Protein AF-A0A3B9N6X6-F1 (afdb_monomer)

Sequence (643 aa):
MEYKPWKAIYTQSELDELIVDGIIEDDVNLRGAYKINLQGVDCINGNLSISDSLIDEISNLKEIKGHLKISQIKVPSLLTSLGSIEKVGGDVILTYSNISNLGNLKEVNGNLSLRNLNIKTLGNLSFVRGNLLLPRNLKDKVDLSKIVVGKDIKYFKDSDDKPRLVSSSELGYMNSDIIVPIWSGTKTYESENWKNENEEIKKFYKYFRQKFLNNEYLDVEGNYSYVWSLFDEFVLQFRTQKNLGKLREQLELIGRYYPVCEDDSSYKYIESFVELLKTKYFEDKNLDYFITESKNLFLEHNFRIEGVLIEILTKEYEEDKDIEKFKKKLVYINEFYPNLRKEKPYFGIVVHLLEGVKDYNYSWMYARELYYWDFTRMIFYQYKLKRNIFDGSLLSIMGYGLSTLGREFSVKLEPYVNIEIKEIELKYGKNLVDILIKDKAKKKFPKQYSEFCGWNFENHFKFYPKKHYKQFYSNEMDFEETLKKTNSNEYILPQKEWSLVLEVMKHLIIMINQNAESKFRKDNGLTQVGEEWVNETILYYLIKENYTEYIVEQHAKPKWIGKQHLDIFIPELNIGIEYQGSQHYEPVAFFGGEEGLENAKERDKRKQEICIRNGCKLILVDESYDFEDVKRKVDEIIEMKFV

Foldseek 3Di:
DDDDPDQEDEDQVSVVVQADQLERAEEYAYAFADAHASPSRQEYAEEYHYEQYPHQAHPNHAEYLYEYHYAYQAHAANHQEPHNHAEYNEEYHHAHHNHQEPANHAEYNYEYAPAQYNHPAPHNHQEHLYEYEEEQVCVVVYDCVRHHYNYYYHYDHHDPDRNPHQDLVNLVADEDPDDQDADSDDPDLDAPPQVVDDPVSVVVLVVQLVCVVVVHHHDSSRNCVSLSNSLSVLLVVCVVVVDLVVSVVSLVSSCSNVVVCVVVSLVSNLVSVLVSLLVVCVVPVDPVVSLVVVVVNCVVPVDDCLLVQLVSLLVVCVVPVDVVVSVVSVVVVCVSPVCSLADPPSLVSVLWSCLLVLVLVVSVVSCVSSVVDDPLVLLVSCVSVVHRPDFQLVLQCVQQQHDPLSNVCSVVLRVLLRVLQVVVCVVVVHHPVCLFWAAADDDDDDSDTRVSVVDPPPNGTDGDDLVSLCVLDPDDVVSVVLLCVLVPDPDDPPCRSVSSSSVSSSSNSSVSSQSSVQVVCVVVVHDHPPDDDPQLVSLQVLCCVVPVVFDKDAQDDDVQQPPHTARIAGVVLLEGEHEDEPLCPAQDVVQPGPVSNVVSVVSVVVSVVSSVVVVRHYHYAYPPGDSVVVVVVSVVSVVVVVD

pLDDT: mean 80.52, std 13.86, range [21.92, 98.44]

Secondary structure (DSSP, 8-state):
----PPPEE-SHHHHHTT-BTTEE-S-EEEEESS----TT--EESS-EEEEEE------S--EESS-EEEE-SSS-----B-TT--EESS-EE-TTS---B-TT--EESS-EE-TT----B-TT--EESS-EEEEGGGTTTS--TT-EESS-EEEEPPPS-------TTTTTPBPPSS------------TTGGGGS-HHHHHHHHHHHHHHHTT--B--TT-THHHHHHHHHHHHHHHHH--HHHHHHHHHHHHHH-GGGHHHHHHHHHHHHHHHHHHHHHHH--HHHHHHHHHHHHHHH----HHHHHHHHHHHHHHH--HHHHHHHHHHHHHH-GGGGG-HHHHHHHHHHHHHTT-HHHHHHHHHHTT---HHHHHHHHHHHTS----HHHHHHH-TT--HHHHHTHHHHHHHHHHHHHHHHHHHTS-TTTTTEES-------TTS-TTTT--GGGT-EEPPHHHHGGGSSSHHHHHHHHHHHHHS---TTTHHHHHHHHHHHHHHHHHHHHHHHHHHHHTTPPPTTSS-HHHHHHHHHHHHH-TTS--EEEE--GGGTT--EEEEETTTTEEEEEE-GGGTS--GGGTHHHHHHHHHHHHHHHHHHHHHTTPEEEEEETT--HHHHHHHHHHHHHHHH-

Solvent-accessible surface area (backbone atoms only — not comparable to full-atom values): 35680 Å² total; per-residue (Å²): 131,84,87,76,77,83,67,73,34,57,48,53,67,65,48,55,75,49,54,52,97,29,32,26,76,54,65,44,31,41,30,32,49,45,72,44,72,47,70,70,31,40,35,31,56,18,32,44,34,44,38,29,30,42,33,53,61,45,43,63,31,30,38,31,52,23,34,40,37,37,38,32,71,75,35,75,52,52,29,40,44,49,35,44,28,29,39,31,47,25,36,37,40,43,38,50,36,50,40,27,31,38,37,44,27,29,40,29,57,19,34,42,37,44,41,59,38,74,61,78,46,63,61,51,47,36,37,30,49,24,38,43,35,36,33,45,89,47,66,93,72,61,91,57,90,72,42,49,60,64,56,52,82,45,71,37,80,59,68,90,81,63,79,80,76,74,50,64,79,76,60,62,47,38,83,60,97,57,85,78,62,89,55,86,63,70,100,57,95,55,82,68,57,60,78,77,50,57,71,64,52,39,54,45,47,54,50,53,52,53,34,46,77,70,77,43,50,61,54,57,72,57,38,52,48,57,56,53,51,51,50,47,49,48,56,52,49,31,76,74,68,70,46,59,72,61,46,50,54,53,42,51,49,41,28,70,60,42,55,84,40,28,70,64,40,55,52,48,49,50,54,53,50,50,52,49,44,51,52,50,32,74,74,68,67,43,62,67,60,44,54,58,58,49,50,52,45,28,75,76,65,75,49,82,57,64,61,58,54,52,50,51,49,50,52,51,32,70,73,70,67,44,62,68,61,45,49,53,53,52,53,55,51,42,74,79,40,68,68,55,74,74,53,68,81,60,51,55,53,57,33,34,50,29,35,58,72,64,40,54,68,63,21,47,54,54,25,59,79,54,68,63,70,50,71,70,53,49,55,52,46,23,62,76,69,71,45,90,70,88,44,18,62,58,56,28,65,66,34,48,63,40,52,74,60,40,48,76,44,11,78,74,33,14,69,40,27,42,48,46,51,50,54,52,25,64,75,70,74,37,53,84,62,62,74,59,40,41,78,74,42,94,81,87,77,79,90,88,53,27,53,69,83,66,51,59,60,73,59,39,41,36,75,64,62,73,78,63,61,50,77,73,44,99,49,68,67,65,45,51,50,54,52,48,59,49,66,70,52,97,66,62,88,78,55,44,64,58,46,45,47,54,54,50,52,51,50,47,45,21,52,34,34,39,53,17,43,54,49,53,24,56,80,69,75,46,76,60,96,89,56,89,61,63,67,54,52,47,49,48,51,54,49,44,69,77,42,69,93,52,66,66,38,70,62,28,63,58,86,85,58,62,96,51,66,33,55,25,30,29,70,93,75,34,34,34,38,38,68,44,52,70,57,77,80,43,61,40,71,93,61,53,20,65,67,29,29,55,54,45,54,53,50,51,51,53,50,52,53,50,31,54,77,68,69,27,51,74,45,81,38,54,79,82,62,56,65,69,60,55,49,50,56,51,49,54,55,52,54,69,72,78,111

Nearest PDB structures (foldseek):
  9hcj-assembly1_00  TM=2.034E-01  e=1.385E-01  Dictyostelium discoideum
  9e8g-assembly1_a  TM=2.899E-01  e=3.655E+00  Homo sapiens
  7t6d-assembly1_B  TM=3.234E-01  e=4.242E+00  Escherichia coli

Structure (mmCIF, N/CA/C/O backbone):
data_AF-A0A3B9N6X6-F1
#
_entry.id   AF-A0A3B9N6X6-F1
#
loop_
_atom_site.group_PDB
_atom_site.id
_atom_site.type_symbol
_atom_site.label_atom_id
_atom_site.label_alt_id
_atom_site.label_comp_id
_atom_site.label_asym_id
_atom_site.label_entity_id
_atom_site.label_seq_id
_atom_site.pdbx_PDB_ins_code
_atom_site.Cartn_x
_atom_site.Cartn_y
_atom_site.Cartn_z
_atom_site.occupancy
_atom_site.B_iso_or_equiv
_atom_site.auth_seq_id
_atom_site.auth_comp_id
_atom_site.auth_asym_id
_atom_site.auth_atom_id
_atom_site.pdbx_PDB_model_num
ATOM 1 N N . MET A 1 1 ? 21.518 -14.052 -1.161 1.00 29.47 1 MET A N 1
ATOM 2 C CA . MET A 1 1 ? 21.816 -14.242 -2.593 1.00 29.47 1 MET A CA 1
ATOM 3 C C . MET A 1 1 ? 21.814 -12.867 -3.222 1.00 29.47 1 MET A C 1
ATOM 5 O O . MET A 1 1 ? 20.794 -12.196 -3.147 1.00 29.47 1 MET A O 1
ATOM 9 N N . GLU A 1 2 ? 22.965 -12.408 -3.708 1.00 21.92 2 GLU A N 1
ATOM 10 C CA . GLU A 1 2 ? 23.067 -11.142 -4.438 1.00 21.92 2 GLU A CA 1
ATOM 11 C C . GLU A 1 2 ? 22.289 -11.248 -5.752 1.00 21.92 2 GLU A C 1
ATOM 13 O O . GLU A 1 2 ? 22.448 -12.208 -6.506 1.00 21.92 2 GLU A O 1
ATOM 18 N N . TYR A 1 3 ? 21.425 -10.269 -6.005 1.00 24.05 3 TYR A N 1
ATOM 19 C CA . TYR A 1 3 ? 20.717 -10.113 -7.267 1.00 24.05 3 TYR A CA 1
ATOM 20 C C . TYR A 1 3 ? 21.735 -9.739 -8.353 1.00 24.05 3 TYR A C 1
ATOM 22 O O . TYR A 1 3 ? 22.210 -8.606 -8.388 1.00 24.05 3 TYR A O 1
ATOM 30 N N . LYS A 1 4 ? 22.095 -10.688 -9.226 1.00 29.70 4 LYS A N 1
ATOM 31 C CA . LYS A 1 4 ? 22.788 -10.378 -10.483 1.00 29.70 4 LYS A CA 1
ATOM 32 C C . LYS A 1 4 ? 21.725 -10.017 -11.528 1.00 29.70 4 LYS A C 1
ATOM 34 O O . LYS A 1 4 ? 20.953 -10.900 -11.900 1.00 29.70 4 LYS A O 1
ATOM 39 N N . PRO A 1 5 ? 21.627 -8.757 -11.984 1.00 39.09 5 PRO A N 1
ATOM 40 C CA . PRO A 1 5 ? 20.709 -8.405 -13.062 1.00 39.09 5 PRO A CA 1
ATOM 41 C C . PRO A 1 5 ? 21.083 -9.153 -14.352 1.00 39.09 5 PRO A C 1
ATOM 43 O O . PRO A 1 5 ? 22.262 -9.367 -14.629 1.00 39.09 5 PRO A O 1
ATOM 46 N N . TRP A 1 6 ? 20.074 -9.545 -15.136 1.00 57.09 6 TRP A N 1
ATOM 47 C CA . TRP A 1 6 ? 20.245 -10.220 -16.427 1.00 57.09 6 TRP A CA 1
ATOM 48 C C . TRP A 1 6 ? 21.153 -9.412 -17.364 1.00 57.09 6 TRP A C 1
ATOM 50 O O . TRP A 1 6 ? 20.866 -8.243 -17.638 1.00 57.09 6 TRP A O 1
ATOM 60 N N . LYS A 1 7 ? 22.215 -10.030 -17.895 1.00 63.81 7 LYS A N 1
ATOM 61 C CA . LYS A 1 7 ? 23.055 -9.407 -18.926 1.00 63.81 7 LYS A CA 1
ATOM 62 C C . LYS A 1 7 ? 22.234 -9.308 -20.217 1.00 63.81 7 LYS A C 1
ATOM 64 O O . LYS A 1 7 ? 21.765 -10.317 -20.731 1.00 63.81 7 LYS A O 1
ATOM 69 N N . ALA A 1 8 ? 21.995 -8.090 -20.696 1.00 72.19 8 ALA A N 1
ATOM 70 C CA . ALA A 1 8 ? 21.338 -7.872 -21.982 1.00 72.19 8 ALA A CA 1
ATOM 71 C C . ALA A 1 8 ? 22.315 -8.168 -23.130 1.00 72.19 8 ALA A C 1
ATOM 73 O O . ALA A 1 8 ? 23.496 -7.846 -23.024 1.00 72.19 8 ALA A O 1
ATOM 74 N N . ILE A 1 9 ? 21.803 -8.777 -24.196 1.00 79.38 9 ILE A N 1
ATOM 75 C CA . ILE A 1 9 ? 22.524 -9.141 -25.417 1.00 79.38 9 ILE A CA 1
ATOM 76 C C . ILE A 1 9 ? 22.045 -8.195 -26.515 1.00 79.38 9 ILE A C 1
ATOM 78 O O . ILE A 1 9 ? 20.847 -8.151 -26.811 1.00 79.38 9 ILE A O 1
ATOM 82 N N . TYR A 1 10 ? 22.973 -7.438 -27.092 1.00 73.12 10 TYR A N 1
ATOM 83 C CA . TYR A 1 10 ? 22.708 -6.410 -28.098 1.00 73.12 10 TYR A CA 1
ATOM 84 C C . TYR A 1 10 ? 23.254 -6.772 -29.480 1.00 73.12 10 TYR A C 1
ATOM 86 O O . TYR A 1 10 ? 22.861 -6.155 -30.469 1.00 73.12 10 TYR A O 1
ATOM 94 N N . THR A 1 11 ? 24.150 -7.759 -29.568 1.00 77.94 11 THR A N 1
ATOM 95 C CA . THR A 1 11 ? 24.823 -8.136 -30.819 1.00 77.94 11 THR A CA 1
ATOM 96 C C . THR A 1 11 ? 24.783 -9.637 -31.085 1.00 77.94 11 THR A C 1
ATOM 98 O O . THR A 1 11 ? 24.624 -10.440 -30.167 1.00 77.94 11 THR A O 1
ATOM 101 N N . GLN A 1 12 ? 24.987 -10.021 -32.352 1.00 83.94 12 GLN A N 1
ATOM 102 C CA . GLN A 1 12 ? 25.134 -11.429 -32.730 1.00 83.94 12 GLN A CA 1
ATOM 103 C C . GLN A 1 12 ? 26.364 -12.064 -32.065 1.00 83.94 12 GLN A C 1
ATOM 105 O O . GLN A 1 12 ? 26.260 -13.164 -31.547 1.00 83.94 12 GLN A O 1
ATOM 110 N N . SER A 1 13 ? 27.492 -11.349 -31.988 1.00 81.94 13 SER A N 1
ATOM 111 C CA . SER A 1 13 ? 28.719 -11.872 -31.368 1.00 81.94 13 SER A CA 1
ATOM 112 C C . SER A 1 13 ? 28.532 -12.204 -29.885 1.00 81.94 13 SER A C 1
ATOM 114 O O . SER A 1 13 ? 29.010 -13.234 -29.427 1.00 81.94 13 SER A O 1
ATOM 116 N N . GLU A 1 14 ? 27.822 -11.356 -29.133 1.00 84.88 14 GLU A N 1
ATOM 117 C CA . GLU A 1 14 ? 27.508 -11.618 -27.720 1.00 84.88 14 GLU A CA 1
ATOM 118 C C . GLU A 1 14 ? 26.591 -12.832 -27.542 1.00 84.88 14 GLU A C 1
ATOM 120 O O . GLU A 1 14 ? 26.685 -13.515 -26.526 1.00 84.88 14 GLU A O 1
ATOM 125 N N . LEU A 1 15 ? 25.691 -13.085 -28.500 1.00 88.88 15 LEU A N 1
ATOM 126 C CA . LEU A 1 15 ? 24.861 -14.286 -28.503 1.00 88.88 15 LEU A CA 1
ATOM 127 C C . LEU A 1 15 ? 25.707 -15.520 -28.832 1.00 88.88 15 LEU A C 1
ATOM 129 O O . LEU A 1 15 ? 25.616 -16.510 -28.114 1.00 88.88 15 LEU A O 1
ATOM 133 N N . ASP A 1 16 ? 26.535 -15.445 -29.875 1.00 89.56 16 ASP A N 1
ATOM 134 C CA . ASP A 1 16 ? 27.362 -16.551 -30.366 1.00 89.56 16 ASP A CA 1
ATOM 135 C C . ASP A 1 16 ? 28.328 -17.072 -29.286 1.00 89.56 16 ASP A C 1
ATOM 137 O O . ASP A 1 16 ? 28.544 -18.277 -29.186 1.00 89.56 16 ASP A O 1
ATOM 141 N N . GLU A 1 17 ? 28.848 -16.192 -28.421 1.00 90.25 17 GLU A N 1
ATOM 142 C CA . GLU A 1 17 ? 29.686 -16.558 -27.264 1.00 90.25 17 GLU A CA 1
ATOM 143 C C . GLU A 1 17 ? 28.982 -17.467 -26.242 1.00 90.25 17 GLU A C 1
ATOM 145 O O . GLU A 1 17 ? 29.651 -18.162 -25.474 1.00 90.25 17 GLU A O 1
ATOM 150 N N . LEU A 1 18 ? 27.647 -17.461 -26.205 1.00 90.38 18 LEU A N 1
ATOM 151 C CA . LEU A 1 18 ? 26.848 -18.257 -25.271 1.00 90.38 18 LEU A CA 1
ATOM 152 C C . LEU A 1 18 ? 26.452 -19.623 -25.839 1.00 90.38 18 LEU A C 1
ATOM 154 O O . LEU A 1 18 ? 25.971 -20.474 -25.090 1.00 90.38 18 LEU A O 1
ATOM 158 N N . ILE A 1 19 ? 26.610 -19.827 -27.150 1.00 93.31 19 ILE A N 1
ATOM 159 C CA . ILE A 1 19 ? 26.154 -21.034 -27.835 1.00 93.31 19 ILE A CA 1
ATOM 160 C C . ILE A 1 19 ? 27.228 -22.113 -27.713 1.00 93.31 19 ILE A C 1
ATOM 162 O O . ILE A 1 19 ? 28.316 -22.003 -28.276 1.00 93.31 19 ILE A O 1
ATOM 166 N N . VAL A 1 20 ? 26.893 -23.208 -27.032 1.00 93.12 20 VAL A N 1
ATOM 167 C CA . VAL A 1 20 ? 27.734 -24.407 -26.950 1.00 93.12 20 VAL A CA 1
ATOM 168 C C . VAL A 1 20 ? 26.934 -25.591 -27.473 1.00 93.12 20 VAL A C 1
ATOM 170 O O . VAL A 1 20 ? 25.915 -25.957 -26.896 1.00 93.12 20 VAL A O 1
ATOM 173 N N . ASP A 1 21 ? 27.369 -26.166 -28.598 1.00 93.31 21 ASP A N 1
ATOM 174 C CA . ASP A 1 21 ? 26.705 -27.299 -29.266 1.00 93.31 21 ASP A CA 1
ATOM 175 C C . ASP A 1 21 ? 25.192 -27.086 -29.496 1.00 93.31 21 ASP A C 1
ATOM 177 O O . ASP A 1 21 ? 24.377 -27.993 -29.338 1.00 93.31 21 ASP A O 1
ATOM 181 N N . GLY A 1 22 ? 24.814 -25.854 -29.852 1.00 93.50 22 GLY A N 1
ATOM 182 C CA . GLY A 1 22 ? 23.426 -25.449 -30.091 1.00 93.50 22 GLY A CA 1
ATOM 183 C C . GLY A 1 22 ? 22.589 -25.217 -28.830 1.00 93.50 22 GLY A C 1
ATOM 184 O O . GLY A 1 22 ? 21.379 -25.006 -28.919 1.00 93.50 22 GLY A O 1
ATOM 185 N N . ILE A 1 23 ? 23.210 -25.223 -27.652 1.00 95.50 23 ILE A N 1
ATOM 186 C CA . ILE A 1 23 ? 22.550 -25.019 -26.362 1.00 95.50 23 ILE A CA 1
ATOM 187 C C . ILE A 1 23 ? 23.084 -23.742 -25.713 1.00 95.50 23 ILE A C 1
ATOM 189 O O . ILE A 1 23 ? 24.286 -23.487 -25.717 1.00 95.50 23 ILE A O 1
ATOM 193 N N . ILE A 1 24 ? 22.182 -22.956 -25.123 1.00 95.38 24 ILE A N 1
ATOM 194 C CA . ILE A 1 24 ? 22.536 -21.866 -24.208 1.00 95.38 24 ILE A CA 1
ATOM 195 C C . ILE A 1 24 ? 22.127 -22.274 -22.790 1.00 95.38 24 ILE A C 1
ATOM 197 O O . ILE A 1 24 ? 20.951 -22.536 -22.530 1.00 95.38 24 ILE A O 1
ATOM 201 N N . GLU A 1 25 ? 23.095 -22.346 -21.875 1.00 93.31 25 GLU A N 1
ATOM 202 C CA . GLU A 1 25 ? 22.865 -22.779 -20.485 1.00 93.31 25 GLU A CA 1
ATOM 203 C C . GLU A 1 25 ? 22.227 -21.691 -19.601 1.00 93.31 25 GLU A C 1
ATOM 205 O O . GLU A 1 25 ? 21.509 -22.004 -18.652 1.00 93.31 25 GLU A O 1
ATOM 210 N N . ASP A 1 26 ? 22.450 -20.419 -19.935 1.00 90.75 26 ASP A N 1
ATOM 211 C CA . ASP A 1 26 ? 22.030 -19.253 -19.152 1.00 90.75 26 ASP A CA 1
ATOM 212 C C . ASP A 1 26 ? 20.728 -18.596 -19.661 1.00 90.75 26 ASP A C 1
ATOM 214 O O . ASP A 1 26 ? 20.144 -18.972 -20.681 1.00 90.75 26 ASP A O 1
ATOM 218 N N . ASP A 1 27 ? 20.267 -17.576 -18.928 1.00 89.88 27 ASP A N 1
ATOM 219 C CA . ASP A 1 27 ? 19.196 -16.671 -19.356 1.00 89.88 27 ASP A CA 1
ATOM 220 C C . ASP A 1 27 ? 19.645 -15.795 -20.543 1.00 89.88 27 ASP A C 1
ATOM 222 O O . ASP A 1 27 ? 20.694 -15.152 -20.509 1.00 89.88 27 ASP A O 1
ATOM 226 N N . VAL A 1 28 ? 18.793 -15.689 -21.562 1.00 90.62 28 VAL A N 1
ATOM 227 C CA . VAL A 1 28 ? 19.002 -14.893 -22.777 1.00 90.62 28 VAL A CA 1
ATOM 228 C C . VAL A 1 28 ? 18.060 -13.691 -22.763 1.00 90.62 28 VAL A C 1
ATOM 230 O O . VAL A 1 28 ? 16.839 -13.839 -22.743 1.00 90.62 28 VAL A O 1
ATOM 233 N N . ASN A 1 29 ? 18.608 -12.476 -22.808 1.00 87.75 29 ASN A N 1
ATOM 234 C CA . ASN A 1 29 ? 17.827 -11.235 -22.853 1.00 87.75 29 ASN A CA 1
ATOM 235 C C . ASN A 1 29 ? 18.218 -10.397 -24.076 1.00 87.75 29 ASN A C 1
ATOM 237 O O . ASN A 1 29 ? 19.104 -9.550 -23.986 1.00 87.75 29 ASN A O 1
ATOM 241 N N . LEU A 1 30 ? 17.552 -10.636 -25.206 1.00 86.94 30 LEU A N 1
ATOM 242 C CA . LEU A 1 30 ? 17.781 -9.934 -26.468 1.00 86.94 30 LEU A CA 1
ATOM 243 C C . LEU A 1 30 ? 17.170 -8.531 -26.432 1.00 86.94 30 LEU A C 1
ATOM 245 O O . LEU A 1 30 ? 15.976 -8.374 -26.138 1.00 86.94 30 LEU A O 1
ATOM 249 N N . ARG A 1 31 ? 17.980 -7.518 -26.758 1.00 75.88 31 ARG A N 1
ATOM 250 C CA . ARG A 1 31 ? 17.581 -6.105 -26.776 1.00 75.88 31 ARG A CA 1
ATOM 251 C C . ARG A 1 31 ? 18.251 -5.312 -27.891 1.00 75.88 31 ARG A C 1
ATOM 253 O O . ARG A 1 31 ? 19.332 -5.656 -28.344 1.00 75.88 31 ARG A O 1
ATOM 260 N N . GLY A 1 32 ? 17.640 -4.184 -28.251 1.00 64.94 32 GLY A N 1
ATOM 261 C CA . GLY A 1 32 ? 18.228 -3.192 -29.149 1.00 64.94 32 GLY A CA 1
ATOM 262 C C . GLY A 1 32 ? 17.868 -3.417 -30.614 1.00 64.94 32 GLY A C 1
ATOM 263 O O . GLY A 1 32 ? 17.431 -4.495 -31.012 1.00 64.94 32 GLY A O 1
ATOM 264 N N . ALA A 1 33 ? 18.042 -2.382 -31.435 1.00 60.97 33 ALA A N 1
ATOM 265 C CA . ALA A 1 33 ? 17.575 -2.412 -32.818 1.00 60.97 33 ALA A CA 1
ATOM 266 C C . ALA A 1 33 ? 18.537 -3.099 -33.801 1.00 60.97 33 ALA A C 1
ATOM 268 O O . ALA A 1 33 ? 18.346 -3.007 -35.007 1.00 60.97 33 ALA A O 1
ATOM 269 N N . TYR A 1 34 ? 19.541 -3.834 -33.325 1.00 68.25 34 TYR A N 1
ATOM 270 C CA . TYR A 1 34 ? 20.296 -4.715 -34.207 1.00 68.25 34 TYR A CA 1
ATOM 271 C C . TYR A 1 34 ? 19.530 -6.005 -34.440 1.00 68.25 34 TYR A C 1
ATOM 273 O O . TYR A 1 34 ? 18.928 -6.586 -33.532 1.00 68.25 34 TYR A O 1
ATOM 281 N N . LYS A 1 35 ? 19.561 -6.464 -35.687 1.00 76.12 35 LYS A N 1
ATOM 282 C CA . LYS A 1 35 ? 18.966 -7.739 -36.056 1.00 76.12 35 LYS A CA 1
ATOM 283 C C . LYS A 1 35 ? 19.847 -8.874 -35.526 1.00 76.12 35 LYS A C 1
ATOM 285 O O . LYS A 1 35 ? 20.930 -9.110 -36.054 1.00 76.12 35 LYS A O 1
ATOM 290 N N . ILE A 1 36 ? 19.367 -9.559 -34.490 1.00 83.56 36 ILE A N 1
ATOM 291 C CA . ILE A 1 36 ? 19.973 -10.774 -33.929 1.00 83.56 36 ILE A CA 1
ATOM 292 C C . ILE A 1 36 ? 19.205 -11.984 -34.464 1.00 83.56 36 ILE A C 1
ATOM 294 O O . ILE A 1 36 ? 17.973 -11.967 -34.506 1.00 83.56 36 ILE A O 1
ATOM 298 N N . ASN A 1 37 ? 19.925 -13.029 -34.862 1.00 86.06 37 ASN A N 1
ATOM 299 C CA . ASN A 1 37 ? 19.365 -14.287 -35.332 1.00 86.06 37 ASN A CA 1
ATOM 300 C C . ASN A 1 37 ? 19.693 -15.415 -34.342 1.00 86.06 37 ASN A C 1
ATOM 302 O O . ASN A 1 37 ? 20.843 -15.607 -33.958 1.00 86.06 37 ASN A O 1
ATOM 306 N N . LEU A 1 38 ? 18.676 -16.196 -33.972 1.00 89.38 38 LEU A N 1
ATOM 307 C CA . LEU A 1 38 ? 18.804 -17.396 -33.134 1.00 89.38 38 LEU A CA 1
ATOM 308 C C . LEU A 1 38 ? 19.234 -18.643 -33.933 1.00 89.38 38 LEU A C 1
ATOM 310 O O . LEU A 1 38 ? 19.113 -19.770 -33.456 1.00 89.38 38 LEU A O 1
ATOM 314 N N . GLN A 1 39 ? 19.713 -18.467 -35.165 1.00 86.69 39 GLN A N 1
ATOM 315 C CA . GLN A 1 39 ? 20.186 -19.559 -36.003 1.00 86.69 39 GLN A CA 1
ATOM 316 C C . GLN A 1 39 ? 21.298 -20.344 -35.298 1.00 86.69 39 GLN A C 1
ATOM 318 O O . GLN A 1 39 ? 22.251 -19.769 -34.788 1.00 86.69 39 GLN A O 1
ATOM 323 N N . GLY A 1 40 ? 21.172 -21.673 -35.296 1.00 87.69 40 GLY A N 1
ATOM 324 C CA . GLY A 1 40 ? 22.107 -22.554 -34.598 1.00 87.69 40 GLY A CA 1
ATOM 325 C C . GLY A 1 40 ? 21.824 -22.735 -33.105 1.00 87.69 40 GLY A C 1
ATOM 326 O O . GLY A 1 40 ? 22.524 -23.522 -32.485 1.00 87.69 40 GLY A O 1
ATOM 327 N N . VAL A 1 41 ? 20.805 -22.079 -32.534 1.00 95.50 41 VAL A N 1
ATOM 328 C CA . VAL A 1 41 ? 20.333 -22.343 -31.166 1.00 95.50 41 VAL A CA 1
ATOM 329 C C . VAL A 1 41 ? 19.154 -23.313 -31.221 1.00 95.50 41 VAL A C 1
ATOM 331 O O . VAL A 1 41 ? 18.091 -22.963 -31.721 1.00 95.50 41 VAL A O 1
ATOM 334 N N . ASP A 1 42 ? 19.321 -24.519 -30.686 1.00 95.50 42 ASP A N 1
ATOM 335 C CA . ASP A 1 42 ? 18.278 -25.544 -30.582 1.00 95.50 42 ASP A CA 1
ATOM 336 C C . ASP A 1 42 ? 17.500 -25.448 -29.259 1.00 95.50 42 ASP A C 1
ATOM 338 O O . ASP A 1 42 ? 16.284 -25.675 -29.230 1.00 95.50 42 ASP A O 1
ATOM 342 N N . CYS A 1 43 ? 18.190 -25.114 -28.161 1.00 97.06 43 CYS A N 1
ATOM 343 C CA . CYS A 1 43 ? 17.631 -25.107 -26.807 1.00 97.06 43 CYS A CA 1
ATOM 344 C C . CYS A 1 43 ? 18.215 -23.986 -25.934 1.00 97.06 43 CYS A C 1
ATOM 346 O O . CYS A 1 43 ? 19.420 -23.740 -25.943 1.00 97.06 43 CYS A O 1
ATOM 348 N N . ILE A 1 44 ? 17.366 -23.363 -25.113 1.00 97.50 44 ILE A N 1
ATOM 349 C CA . ILE A 1 44 ? 17.775 -22.446 -24.038 1.00 97.50 44 ILE A CA 1
ATOM 350 C C . ILE A 1 44 ? 17.373 -23.078 -22.701 1.00 97.50 44 ILE A C 1
ATOM 352 O O . ILE A 1 44 ? 16.187 -23.296 -22.444 1.00 97.50 44 ILE A O 1
ATOM 356 N N . ASN A 1 45 ? 18.346 -23.392 -21.844 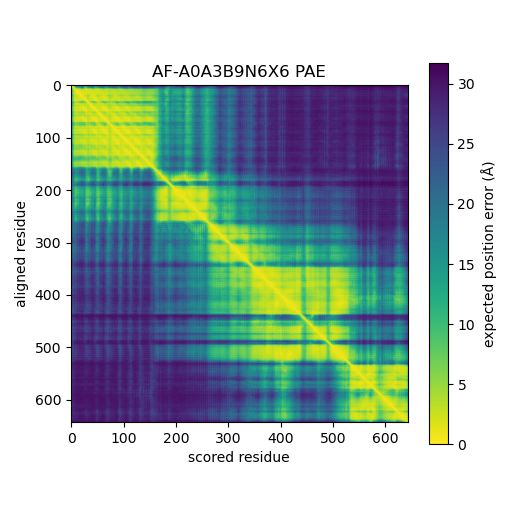1.00 95.44 45 ASN A N 1
ATOM 357 C CA . ASN A 1 45 ? 18.085 -23.977 -20.525 1.00 95.44 45 ASN A CA 1
ATOM 358 C C . ASN A 1 45 ? 17.607 -22.935 -19.498 1.00 95.44 45 ASN A C 1
ATOM 360 O O . ASN A 1 45 ? 16.952 -23.306 -18.522 1.00 95.44 45 ASN A O 1
ATOM 364 N N . GLY A 1 46 ? 17.883 -21.652 -19.736 1.00 93.06 46 GLY A N 1
ATOM 365 C CA . GLY A 1 46 ? 17.350 -20.529 -18.971 1.00 93.06 46 GLY A CA 1
ATOM 366 C C . GLY A 1 46 ? 16.060 -19.932 -19.547 1.00 93.06 46 GLY A C 1
ATOM 367 O O . GLY A 1 46 ? 15.264 -20.584 -20.231 1.00 93.06 46 GLY A O 1
ATOM 368 N N . ASN A 1 47 ? 15.849 -18.657 -19.238 1.00 94.62 47 ASN A N 1
ATOM 369 C CA . ASN A 1 47 ? 14.765 -17.814 -19.733 1.00 94.62 47 ASN A CA 1
ATOM 370 C C . ASN A 1 47 ? 15.123 -17.175 -21.079 1.00 94.62 47 ASN A C 1
ATOM 372 O O . ASN A 1 47 ? 16.279 -16.840 -21.314 1.00 94.62 47 ASN A O 1
ATOM 376 N N . LEU A 1 48 ? 14.126 -16.903 -21.923 1.00 94.88 48 LEU A N 1
ATOM 377 C CA . LEU A 1 48 ? 14.274 -16.051 -23.103 1.00 94.88 48 LEU A CA 1
ATOM 378 C C . LEU A 1 48 ? 13.409 -14.799 -22.956 1.00 94.88 48 LEU A C 1
ATOM 380 O O . LEU A 1 48 ? 12.181 -14.867 -22.917 1.00 94.88 48 LEU A O 1
ATOM 384 N N . SER A 1 49 ? 14.050 -13.638 -22.923 1.00 91.12 49 SER A N 1
ATOM 385 C CA . SER A 1 49 ? 13.407 -12.331 -22.988 1.00 91.12 49 SER A CA 1
ATOM 386 C C . SER A 1 49 ? 13.791 -11.638 -24.292 1.00 91.12 49 SER A C 1
ATOM 388 O O . SER A 1 49 ? 14.968 -11.428 -24.552 1.00 91.12 49 SER A O 1
ATOM 390 N N . ILE A 1 50 ? 12.804 -11.245 -25.093 1.00 88.56 50 ILE A N 1
ATOM 391 C CA . ILE A 1 50 ? 12.972 -10.425 -26.297 1.00 88.56 50 ILE A CA 1
ATOM 392 C C . ILE A 1 50 ? 12.257 -9.104 -26.038 1.00 88.56 50 ILE A C 1
ATOM 394 O O . ILE A 1 50 ? 11.028 -9.056 -25.941 1.00 88.56 50 ILE A O 1
ATOM 398 N N . SER A 1 51 ? 13.022 -8.030 -25.859 1.00 78.88 51 SER A N 1
ATOM 399 C CA . SER A 1 51 ? 12.474 -6.707 -25.551 1.00 78.88 51 SER A CA 1
ATOM 400 C C . SER A 1 51 ? 13.070 -5.647 -26.459 1.00 78.88 51 SER A C 1
ATOM 402 O O . SER A 1 51 ? 14.285 -5.501 -26.492 1.00 78.88 51 SER A O 1
ATOM 404 N N . ASP A 1 52 ? 12.219 -4.897 -27.163 1.00 70.38 52 ASP A N 1
ATOM 405 C CA . ASP A 1 52 ? 12.644 -3.800 -28.046 1.00 70.38 52 ASP A CA 1
ATOM 406 C C . ASP A 1 52 ? 13.758 -4.223 -29.034 1.00 70.38 52 ASP A C 1
ATOM 408 O O . ASP A 1 52 ? 14.822 -3.606 -29.090 1.00 70.38 52 ASP A O 1
ATOM 412 N N . SER A 1 53 ? 13.525 -5.319 -29.772 1.00 76.88 53 SER A N 1
ATOM 413 C CA . SER A 1 53 ? 14.490 -5.942 -30.692 1.00 76.88 53 SER A CA 1
ATOM 414 C C . SER A 1 53 ? 13.957 -6.065 -32.125 1.00 76.88 53 SER A C 1
ATOM 416 O O . SER A 1 53 ? 12.769 -6.335 -32.307 1.00 76.88 53 SER A O 1
ATOM 418 N N . LEU A 1 54 ? 14.843 -5.913 -33.125 1.00 78.81 54 LEU A N 1
ATOM 419 C CA . LEU A 1 54 ? 14.554 -6.103 -34.562 1.00 78.81 54 LEU A CA 1
ATOM 420 C C . LEU A 1 54 ? 14.686 -7.559 -35.045 1.00 78.81 54 LEU A C 1
ATOM 422 O O . LEU A 1 54 ? 14.792 -7.807 -36.246 1.00 78.81 54 LEU A O 1
ATOM 426 N N . ILE A 1 55 ? 14.682 -8.540 -34.142 1.00 85.81 55 ILE A N 1
ATOM 427 C CA . ILE A 1 55 ? 14.490 -9.932 -34.558 1.00 85.81 55 ILE A CA 1
ATOM 428 C C . ILE A 1 55 ? 13.152 -10.052 -35.307 1.00 85.81 55 ILE A C 1
ATOM 430 O O . ILE A 1 55 ? 12.121 -9.554 -34.850 1.00 85.81 55 ILE A O 1
ATOM 434 N N . ASP A 1 56 ? 13.177 -10.671 -36.484 1.00 84.06 56 ASP A N 1
ATOM 435 C CA . ASP A 1 56 ? 12.012 -10.839 -37.358 1.00 84.06 56 ASP A CA 1
ATOM 436 C C . ASP A 1 56 ? 11.622 -12.306 -37.566 1.00 84.06 56 ASP A C 1
ATOM 438 O O . ASP A 1 56 ? 10.506 -12.588 -38.004 1.00 84.06 56 ASP A O 1
ATOM 442 N N . GLU A 1 57 ? 12.482 -13.239 -37.156 1.00 89.75 57 GLU A N 1
ATOM 443 C CA . GLU A 1 57 ? 12.219 -14.672 -37.194 1.00 89.75 57 GLU A CA 1
ATOM 444 C C . GLU A 1 57 ? 12.914 -15.411 -36.040 1.00 89.75 57 GLU A C 1
ATOM 446 O O . GLU A 1 57 ? 14.045 -15.098 -35.667 1.00 89.75 57 GLU A O 1
ATOM 451 N N . ILE A 1 58 ? 12.239 -16.425 -35.488 1.00 91.62 58 ILE A N 1
ATOM 452 C CA . ILE A 1 58 ? 12.834 -17.407 -34.574 1.00 91.62 58 ILE A CA 1
ATOM 453 C C . ILE A 1 58 ? 12.972 -18.721 -35.341 1.00 91.62 58 ILE A C 1
ATOM 455 O O . ILE A 1 58 ? 11.982 -19.422 -35.570 1.00 91.62 58 ILE A O 1
ATOM 459 N N . SER A 1 59 ? 14.203 -19.030 -35.747 1.00 87.31 59 SER A N 1
ATOM 460 C CA . SER A 1 59 ? 14.552 -20.249 -36.477 1.00 87.31 59 SER A CA 1
ATOM 461 C C . SER A 1 59 ? 15.354 -21.204 -35.590 1.00 87.31 59 SER A C 1
ATOM 463 O O . SER A 1 59 ? 16.125 -20.767 -34.740 1.00 87.31 59 SER A O 1
ATOM 465 N N . ASN A 1 60 ? 15.190 -22.510 -35.808 1.00 93.69 60 ASN A N 1
ATOM 466 C CA . ASN A 1 60 ? 15.855 -23.626 -35.112 1.00 93.69 60 ASN A CA 1
ATOM 467 C C . ASN A 1 60 ? 15.544 -23.813 -33.618 1.00 93.69 60 ASN A C 1
ATOM 469 O O . ASN A 1 60 ? 15.440 -24.962 -33.200 1.00 93.69 60 ASN A O 1
ATOM 473 N N . LEU A 1 61 ? 15.314 -22.751 -32.840 1.00 96.94 61 LEU A N 1
ATOM 474 C CA . LEU A 1 61 ? 15.020 -22.856 -31.407 1.00 96.94 61 LEU A CA 1
ATOM 475 C C . LEU A 1 61 ? 13.735 -23.659 -31.174 1.00 96.94 61 LEU A C 1
ATOM 477 O O . LEU A 1 61 ? 12.656 -23.206 -31.561 1.00 96.94 61 LEU A O 1
ATOM 481 N N . LYS A 1 62 ? 13.850 -24.837 -30.549 1.00 97.69 62 LYS A N 1
ATOM 482 C CA . LYS A 1 62 ? 12.736 -25.769 -30.291 1.00 97.69 62 LYS A CA 1
ATOM 483 C C . LYS A 1 62 ? 12.228 -25.701 -28.860 1.00 97.69 62 LYS A C 1
ATOM 485 O O . LYS A 1 62 ? 11.022 -25.808 -28.642 1.00 97.69 62 LYS A O 1
ATOM 490 N N . GLU A 1 63 ? 13.120 -25.545 -27.888 1.00 98.06 63 GLU A N 1
ATOM 491 C CA . GLU A 1 63 ? 12.761 -25.621 -26.471 1.00 98.06 63 GLU A CA 1
ATOM 492 C C . GLU A 1 63 ? 13.393 -24.496 -25.648 1.00 98.06 63 GLU A C 1
ATOM 494 O O . GLU A 1 63 ? 14.571 -24.170 -25.792 1.00 98.06 63 GLU A O 1
ATOM 499 N N . ILE A 1 64 ? 12.588 -23.920 -24.755 1.00 98.31 64 ILE A N 1
ATOM 500 C CA . ILE A 1 64 ? 13.030 -23.006 -23.700 1.00 98.31 64 ILE A CA 1
ATOM 501 C C . ILE A 1 64 ? 12.637 -23.653 -22.374 1.00 98.31 64 ILE A C 1
ATOM 503 O O . ILE A 1 64 ? 11.448 -23.817 -22.105 1.00 98.31 64 ILE A O 1
ATOM 507 N N . LYS A 1 65 ? 13.595 -24.042 -21.530 1.00 97.19 65 LYS A N 1
ATOM 508 C CA . LYS A 1 65 ? 13.279 -24.696 -20.245 1.00 97.19 65 LYS A CA 1
ATOM 509 C C . LYS A 1 65 ? 12.753 -23.713 -19.196 1.00 97.19 65 LYS A C 1
ATOM 511 O O . LYS A 1 65 ? 11.988 -24.121 -18.324 1.00 97.19 65 LYS A O 1
ATOM 516 N N . GLY A 1 66 ? 13.127 -22.437 -19.286 1.00 96.38 66 GLY A N 1
ATOM 517 C CA . GLY A 1 66 ? 12.605 -21.358 -18.450 1.00 96.38 66 GLY A CA 1
ATOM 518 C C . GLY A 1 66 ? 11.363 -20.673 -19.030 1.00 96.38 66 GLY A C 1
ATOM 519 O O . GLY A 1 66 ? 10.522 -21.286 -19.688 1.00 96.38 66 GLY A O 1
ATOM 520 N N . HIS A 1 67 ? 11.241 -19.378 -18.756 1.00 96.62 67 HIS A N 1
ATOM 521 C CA . HIS A 1 67 ? 10.151 -18.504 -19.186 1.00 96.62 67 HIS A CA 1
ATOM 522 C C . HIS A 1 67 ? 10.439 -17.863 -20.552 1.00 96.62 67 HIS A C 1
ATOM 524 O O . HIS A 1 67 ? 11.583 -17.529 -20.855 1.00 96.62 67 HIS A O 1
ATOM 530 N N . LEU A 1 68 ? 9.390 -17.607 -21.337 1.00 96.88 68 LEU A N 1
ATOM 531 C CA . LEU A 1 68 ? 9.454 -16.800 -22.557 1.00 96.88 68 LEU A CA 1
ATOM 532 C C . LEU A 1 68 ? 8.722 -15.475 -22.342 1.00 96.88 68 LEU A C 1
ATOM 534 O O . LEU A 1 68 ? 7.521 -15.448 -22.070 1.00 96.88 68 LEU A O 1
ATOM 538 N N . LYS A 1 69 ? 9.427 -14.363 -22.531 1.00 93.62 69 LYS A N 1
ATOM 539 C CA . LYS A 1 69 ? 8.844 -13.024 -22.511 1.00 93.62 69 LYS A CA 1
ATOM 540 C C . LYS A 1 69 ? 9.151 -12.293 -23.810 1.00 93.62 69 LYS A C 1
ATOM 542 O O . LYS A 1 69 ? 10.311 -12.074 -24.132 1.00 93.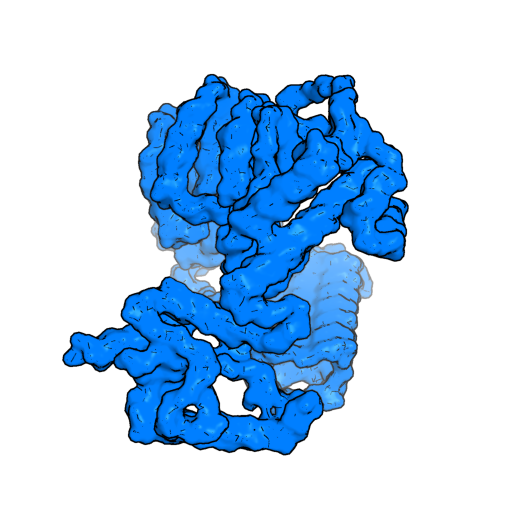62 69 LYS A O 1
ATOM 547 N N . ILE A 1 70 ? 8.116 -11.849 -24.514 1.00 89.62 70 ILE A N 1
ATOM 548 C CA . ILE A 1 70 ? 8.229 -10.944 -25.659 1.00 89.62 70 ILE A CA 1
ATOM 549 C C . ILE A 1 70 ? 7.409 -9.698 -25.350 1.00 89.62 70 ILE A C 1
ATOM 551 O O . ILE A 1 70 ? 6.228 -9.798 -25.026 1.00 89.62 70 ILE A O 1
ATOM 555 N N . SER A 1 71 ? 8.046 -8.531 -25.417 1.00 80.12 71 SER A N 1
ATOM 556 C CA . SER A 1 71 ? 7.389 -7.245 -25.179 1.00 80.12 71 SER A CA 1
ATOM 557 C C . SER A 1 71 ? 8.065 -6.160 -25.999 1.00 80.12 71 SER A C 1
ATOM 559 O O . SER A 1 71 ? 9.264 -5.945 -25.852 1.00 80.12 71 SER A O 1
ATOM 561 N N . GLN A 1 72 ? 7.311 -5.443 -26.826 1.00 72.38 72 GLN A N 1
ATOM 562 C CA . GLN A 1 72 ? 7.823 -4.294 -27.565 1.00 72.38 72 GLN A CA 1
ATOM 563 C C . GLN A 1 72 ? 7.079 -3.033 -27.145 1.00 72.38 72 GLN A C 1
ATOM 565 O O . GLN A 1 72 ? 5.861 -2.937 -27.262 1.00 72.38 72 GLN A O 1
ATOM 570 N N . ILE A 1 73 ? 7.826 -2.072 -26.614 1.00 63.62 73 ILE A N 1
ATOM 571 C CA . ILE A 1 73 ? 7.284 -0.787 -26.166 1.00 63.62 73 ILE A CA 1
ATOM 572 C C . ILE A 1 73 ? 7.890 0.340 -27.003 1.00 63.62 73 ILE A C 1
ATOM 574 O O . ILE A 1 73 ? 7.189 1.284 -27.349 1.00 63.62 73 ILE A O 1
ATOM 578 N N . LYS A 1 74 ? 9.177 0.225 -27.350 1.00 61.00 74 LYS A N 1
ATOM 579 C CA . LYS A 1 74 ? 9.992 1.315 -27.900 1.00 61.00 74 LYS A CA 1
ATOM 580 C C . LYS A 1 74 ? 10.449 1.057 -29.338 1.00 61.00 74 LYS A C 1
ATOM 582 O O . LYS A 1 74 ? 10.591 2.006 -30.099 1.00 61.00 74 LYS A O 1
ATOM 587 N N . VAL A 1 75 ? 10.639 -0.208 -29.725 1.00 62.25 75 VAL A N 1
ATOM 588 C CA . VAL A 1 75 ? 11.022 -0.611 -31.094 1.00 62.25 75 VAL A CA 1
ATOM 589 C C . VAL A 1 75 ? 9.905 -1.452 -31.723 1.00 62.25 75 VAL A C 1
ATOM 591 O O . VAL A 1 75 ? 9.404 -2.357 -31.052 1.00 62.25 75 VAL A O 1
ATOM 594 N N . PRO A 1 76 ? 9.507 -1.210 -32.991 1.00 63.09 76 PRO A N 1
ATOM 595 C CA . PRO A 1 76 ? 8.490 -2.018 -33.653 1.00 63.09 76 PRO A CA 1
ATOM 596 C C . PRO A 1 76 ? 8.848 -3.503 -33.696 1.00 63.09 76 PRO A C 1
ATOM 598 O O . PRO A 1 76 ? 9.924 -3.893 -34.140 1.00 63.09 76 PRO A O 1
ATOM 601 N N . SER A 1 77 ? 7.906 -4.339 -33.263 1.00 72.94 77 SER A N 1
ATOM 602 C CA . SER A 1 77 ? 8.024 -5.792 -33.348 1.00 72.94 77 SER A CA 1
ATOM 603 C C . SER A 1 77 ? 7.982 -6.251 -34.803 1.00 72.94 77 SER A C 1
ATOM 605 O O . SER A 1 77 ? 6.971 -6.047 -35.477 1.00 72.94 77 SER A O 1
ATOM 607 N N . LEU A 1 78 ? 9.039 -6.898 -35.292 1.00 80.12 78 LEU A N 1
ATOM 608 C CA . LEU A 1 78 ? 8.997 -7.555 -36.602 1.00 80.12 78 LEU A CA 1
ATOM 609 C C . LEU A 1 78 ? 8.460 -8.993 -36.505 1.00 80.12 78 LEU A C 1
ATOM 611 O O . LEU A 1 78 ? 7.895 -9.510 -37.468 1.00 80.12 78 LEU A O 1
ATOM 615 N N . LEU A 1 79 ? 8.562 -9.618 -35.325 1.00 87.69 79 LEU A N 1
ATOM 616 C CA . LEU A 1 79 ? 8.034 -10.957 -35.079 1.00 87.69 79 LEU A CA 1
ATOM 617 C C . LEU A 1 79 ? 6.507 -10.989 -35.158 1.00 87.69 79 LEU A C 1
ATOM 619 O O . LEU A 1 79 ? 5.793 -10.392 -34.351 1.00 87.69 79 LEU A O 1
ATOM 623 N N . THR A 1 80 ? 6.008 -11.796 -36.090 1.00 89.56 80 THR A N 1
ATOM 624 C CA . THR A 1 80 ? 4.576 -12.100 -36.225 1.00 89.56 80 THR A CA 1
ATOM 625 C C . THR A 1 80 ? 4.216 -13.517 -35.770 1.00 89.56 80 THR A C 1
ATOM 627 O O . THR A 1 80 ? 3.027 -13.833 -35.641 1.00 89.56 80 THR A O 1
ATOM 630 N N . SER A 1 81 ? 5.227 -14.349 -35.490 1.00 93.38 81 SER A N 1
ATOM 631 C CA . SER A 1 81 ? 5.115 -15.754 -35.089 1.00 93.38 81 SER A CA 1
ATOM 632 C C . SER A 1 81 ? 6.201 -16.147 -34.079 1.00 93.38 81 SER A C 1
ATOM 634 O O . SER A 1 81 ? 7.274 -15.549 -34.077 1.00 93.38 81 SER A O 1
ATOM 636 N N . LEU A 1 82 ? 5.946 -17.175 -33.256 1.00 94.88 82 LEU A N 1
ATOM 637 C CA . LEU A 1 82 ? 6.968 -17.804 -32.396 1.00 94.88 82 LEU A CA 1
ATOM 638 C C . LEU A 1 82 ? 7.886 -18.780 -33.155 1.00 94.88 82 LEU A C 1
ATOM 640 O O . LEU A 1 82 ? 8.792 -19.366 -32.565 1.00 94.88 82 LEU A O 1
ATOM 644 N N . GLY A 1 83 ? 7.654 -18.955 -34.458 1.00 93.19 83 GLY A N 1
ATOM 645 C CA . GLY A 1 83 ? 8.538 -19.713 -35.338 1.00 93.19 83 GLY A CA 1
ATOM 646 C C . GLY A 1 83 ? 8.643 -21.185 -34.942 1.00 93.19 83 GLY A C 1
ATOM 647 O O . GLY A 1 83 ? 7.625 -21.876 -34.829 1.00 93.19 83 GLY A O 1
ATOM 648 N N . SER A 1 84 ? 9.879 -21.659 -34.770 1.00 95.75 84 SER A N 1
ATOM 649 C CA . SER A 1 84 ? 10.210 -23.065 -34.510 1.00 95.75 84 SER A CA 1
ATOM 650 C C . SER A 1 84 ? 9.981 -23.543 -33.075 1.00 95.75 84 SER A C 1
ATOM 652 O O . SER A 1 84 ? 10.083 -24.747 -32.847 1.00 95.75 84 SER A O 1
ATOM 654 N N . ILE A 1 85 ? 9.672 -22.650 -32.127 1.00 98.06 85 ILE A N 1
ATOM 655 C CA . ILE A 1 85 ? 9.531 -23.016 -30.709 1.00 98.06 85 ILE A CA 1
ATOM 656 C C . ILE A 1 85 ? 8.384 -24.014 -30.556 1.00 98.06 85 ILE A C 1
ATOM 658 O O . ILE A 1 85 ? 7.258 -23.723 -30.942 1.00 98.06 85 ILE A O 1
ATOM 662 N N . GLU A 1 86 ? 8.659 -25.168 -29.952 1.00 98.31 86 GLU A N 1
ATOM 663 C CA . GLU A 1 86 ? 7.680 -26.222 -29.684 1.00 98.31 86 GLU A CA 1
ATOM 664 C C . GLU A 1 86 ? 7.278 -26.287 -28.207 1.00 98.31 86 GLU A C 1
ATOM 666 O O . GLU A 1 86 ? 6.119 -26.583 -27.901 1.00 98.31 86 GLU A O 1
ATOM 671 N N . LYS A 1 87 ? 8.207 -26.009 -27.284 1.00 98.44 87 LYS A N 1
ATOM 672 C CA . LYS A 1 87 ? 7.989 -26.188 -25.843 1.00 98.44 87 LYS A CA 1
ATOM 673 C C . LYS A 1 87 ? 8.585 -25.061 -25.005 1.00 98.44 87 LYS A C 1
ATOM 675 O O . LYS A 1 87 ? 9.724 -24.653 -25.220 1.00 98.44 87 LYS A O 1
ATOM 680 N N . VAL A 1 88 ? 7.818 -24.609 -24.011 1.00 98.44 88 VAL A N 1
ATOM 681 C CA . VAL A 1 88 ? 8.276 -23.679 -22.969 1.00 98.44 88 VAL A CA 1
ATOM 682 C C . VAL A 1 88 ? 8.019 -24.278 -21.584 1.00 98.44 88 VAL A C 1
ATOM 684 O O . VAL A 1 88 ? 6.894 -24.661 -21.257 1.00 98.44 88 VAL A O 1
ATOM 687 N N . GLY A 1 89 ? 9.066 -24.388 -20.765 1.00 96.44 89 GLY A N 1
ATOM 688 C CA . GLY A 1 89 ? 9.015 -24.984 -19.428 1.00 96.44 89 GLY A CA 1
ATOM 689 C C . GLY A 1 89 ? 8.368 -24.089 -18.363 1.00 96.44 89 GLY A C 1
ATOM 690 O O . GLY A 1 89 ? 7.772 -24.594 -17.412 1.00 96.44 89 GLY A O 1
ATOM 691 N N . GLY A 1 90 ? 8.433 -22.770 -18.539 1.00 96.12 90 GLY A N 1
ATOM 692 C CA . GLY A 1 90 ? 7.842 -21.765 -17.659 1.00 96.12 90 GLY A CA 1
ATOM 693 C C . GLY A 1 90 ? 6.638 -21.043 -18.265 1.00 96.12 90 GLY A C 1
ATOM 694 O O . GLY A 1 90 ? 5.893 -21.577 -19.089 1.00 96.12 90 GLY A O 1
ATOM 695 N N . ASP A 1 91 ? 6.432 -19.806 -17.818 1.00 97.50 91 ASP A N 1
ATOM 696 C CA . ASP A 1 91 ? 5.382 -18.919 -18.327 1.00 97.50 91 ASP A CA 1
ATOM 697 C C . ASP A 1 91 ? 5.748 -18.328 -19.695 1.00 97.50 91 ASP A C 1
ATOM 699 O O . ASP A 1 91 ? 6.911 -18.032 -19.970 1.00 97.50 91 ASP A O 1
ATOM 703 N N . VAL A 1 92 ? 4.728 -18.076 -20.515 1.00 97.69 92 VAL A N 1
ATOM 704 C CA . VAL A 1 92 ? 4.827 -17.376 -21.797 1.00 97.69 92 VAL A CA 1
ATOM 705 C C . VAL A 1 92 ? 4.032 -16.074 -21.722 1.00 97.69 92 VAL A C 1
ATOM 707 O O . VAL A 1 92 ? 2.810 -16.081 -21.555 1.00 97.69 92 VAL A O 1
ATOM 710 N N . ILE A 1 93 ? 4.720 -14.942 -21.861 1.00 93.50 93 ILE A N 1
ATOM 711 C CA . ILE A 1 93 ? 4.140 -13.595 -21.804 1.00 93.50 93 ILE A CA 1
ATOM 712 C C . ILE A 1 93 ? 4.492 -12.860 -23.093 1.00 93.50 93 ILE A C 1
ATOM 714 O O . ILE A 1 93 ? 5.655 -12.550 -23.322 1.00 93.50 93 ILE A O 1
ATOM 718 N N . LEU A 1 94 ? 3.488 -12.557 -23.917 1.00 90.69 94 LEU A N 1
ATOM 719 C CA . LEU A 1 94 ? 3.684 -11.978 -25.256 1.00 90.69 94 LEU A CA 1
ATOM 720 C C . LEU A 1 94 ? 3.107 -10.560 -25.399 1.00 90.69 94 LEU A C 1
ATOM 722 O O . LEU A 1 94 ? 2.860 -10.098 -26.509 1.00 90.69 94 LEU A O 1
ATOM 726 N N . THR A 1 95 ? 2.822 -9.886 -24.287 1.00 77.81 95 THR A N 1
ATOM 727 C CA . THR A 1 95 ? 2.111 -8.600 -24.256 1.00 77.81 95 THR A CA 1
ATOM 728 C C . THR A 1 95 ? 2.808 -7.529 -25.106 1.00 77.81 95 THR A C 1
ATOM 730 O O . THR A 1 95 ? 4.024 -7.396 -25.051 1.00 77.81 95 THR A O 1
ATOM 733 N N . TYR A 1 96 ? 2.032 -6.718 -25.835 1.00 74.88 96 TYR A N 1
ATOM 734 C CA . TYR A 1 96 ? 2.543 -5.621 -26.678 1.00 74.88 96 TYR A CA 1
ATOM 735 C C . TYR A 1 96 ? 3.499 -6.086 -27.792 1.00 74.88 96 TYR A C 1
ATOM 737 O O . TYR A 1 96 ? 4.474 -5.412 -28.100 1.00 74.88 96 TYR A O 1
ATOM 745 N N . SER A 1 97 ? 3.231 -7.244 -28.400 1.00 82.38 97 SER A N 1
ATOM 746 C CA . SER A 1 97 ? 3.963 -7.722 -29.579 1.00 82.38 97 SER A CA 1
ATOM 747 C C . SER A 1 97 ? 3.074 -7.828 -30.818 1.00 82.38 97 SER A C 1
ATOM 749 O O . SER A 1 97 ? 1.846 -7.778 -30.722 1.00 82.38 97 SER A O 1
ATOM 751 N N . ASN A 1 98 ? 3.693 -7.993 -31.994 1.00 86.25 98 ASN A N 1
ATOM 752 C CA . ASN A 1 98 ? 2.982 -8.226 -33.258 1.00 86.25 98 ASN A CA 1
ATOM 753 C C . ASN A 1 98 ? 2.693 -9.712 -33.519 1.00 86.25 98 ASN A C 1
ATOM 755 O O . ASN A 1 98 ? 2.257 -10.078 -34.616 1.00 86.25 98 ASN A O 1
ATOM 759 N N . ILE A 1 99 ? 2.879 -10.570 -32.509 1.00 90.81 99 ILE A N 1
ATOM 760 C CA . ILE A 1 99 ? 2.574 -11.994 -32.605 1.00 90.81 99 ILE A CA 1
ATOM 761 C C . ILE A 1 99 ? 1.089 -12.172 -32.926 1.00 90.81 99 ILE A C 1
ATOM 763 O O . ILE A 1 99 ? 0.198 -11.839 -32.142 1.00 90.81 99 ILE A O 1
ATOM 767 N N . SER A 1 100 ? 0.838 -12.725 -34.109 1.00 90.56 100 SER A N 1
ATOM 768 C CA . SER A 1 100 ? -0.501 -13.016 -34.622 1.00 90.56 100 SER A CA 1
ATOM 769 C C . SER A 1 100 ? -0.754 -14.520 -34.779 1.00 90.56 100 SER A C 1
ATOM 771 O O . SER A 1 100 ? -1.898 -14.935 -34.978 1.00 90.56 100 SER A O 1
ATOM 773 N N . ASN A 1 101 ? 0.292 -15.340 -34.635 1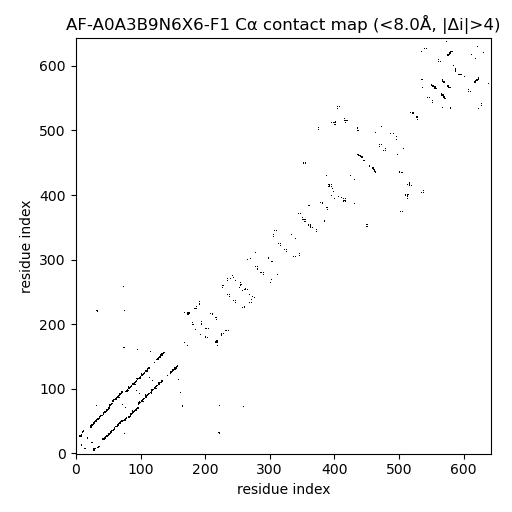.00 92.50 101 ASN A N 1
ATOM 774 C CA . ASN A 1 101 ? 0.256 -16.799 -34.681 1.00 92.50 101 ASN A CA 1
ATOM 775 C C . ASN A 1 101 ? 1.270 -17.386 -33.676 1.00 92.50 101 ASN A C 1
ATOM 777 O O . ASN A 1 101 ? 2.390 -16.897 -33.585 1.00 92.50 101 ASN A O 1
ATOM 781 N N . LEU A 1 102 ? 0.911 -18.444 -32.943 1.00 95.12 102 LEU A N 1
ATOM 782 C CA . LEU A 1 102 ? 1.841 -19.139 -32.034 1.00 95.12 102 LEU A CA 1
ATOM 783 C C . LEU A 1 102 ? 2.804 -20.105 -32.742 1.00 95.12 102 LEU A C 1
ATOM 785 O O . LEU A 1 102 ? 3.689 -20.662 -32.099 1.00 95.12 102 LEU A O 1
ATOM 789 N N . GLY A 1 103 ? 2.659 -20.304 -34.052 1.00 93.94 103 GLY A N 1
ATOM 790 C CA . GLY A 1 103 ? 3.565 -21.133 -34.842 1.00 93.94 103 GLY A CA 1
ATOM 791 C C . GLY A 1 103 ? 3.558 -22.589 -34.378 1.00 93.94 103 GLY A C 1
ATOM 792 O O . GLY A 1 103 ? 2.493 -23.203 -34.248 1.00 93.94 103 GLY A O 1
ATOM 793 N N . ASN A 1 104 ? 4.751 -23.133 -34.130 1.00 97.12 104 ASN A N 1
ATOM 794 C CA . ASN A 1 104 ? 4.935 -24.531 -33.748 1.00 97.12 104 ASN A CA 1
ATOM 795 C C . ASN A 1 104 ? 4.748 -24.816 -32.254 1.00 97.12 104 ASN A C 1
ATOM 797 O O . ASN A 1 104 ? 4.902 -25.973 -31.865 1.00 97.12 104 ASN A O 1
ATOM 801 N N . LEU A 1 105 ? 4.396 -23.820 -31.434 1.00 98.12 105 LEU A N 1
ATOM 802 C CA . LEU A 1 105 ? 4.290 -23.992 -29.987 1.00 98.12 105 LEU A CA 1
ATOM 803 C C . LEU A 1 105 ? 3.217 -25.034 -29.653 1.00 98.12 105 LEU A C 1
ATOM 805 O O . LEU A 1 105 ? 2.050 -24.837 -29.976 1.00 98.12 105 LEU A O 1
ATOM 809 N N . LYS A 1 106 ? 3.610 -26.128 -28.993 1.00 98.12 106 LYS A N 1
ATOM 810 C CA . LYS A 1 106 ? 2.747 -27.254 -28.601 1.00 98.12 106 LYS A CA 1
ATOM 811 C C . LYS A 1 106 ? 2.436 -27.256 -27.108 1.00 98.12 106 LYS A C 1
ATOM 813 O O . LYS A 1 106 ? 1.290 -27.527 -26.741 1.00 98.12 106 LYS A O 1
ATOM 818 N N . GLU A 1 107 ? 3.435 -26.976 -26.268 1.00 98.00 107 GLU A N 1
ATOM 819 C CA . GLU A 1 107 ? 3.385 -27.188 -24.814 1.00 98.00 107 GLU A CA 1
ATOM 820 C C . GLU A 1 107 ? 3.915 -25.974 -24.030 1.00 98.00 107 GLU A C 1
ATOM 822 O O . GLU A 1 107 ? 5.028 -25.502 -24.270 1.00 98.00 107 GLU A O 1
ATOM 827 N N . VAL A 1 108 ? 3.136 -25.504 -23.050 1.00 98.31 108 VAL A N 1
ATOM 828 C CA . VAL A 1 108 ? 3.546 -24.498 -22.057 1.00 98.31 108 VAL A CA 1
ATOM 829 C C . VAL A 1 108 ? 3.346 -25.062 -20.649 1.00 98.31 108 VAL A C 1
ATOM 831 O O . VAL A 1 108 ? 2.221 -25.342 -20.236 1.00 98.31 108 VAL A O 1
ATOM 834 N N . ASN A 1 109 ? 4.426 -25.219 -19.884 1.00 96.69 109 ASN A N 1
ATOM 835 C CA . ASN A 1 109 ? 4.377 -25.773 -18.524 1.00 96.69 109 ASN A CA 1
ATOM 836 C C . ASN A 1 109 ? 4.097 -24.732 -17.422 1.00 96.69 109 ASN A C 1
ATOM 838 O O . ASN A 1 109 ? 3.903 -25.109 -16.263 1.00 96.69 109 ASN A O 1
ATOM 842 N N . GLY A 1 110 ? 3.991 -23.451 -17.779 1.00 96.69 110 GLY A N 1
ATOM 843 C CA . GLY A 1 110 ? 3.462 -22.370 -16.945 1.00 96.69 110 GLY A CA 1
ATOM 844 C C . GLY A 1 110 ? 2.131 -21.811 -17.459 1.00 96.69 110 GLY A C 1
ATOM 845 O O . GLY A 1 110 ? 1.300 -22.520 -18.028 1.00 96.69 110 GLY A O 1
ATOM 846 N N . ASN A 1 111 ? 1.906 -20.521 -17.224 1.00 97.81 111 ASN A N 1
ATOM 847 C CA . ASN A 1 111 ? 0.785 -19.749 -17.754 1.00 97.81 111 ASN A CA 1
ATOM 848 C C . ASN A 1 111 ? 1.098 -19.235 -19.167 1.00 97.81 111 ASN A C 1
ATOM 850 O O . ASN A 1 111 ? 2.230 -18.852 -19.450 1.00 97.81 111 ASN A O 1
ATOM 854 N N . LEU A 1 112 ? 0.080 -19.134 -20.024 1.00 97.50 112 LEU A N 1
ATOM 855 C CA . LEU A 1 112 ? 0.178 -18.506 -21.344 1.00 97.50 112 LEU A CA 1
ATOM 856 C C . LEU A 1 112 ? -0.679 -17.237 -21.382 1.00 97.50 112 LEU A C 1
ATOM 858 O O . LEU A 1 112 ? -1.904 -17.306 -21.287 1.00 97.50 112 LEU A O 1
ATOM 862 N N . SER A 1 113 ? -0.040 -16.075 -21.536 1.00 94.81 113 SER A N 1
ATOM 863 C CA . SER A 1 113 ? -0.711 -14.776 -21.632 1.00 94.81 113 SER A CA 1
ATOM 864 C C . SER A 1 113 ? -0.653 -14.205 -23.044 1.00 94.81 113 SER A C 1
ATOM 866 O O . SER A 1 113 ? 0.396 -13.738 -23.488 1.00 94.81 113 SER A O 1
ATOM 868 N N . LEU A 1 114 ? -1.815 -14.158 -23.703 1.00 92.06 114 LEU A N 1
ATOM 869 C CA . LEU A 1 114 ? -2.020 -13.570 -25.033 1.00 92.06 114 LEU A CA 1
ATOM 870 C C . LEU A 1 114 ? -2.716 -12.201 -24.980 1.00 92.06 114 LEU A C 1
ATOM 872 O O . LEU A 1 114 ? -3.249 -11.729 -25.980 1.00 92.06 114 LEU A O 1
ATOM 876 N N . ARG A 1 115 ? -2.763 -11.568 -23.804 1.00 87.56 115 ARG A N 1
ATOM 877 C CA . ARG A 1 115 ? -3.424 -10.270 -23.594 1.00 87.56 115 ARG A CA 1
ATOM 878 C C . ARG A 1 115 ? -2.841 -9.182 -24.505 1.00 87.56 115 ARG A C 1
ATOM 880 O O . ARG A 1 115 ? -1.630 -9.139 -24.713 1.00 87.56 115 ARG A O 1
ATOM 887 N N . ASN A 1 116 ? -3.692 -8.264 -24.972 1.00 83.25 116 ASN A N 1
ATOM 888 C CA . ASN A 1 116 ? -3.327 -7.134 -25.834 1.00 83.25 116 ASN A CA 1
ATOM 889 C C . ASN A 1 116 ? -2.770 -7.524 -27.221 1.00 83.25 116 ASN A C 1
ATOM 891 O O . ASN A 1 116 ? -2.197 -6.668 -27.901 1.00 83.25 116 ASN A O 1
ATOM 895 N N . LEU A 1 117 ? -2.954 -8.775 -27.665 1.00 84.88 117 LEU A N 1
ATOM 896 C CA . LEU A 1 117 ? -2.521 -9.259 -28.980 1.00 84.88 117 LEU A CA 1
ATOM 897 C C . LEU A 1 117 ? -3.645 -9.301 -30.010 1.00 84.88 117 LEU A C 1
ATOM 899 O O . LEU A 1 117 ? -4.790 -9.615 -29.699 1.00 84.88 117 LEU A O 1
ATOM 903 N N . ASN A 1 118 ? -3.276 -9.104 -31.276 1.00 85.06 118 ASN A N 1
ATOM 904 C CA . ASN A 1 118 ? -4.141 -9.406 -32.416 1.00 85.06 118 ASN A CA 1
ATOM 905 C C . ASN A 1 118 ? -3.892 -10.837 -32.929 1.00 85.06 118 ASN A C 1
ATOM 907 O O . ASN A 1 118 ? -3.530 -11.048 -34.090 1.00 85.06 118 ASN A O 1
ATOM 911 N N . ILE A 1 119 ? -4.018 -11.820 -32.034 1.00 89.44 119 ILE A N 1
ATOM 912 C CA . ILE A 1 119 ? -3.800 -13.233 -32.357 1.00 89.44 119 ILE A CA 1
ATOM 913 C C . ILE A 1 119 ? -4.942 -13.752 -33.247 1.00 89.44 119 ILE A C 1
ATOM 915 O O . ILE A 1 119 ? -6.121 -13.582 -32.944 1.00 89.44 119 ILE A O 1
ATOM 919 N N . LYS A 1 120 ? -4.590 -14.371 -34.375 1.00 87.38 120 LYS A N 1
ATOM 920 C CA . LYS A 1 120 ? -5.539 -14.917 -35.359 1.00 87.38 120 LYS A CA 1
ATOM 921 C C . LYS A 1 120 ? -5.709 -16.427 -35.226 1.00 87.38 120 LYS A C 1
ATOM 923 O O . LYS A 1 120 ? -6.762 -16.957 -35.558 1.00 87.38 120 LYS A O 1
ATOM 928 N N . THR A 1 121 ? -4.668 -17.118 -34.771 1.00 87.62 121 THR A N 1
ATOM 929 C CA . THR A 1 121 ? -4.644 -18.574 -34.598 1.00 87.62 121 THR A CA 1
ATOM 930 C C . THR A 1 121 ? -3.715 -18.962 -33.449 1.00 87.62 121 THR A C 1
ATOM 932 O O . THR A 1 121 ? -2.709 -18.293 -33.205 1.00 87.62 121 THR A O 1
ATOM 935 N N . LEU A 1 122 ? -4.048 -20.051 -32.751 1.00 92.06 122 LEU A N 1
ATOM 936 C CA . LEU A 1 122 ? -3.216 -20.635 -31.692 1.00 92.06 122 LEU A CA 1
ATOM 937 C C . LEU A 1 122 ? -2.204 -21.663 -32.223 1.00 92.06 122 LEU A C 1
ATOM 939 O O . LEU A 1 122 ? -1.481 -22.263 -31.433 1.00 92.06 122 LEU A O 1
ATOM 943 N N . GLY A 1 123 ? -2.130 -21.857 -33.543 1.00 90.19 123 GLY A N 1
ATOM 944 C CA . GLY A 1 123 ? -1.161 -22.761 -34.163 1.00 90.19 123 GLY A CA 1
ATOM 945 C C . GLY A 1 123 ? -1.316 -24.202 -33.670 1.00 90.19 123 GLY A C 1
ATOM 946 O O . GLY A 1 123 ? -2.421 -24.743 -33.667 1.00 90.19 123 GLY A O 1
ATOM 947 N N . ASN A 1 124 ? -0.202 -24.806 -33.251 1.00 95.31 124 ASN A N 1
ATOM 948 C CA . ASN A 1 124 ? -0.134 -26.202 -32.802 1.00 95.31 124 ASN A CA 1
ATOM 949 C C . ASN A 1 124 ? -0.336 -26.388 -31.287 1.00 95.31 124 ASN A C 1
ATOM 951 O O . ASN A 1 124 ? -0.051 -27.469 -30.762 1.00 95.31 124 ASN A O 1
ATOM 955 N N . LEU A 1 125 ? -0.800 -25.354 -30.578 1.00 97.38 125 LEU A N 1
ATOM 956 C CA . LEU A 1 125 ? -0.920 -25.390 -29.125 1.00 97.38 125 LEU A CA 1
ATOM 957 C C . LEU A 1 125 ? -1.886 -26.498 -28.698 1.00 97.38 125 LEU A C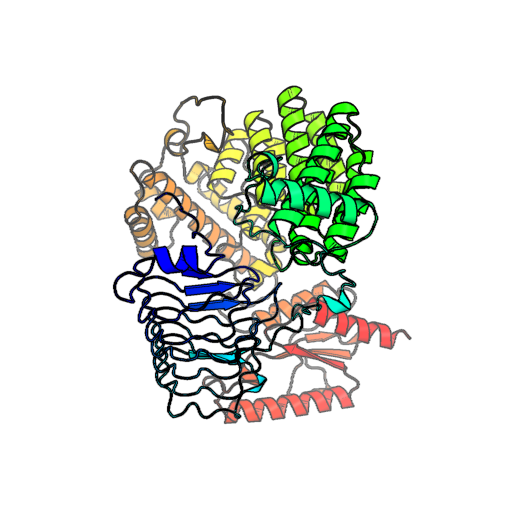 1
ATOM 959 O O . LEU A 1 125 ? -3.020 -26.557 -29.163 1.00 97.38 125 LEU A O 1
ATOM 963 N N . SER A 1 126 ? -1.432 -27.361 -27.791 1.00 96.56 126 SER A N 1
ATOM 964 C CA . SER A 1 126 ? -2.202 -28.517 -27.313 1.00 96.56 126 SER A CA 1
ATOM 965 C C . SER A 1 126 ? -2.240 -28.631 -25.790 1.00 96.56 126 SER A C 1
ATOM 967 O O . SER A 1 126 ? -3.158 -29.246 -25.249 1.00 96.56 126 SER A O 1
ATOM 969 N N . PHE A 1 127 ? -1.292 -28.011 -25.080 1.00 97.31 127 PHE A N 1
ATOM 970 C CA . PHE A 1 127 ? -1.202 -28.113 -23.626 1.00 97.31 127 PHE A CA 1
ATOM 971 C C . PHE A 1 127 ? -0.694 -26.824 -22.972 1.00 97.31 127 PHE A C 1
ATOM 973 O O . PHE A 1 127 ? 0.343 -26.282 -23.357 1.00 97.31 127 PHE A O 1
ATOM 980 N N . VAL A 1 128 ? -1.405 -26.372 -21.938 1.00 97.75 128 VAL A N 1
ATOM 981 C CA . VAL A 1 128 ? -1.003 -25.294 -21.026 1.00 97.75 128 VAL A CA 1
ATOM 982 C C . VAL A 1 128 ? -1.229 -25.773 -19.594 1.00 97.75 128 VAL A C 1
ATOM 984 O O . VAL A 1 128 ? -2.367 -25.944 -19.169 1.00 97.75 128 VAL A O 1
ATOM 987 N N . ARG A 1 129 ? -0.171 -25.983 -18.807 1.00 96.75 129 ARG A N 1
ATOM 988 C CA . ARG A 1 129 ? -0.307 -26.472 -17.420 1.00 96.75 129 ARG A CA 1
ATOM 989 C C . ARG A 1 129 ? -0.939 -25.439 -16.481 1.00 96.75 129 ARG A C 1
ATOM 991 O O . ARG A 1 129 ? -1.630 -25.808 -15.534 1.00 96.75 129 ARG A O 1
ATOM 998 N N . GLY A 1 130 ? -0.643 -24.158 -16.691 1.00 96.50 130 GLY A N 1
ATOM 999 C CA . GLY A 1 130 ? -1.149 -23.040 -15.898 1.00 96.50 130 GLY A CA 1
ATOM 1000 C C . GLY A 1 130 ? -2.469 -22.480 -16.426 1.00 96.50 130 GLY A C 1
ATOM 1001 O O . GLY A 1 130 ? -3.326 -23.208 -16.919 1.00 96.50 130 GLY A O 1
ATOM 1002 N N . ASN A 1 131 ? -2.637 -21.164 -16.290 1.00 97.31 131 ASN A N 1
ATOM 1003 C CA . ASN A 1 131 ? -3.783 -20.441 -16.835 1.00 97.31 131 ASN A CA 1
ATOM 1004 C C . ASN A 1 131 ? -3.547 -20.054 -18.300 1.00 97.31 131 ASN A C 1
ATOM 1006 O O . ASN A 1 131 ? -2.438 -19.655 -18.666 1.00 97.31 131 ASN A O 1
ATOM 1010 N N . LEU A 1 132 ? -4.614 -20.069 -19.099 1.00 96.75 132 LEU A N 1
ATOM 1011 C CA . LEU A 1 132 ? -4.644 -19.511 -20.451 1.00 96.75 132 LEU A CA 1
ATOM 1012 C C . LEU A 1 132 ? -5.388 -18.169 -20.430 1.00 96.75 132 LEU A C 1
ATOM 1014 O O . LEU A 1 132 ? -6.596 -18.119 -20.200 1.00 96.75 132 LEU A O 1
ATOM 1018 N N . LEU A 1 133 ? -4.669 -17.067 -20.648 1.00 95.31 133 LEU A N 1
ATOM 1019 C CA . LEU A 1 133 ? -5.218 -15.709 -20.609 1.00 95.31 133 LEU A CA 1
ATOM 1020 C C . LEU A 1 133 ? -5.391 -15.181 -22.040 1.00 95.31 133 LEU A C 1
ATOM 1022 O O . LEU A 1 133 ? -4.407 -14.950 -22.743 1.00 95.31 133 LEU A O 1
ATOM 1026 N N . LEU A 1 134 ? -6.638 -14.963 -22.456 1.00 92.56 134 LEU A N 1
ATOM 1027 C CA . LEU A 1 134 ? -7.024 -14.574 -23.813 1.00 92.56 134 LEU A CA 1
ATOM 1028 C C . LEU A 1 134 ? -7.603 -13.148 -23.870 1.00 92.56 134 LEU A C 1
ATOM 1030 O O . LEU A 1 134 ? -8.278 -12.706 -22.934 1.00 92.56 134 LEU A O 1
ATOM 1034 N N . PRO A 1 135 ? -7.412 -12.429 -24.987 1.00 89.56 135 PRO A N 1
ATOM 1035 C CA . PRO A 1 135 ? -8.196 -11.246 -25.323 1.00 89.56 135 PRO A CA 1
ATOM 1036 C C . PRO A 1 135 ? -9.698 -11.554 -25.411 1.00 89.56 135 PRO A C 1
ATOM 1038 O O . PRO A 1 135 ? -10.120 -12.565 -25.979 1.00 89.56 135 PRO A O 1
ATOM 1041 N N . ARG A 1 136 ? -10.542 -10.668 -24.872 1.00 88.69 136 ARG A N 1
ATOM 1042 C CA . ARG A 1 136 ? -12.007 -10.843 -24.829 1.00 88.69 136 ARG A CA 1
ATOM 1043 C C . ARG A 1 136 ? -12.636 -10.920 -26.220 1.00 88.69 136 ARG A C 1
ATOM 1045 O O . ARG A 1 136 ? -13.668 -11.563 -26.377 1.00 88.69 136 ARG A O 1
ATOM 1052 N N . ASN A 1 137 ? -12.019 -10.307 -27.228 1.00 84.69 137 ASN A N 1
ATOM 1053 C CA . ASN A 1 137 ? -12.489 -10.325 -28.616 1.00 84.69 137 ASN A CA 1
ATOM 1054 C C . ASN A 1 137 ? -12.352 -11.697 -29.309 1.00 84.69 137 ASN A C 1
ATOM 1056 O O . ASN A 1 137 ? -12.928 -11.856 -30.389 1.00 84.69 137 ASN A O 1
ATOM 1060 N N . LEU A 1 138 ? -11.620 -12.652 -28.718 1.00 87.75 138 LEU A N 1
ATOM 1061 C CA . LEU A 1 138 ? -11.478 -14.034 -29.197 1.00 87.75 138 LEU A CA 1
ATOM 1062 C C . LEU A 1 138 ? -12.478 -15.003 -28.582 1.00 87.75 138 LEU A C 1
ATOM 1064 O O . LEU A 1 138 ? -12.505 -16.173 -28.971 1.00 87.75 138 LEU A O 1
ATOM 1068 N N . LYS A 1 139 ? -13.272 -14.545 -27.610 1.00 87.56 139 LYS A N 1
ATOM 1069 C CA . LYS A 1 139 ? -14.334 -15.364 -27.040 1.00 87.56 139 LYS A CA 1
ATOM 1070 C C . LYS A 1 139 ? -15.226 -15.854 -28.185 1.00 87.56 139 LYS A C 1
ATOM 1072 O O . LYS A 1 139 ? -15.617 -15.063 -29.041 1.00 87.56 139 LYS A O 1
ATOM 1077 N N . ASP A 1 140 ? -15.433 -17.165 -28.238 1.00 85.31 140 ASP A N 1
ATOM 1078 C CA . ASP A 1 140 ? -16.233 -17.864 -29.251 1.00 85.31 140 ASP A CA 1
ATOM 1079 C C . ASP A 1 140 ? -15.684 -17.819 -30.700 1.00 85.31 140 ASP A C 1
ATOM 1081 O O . ASP A 1 140 ? -16.344 -18.295 -31.620 1.00 85.31 140 ASP A O 1
ATOM 1085 N N . LYS A 1 141 ? -14.468 -17.292 -30.929 1.00 85.56 141 LYS A N 1
ATOM 1086 C CA . LYS A 1 141 ? -13.827 -17.227 -32.266 1.00 85.56 141 LYS A CA 1
ATOM 1087 C C . LYS A 1 141 ? -12.686 -18.218 -32.477 1.00 85.56 141 LYS A C 1
ATOM 1089 O O . LYS A 1 141 ? -12.197 -18.351 -33.595 1.00 85.56 141 LYS A O 1
ATOM 1094 N N . VAL A 1 142 ? -12.234 -18.871 -31.413 1.00 85.12 142 VAL A N 1
ATOM 1095 C CA . VAL A 1 142 ? -11.112 -19.812 -31.440 1.00 85.12 142 VAL A CA 1
ATOM 1096 C C . VAL A 1 142 ? -11.567 -21.132 -30.834 1.00 85.12 142 VAL A C 1
ATOM 1098 O O . VAL A 1 142 ? -12.147 -21.146 -29.750 1.00 85.12 142 VAL A O 1
ATOM 1101 N N . ASP A 1 143 ? -11.295 -22.233 -31.532 1.00 85.31 143 ASP A N 1
ATOM 1102 C CA . ASP A 1 143 ? -11.550 -23.579 -31.023 1.00 85.31 143 ASP A CA 1
ATOM 1103 C C . ASP A 1 143 ? -10.493 -23.953 -29.976 1.00 85.31 143 ASP A C 1
ATOM 1105 O O . ASP A 1 143 ? -9.311 -24.093 -30.289 1.00 85.31 143 ASP A O 1
ATOM 1109 N N . LEU A 1 144 ? -10.933 -24.102 -28.727 1.00 91.88 144 LEU A N 1
ATOM 1110 C CA . LEU A 1 144 ? -10.089 -24.501 -27.599 1.00 91.88 144 LEU A CA 1
ATOM 1111 C C . LEU A 1 144 ? -10.268 -25.983 -27.230 1.00 91.88 144 LEU A C 1
ATOM 1113 O O . LEU A 1 144 ? -9.603 -26.458 -26.316 1.00 91.88 144 LEU A O 1
ATOM 1117 N N . SER A 1 145 ? -11.132 -26.733 -27.928 1.00 89.31 145 SER A N 1
ATOM 1118 C CA . SER A 1 145 ? -11.480 -28.122 -27.572 1.00 89.31 145 SER A CA 1
ATOM 1119 C C . SER A 1 145 ? -10.290 -29.084 -27.605 1.00 89.31 145 SER A C 1
ATOM 1121 O O . SER A 1 145 ? -10.286 -30.100 -26.913 1.00 89.31 145 SER A O 1
ATOM 1123 N N . LYS A 1 146 ? -9.264 -28.751 -28.395 1.00 90.44 146 LYS A N 1
ATOM 1124 C CA . LYS A 1 146 ? -8.037 -29.541 -28.565 1.00 90.44 146 LYS A CA 1
ATOM 1125 C C . LYS A 1 146 ? -6.907 -29.120 -27.624 1.00 90.44 146 LYS A C 1
ATOM 1127 O O . LYS A 1 146 ? -5.816 -29.675 -27.719 1.00 90.44 146 LYS A O 1
ATOM 1132 N N . ILE A 1 147 ? -7.152 -28.146 -26.745 1.00 95.44 147 ILE A N 1
ATOM 1133 C CA . ILE A 1 147 ? -6.145 -27.577 -25.850 1.00 95.44 147 ILE A CA 1
ATOM 1134 C C . ILE A 1 147 ? -6.473 -27.977 -24.418 1.00 95.44 147 ILE A C 1
ATOM 1136 O O . ILE A 1 147 ? -7.493 -27.583 -23.858 1.00 95.44 147 ILE A O 1
ATOM 1140 N N . VAL A 1 148 ? -5.576 -28.736 -23.800 1.00 96.62 148 VAL A N 1
ATOM 1141 C CA . VAL A 1 148 ? -5.680 -29.096 -22.388 1.00 96.62 148 VAL A CA 1
ATOM 1142 C C . VAL A 1 148 ? -5.123 -27.949 -21.548 1.00 96.62 148 VAL A C 1
ATOM 1144 O O . VAL A 1 148 ? -3.940 -27.623 -21.650 1.00 96.62 148 VAL A O 1
ATOM 1147 N N . VAL A 1 149 ? -5.966 -27.345 -20.707 1.00 96.00 149 VAL A N 1
ATOM 1148 C CA . VAL A 1 149 ? -5.585 -26.271 -19.777 1.00 96.00 149 VAL A CA 1
ATOM 1149 C C . VAL A 1 149 ? -5.666 -26.793 -18.343 1.00 96.00 149 VAL A C 1
ATOM 1151 O O . VAL A 1 149 ? -6.709 -27.280 -17.920 1.00 96.00 149 VAL A O 1
ATOM 1154 N N . GLY A 1 150 ? -4.560 -26.728 -17.600 1.00 90.75 150 GLY A N 1
ATOM 1155 C CA . GLY A 1 150 ? -4.445 -27.315 -16.260 1.00 90.75 150 GLY A CA 1
ATOM 1156 C C . GLY A 1 150 ? -5.030 -26.466 -15.125 1.00 90.75 150 GLY A C 1
ATOM 1157 O O . GLY A 1 150 ? -5.220 -26.984 -14.025 1.00 90.75 150 GLY A O 1
ATOM 1158 N N . LYS A 1 151 ? -5.311 -25.179 -15.371 1.00 95.19 151 LYS A N 1
ATOM 1159 C CA . LYS A 1 151 ? -6.034 -24.280 -14.453 1.00 95.19 151 LYS A CA 1
ATOM 1160 C C . LYS A 1 151 ? -7.224 -23.623 -15.166 1.00 95.19 151 LYS A C 1
ATOM 1162 O O . LYS A 1 151 ? -8.080 -24.326 -15.688 1.00 95.19 151 LYS A O 1
ATOM 1167 N N . ASP A 1 152 ? -7.272 -22.290 -15.214 1.00 95.56 152 ASP A N 1
ATOM 1168 C CA . ASP A 1 152 ? -8.401 -21.539 -15.759 1.00 95.56 152 ASP A CA 1
ATOM 1169 C C . ASP A 1 152 ? -8.126 -20.998 -17.170 1.00 95.56 152 ASP A C 1
ATOM 1171 O O . ASP A 1 152 ? -7.001 -20.607 -17.503 1.00 95.56 152 ASP A O 1
ATOM 1175 N N . ILE A 1 153 ? -9.196 -20.846 -17.956 1.00 95.81 153 ILE A N 1
ATOM 1176 C CA . ILE A 1 153 ? -9.223 -20.009 -19.163 1.00 95.81 153 ILE A CA 1
ATOM 1177 C C . ILE A 1 153 ? -9.877 -18.675 -18.794 1.00 95.81 153 ILE A C 1
ATOM 1179 O O . ILE A 1 153 ? -11.020 -18.646 -18.339 1.00 95.81 153 ILE A O 1
ATOM 1183 N N . LYS A 1 154 ? -9.166 -17.558 -18.978 1.00 95.06 154 LYS A N 1
ATOM 1184 C CA . LYS A 1 154 ? -9.644 -16.218 -18.593 1.00 95.06 154 LYS A CA 1
ATOM 1185 C C . LYS A 1 154 ? -9.620 -15.266 -19.777 1.00 95.06 154 LYS A C 1
ATOM 1187 O O . LYS A 1 154 ? -8.646 -15.226 -20.521 1.00 95.06 154 LYS A O 1
ATOM 1192 N N . TYR A 1 155 ? -10.671 -14.460 -19.907 1.00 92.00 155 TYR A N 1
ATOM 1193 C CA . TYR A 1 155 ? -10.809 -13.454 -20.959 1.00 92.00 155 TYR A CA 1
ATOM 1194 C C . TYR A 1 155 ? -10.674 -12.045 -20.382 1.00 92.00 155 TYR A C 1
ATOM 1196 O O . TYR A 1 155 ? -11.342 -11.712 -19.405 1.00 92.00 155 TYR A O 1
ATOM 1204 N N . PHE A 1 156 ? -9.858 -11.200 -21.010 1.00 87.62 156 PHE A N 1
ATOM 1205 C CA . PHE A 1 156 ? -9.592 -9.833 -20.551 1.00 87.62 156 PHE A CA 1
ATOM 1206 C C . PHE A 1 156 ? -9.972 -8.810 -21.614 1.00 87.62 156 PHE A C 1
ATOM 1208 O O . PHE A 1 156 ? -9.725 -9.024 -22.800 1.00 87.62 156 PHE A O 1
ATOM 1215 N N . LYS A 1 157 ? -10.552 -7.677 -21.199 1.00 86.56 157 LYS A N 1
ATOM 1216 C CA . LYS A 1 157 ? -10.629 -6.500 -22.072 1.00 86.56 157 LYS A CA 1
ATOM 1217 C C . LYS A 1 157 ? -9.188 -6.065 -22.379 1.00 86.56 157 LYS A C 1
ATOM 1219 O O . LYS A 1 157 ? -8.375 -5.995 -21.454 1.00 86.56 157 LYS A O 1
ATOM 1224 N N . ASP A 1 158 ? -8.881 -5.835 -23.652 1.00 74.50 158 ASP A N 1
ATOM 1225 C CA . ASP A 1 158 ? -7.592 -5.259 -24.030 1.00 74.50 158 ASP A CA 1
ATOM 1226 C C . ASP A 1 158 ? -7.467 -3.843 -23.451 1.00 74.50 158 ASP A C 1
ATOM 1228 O O . ASP A 1 158 ? -8.471 -3.156 -23.241 1.00 74.50 158 ASP A O 1
ATOM 1232 N N . SER A 1 159 ? -6.233 -3.437 -23.158 1.00 70.06 159 SER A N 1
ATOM 1233 C CA . SER A 1 159 ? -5.922 -2.077 -22.722 1.00 70.06 159 SER A CA 1
ATOM 1234 C C . SER A 1 159 ? -6.235 -1.087 -23.841 1.00 70.06 159 SER A C 1
ATOM 1236 O O . SER A 1 159 ? -5.797 -1.294 -24.976 1.00 70.06 159 SER A O 1
ATOM 1238 N N . ASP A 1 160 ? -6.949 -0.011 -23.508 1.00 60.47 160 ASP A N 1
ATOM 1239 C CA . ASP A 1 160 ? -7.130 1.138 -24.402 1.00 60.47 160 ASP A CA 1
ATOM 1240 C C . ASP A 1 160 ? -5.796 1.919 -24.550 1.00 60.47 160 ASP A C 1
ATOM 1242 O O . ASP A 1 160 ? -5.536 2.522 -25.590 1.00 60.47 160 ASP A O 1
ATOM 1246 N N . ASP A 1 161 ? -4.886 1.783 -23.574 1.00 55.84 161 ASP A N 1
ATOM 1247 C CA . ASP A 1 161 ? -3.520 2.319 -23.585 1.00 55.84 161 ASP A CA 1
ATOM 1248 C C . ASP A 1 161 ? -2.549 1.353 -24.283 1.00 55.84 161 ASP A C 1
ATOM 1250 O O . ASP A 1 161 ? -1.750 0.661 -23.641 1.00 55.84 161 ASP A O 1
ATOM 1254 N N . LYS A 1 162 ? -2.620 1.248 -25.613 1.00 54.50 162 LYS A N 1
ATOM 1255 C CA . LYS A 1 162 ? -1.493 0.693 -26.378 1.00 54.50 162 LYS A CA 1
ATOM 1256 C C . LYS A 1 162 ? -0.461 1.803 -26.585 1.00 54.50 162 LYS A C 1
ATOM 1258 O O . LYS A 1 162 ? -0.833 2.831 -27.150 1.00 54.50 162 LYS A O 1
ATOM 1263 N N . PRO A 1 163 ? 0.820 1.608 -26.210 1.00 54.78 163 PRO A N 1
ATOM 1264 C CA . PRO A 1 163 ? 1.872 2.534 -26.609 1.00 54.78 163 PRO A CA 1
ATOM 1265 C C . PRO A 1 163 ? 1.840 2.672 -28.135 1.00 54.78 163 PRO A C 1
ATOM 1267 O O . PRO A 1 163 ? 1.970 1.678 -28.856 1.00 54.78 163 PRO A O 1
ATOM 1270 N N . ARG A 1 164 ? 1.597 3.883 -28.644 1.00 54.91 164 ARG A N 1
ATOM 1271 C CA . ARG A 1 164 ? 1.684 4.145 -30.081 1.00 54.91 164 ARG A CA 1
ATOM 1272 C C . ARG A 1 164 ? 3.164 4.142 -30.449 1.00 54.91 164 ARG A C 1
ATOM 1274 O O . ARG A 1 164 ? 3.880 5.078 -30.117 1.00 54.91 164 ARG A O 1
ATOM 1281 N N . LEU A 1 165 ? 3.609 3.100 -31.144 1.00 54.94 165 LEU A N 1
ATOM 1282 C CA . LEU A 1 165 ? 4.935 3.071 -31.756 1.00 54.94 165 LEU A CA 1
ATOM 1283 C C . LEU A 1 165 ? 4.970 4.120 -32.875 1.00 54.94 165 LEU A C 1
ATOM 1285 O O . LEU A 1 165 ? 4.286 3.966 -33.887 1.00 54.94 165 LEU A O 1
ATOM 1289 N N . VAL A 1 166 ? 5.722 5.198 -32.659 1.00 56.19 166 VAL A N 1
ATOM 1290 C CA . VAL A 1 166 ? 5.958 6.251 -33.653 1.00 56.19 166 VAL A CA 1
ATOM 1291 C C . VAL A 1 166 ? 7.150 5.829 -34.511 1.00 56.19 166 VAL A C 1
ATOM 1293 O O . VAL A 1 166 ? 8.207 5.486 -33.986 1.00 56.19 166 VAL A O 1
ATOM 1296 N N . SER A 1 167 ? 6.978 5.795 -35.830 1.00 56.03 167 SER A N 1
ATOM 1297 C CA . SER A 1 167 ? 8.057 5.432 -36.760 1.00 56.03 167 SER A CA 1
ATOM 1298 C C . SER A 1 167 ? 9.162 6.498 -36.801 1.00 56.03 167 SER A C 1
ATOM 1300 O O . SER A 1 167 ? 8.880 7.682 -36.613 1.00 56.03 167 SER A O 1
ATOM 1302 N N . SER A 1 168 ? 10.404 6.118 -37.136 1.00 55.16 168 SER A N 1
ATOM 1303 C CA . SER A 1 168 ? 11.514 7.069 -37.362 1.00 55.16 168 SER A CA 1
ATOM 1304 C C . SER A 1 168 ? 11.131 8.204 -38.327 1.00 55.16 168 SER A C 1
ATOM 1306 O O . SER A 1 168 ? 11.498 9.360 -38.123 1.00 55.16 168 SER A O 1
ATOM 1308 N N . SER A 1 169 ? 10.321 7.891 -39.347 1.00 57.31 169 SER A N 1
ATOM 1309 C CA . SER A 1 169 ? 9.783 8.860 -40.309 1.00 57.31 169 SER A CA 1
ATOM 1310 C C . SER A 1 169 ? 8.755 9.829 -39.719 1.00 57.31 169 SER A C 1
ATOM 1312 O O . SER A 1 169 ? 8.686 10.974 -40.155 1.00 57.31 169 SER A O 1
ATOM 1314 N N . GLU A 1 170 ? 7.956 9.399 -38.739 1.00 58.84 170 GLU A N 1
ATOM 1315 C CA . GLU A 1 170 ? 6.996 10.263 -38.036 1.00 58.84 170 GLU A CA 1
ATOM 1316 C C . GLU A 1 170 ? 7.682 11.154 -36.982 1.00 58.84 170 GLU A C 1
ATOM 1318 O O . GLU A 1 170 ? 7.169 12.229 -36.683 1.00 58.84 170 GLU A O 1
ATOM 1323 N N . LEU A 1 171 ? 8.843 10.744 -36.452 1.00 62.97 171 LEU A N 1
ATOM 1324 C CA . LEU A 1 171 ? 9.655 11.532 -35.508 1.00 62.97 171 LEU A CA 1
ATOM 1325 C C . LEU A 1 171 ? 10.519 12.605 -36.192 1.00 62.97 171 LEU A C 1
ATOM 1327 O O . LEU A 1 171 ? 11.116 13.439 -35.513 1.00 62.97 171 LEU A O 1
ATOM 1331 N N . GLY A 1 172 ? 10.577 12.612 -37.529 1.00 66.31 172 GLY A N 1
ATOM 1332 C CA . GLY A 1 172 ? 11.356 13.585 -38.296 1.00 66.31 172 GLY A CA 1
ATOM 1333 C C . GLY A 1 172 ? 12.869 13.378 -38.202 1.00 66.31 172 GLY A C 1
ATOM 1334 O O . GLY A 1 172 ? 13.619 14.341 -38.361 1.00 66.31 172 GLY A O 1
ATOM 1335 N N . TYR A 1 173 ? 13.322 12.149 -37.929 1.00 76.25 173 TYR A N 1
ATOM 1336 C CA . TYR A 1 173 ? 14.747 11.847 -37.850 1.00 76.25 173 TYR A CA 1
ATOM 1337 C C . TYR A 1 173 ? 15.462 12.045 -39.187 1.00 76.25 173 TYR A C 1
ATOM 1339 O O . TYR A 1 173 ? 14.935 11.748 -40.262 1.00 76.25 173 TYR A O 1
ATOM 1347 N N . MET A 1 174 ? 16.711 12.491 -39.099 1.00 78.31 174 MET A N 1
ATOM 1348 C CA . MET A 1 174 ? 17.663 12.465 -40.200 1.00 78.31 174 MET A CA 1
ATOM 1349 C C . MET A 1 174 ? 18.498 11.190 -40.118 1.00 78.31 174 MET A C 1
ATOM 1351 O O . MET A 1 174 ? 18.922 10.784 -39.035 1.00 78.31 174 MET A O 1
ATOM 1355 N N . ASN A 1 175 ? 18.785 10.582 -41.265 1.00 76.31 175 ASN A N 1
ATOM 1356 C CA . ASN A 1 175 ? 19.775 9.511 -41.317 1.00 76.31 175 ASN A CA 1
ATOM 1357 C C . ASN A 1 175 ? 21.158 10.077 -40.974 1.00 76.31 175 ASN A C 1
ATOM 1359 O O . ASN A 1 175 ? 21.489 11.200 -41.360 1.00 76.31 175 ASN A O 1
ATOM 1363 N N . SER A 1 176 ? 21.966 9.299 -40.260 1.00 79.62 176 SER A N 1
ATOM 1364 C CA . SER A 1 176 ? 23.344 9.682 -39.966 1.00 79.62 176 SER A CA 1
ATOM 1365 C C . SER A 1 176 ? 24.215 9.602 -41.226 1.00 79.62 176 SER A C 1
ATOM 1367 O O . SER A 1 176 ? 24.180 8.612 -41.95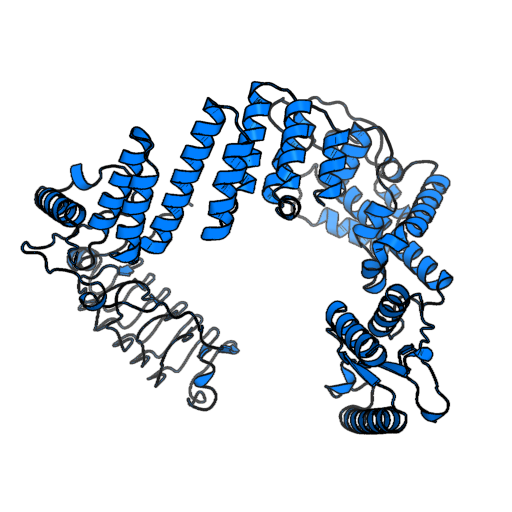4 1.00 79.62 176 SER A O 1
ATOM 1369 N N . ASP A 1 177 ? 25.053 10.619 -41.460 1.00 83.06 177 ASP A N 1
ATOM 1370 C CA . ASP A 1 177 ? 26.037 10.621 -42.560 1.00 83.06 177 ASP A CA 1
ATOM 1371 C C . ASP A 1 177 ? 27.244 9.703 -42.283 1.00 83.06 177 ASP A C 1
ATOM 1373 O O . ASP A 1 177 ? 28.089 9.471 -43.150 1.00 83.06 177 ASP A O 1
ATOM 1377 N N . ILE A 1 178 ? 27.364 9.217 -41.046 1.00 84.50 178 ILE A N 1
ATOM 1378 C CA . ILE A 1 178 ? 28.408 8.298 -40.595 1.00 84.50 178 ILE A CA 1
ATOM 1379 C C . ILE A 1 178 ? 27.775 7.055 -39.976 1.00 84.50 178 ILE A C 1
ATOM 1381 O O . ILE A 1 178 ? 26.694 7.133 -39.395 1.00 84.50 178 ILE A O 1
ATOM 1385 N N . ILE A 1 179 ? 28.471 5.921 -40.061 1.00 78.88 179 ILE A N 1
ATOM 1386 C CA . ILE A 1 179 ? 28.034 4.666 -39.435 1.00 78.88 179 ILE A CA 1
ATOM 1387 C C . ILE A 1 179 ? 27.796 4.915 -37.944 1.00 78.88 179 ILE A C 1
ATOM 1389 O O . ILE A 1 179 ? 28.675 5.474 -37.283 1.00 78.88 179 ILE A O 1
ATOM 1393 N N . VAL A 1 180 ? 26.629 4.508 -37.440 1.00 80.38 180 VAL A N 1
ATOM 1394 C CA . VAL A 1 180 ? 26.307 4.520 -36.011 1.00 80.38 180 VAL A CA 1
ATOM 1395 C C . VAL A 1 180 ? 27.012 3.329 -35.354 1.00 80.38 180 VAL A C 1
ATOM 1397 O O . VAL A 1 180 ? 26.632 2.188 -35.617 1.00 80.38 180 VAL A O 1
ATOM 1400 N N . PRO A 1 181 ? 28.064 3.533 -34.539 1.00 81.62 181 PRO A N 1
ATOM 1401 C CA . PRO A 1 181 ? 28.751 2.420 -33.905 1.00 81.62 181 PRO A CA 1
ATOM 1402 C C . PRO A 1 181 ? 27.838 1.744 -32.882 1.00 81.62 181 PRO A C 1
ATOM 1404 O O . PRO A 1 181 ? 27.051 2.396 -32.193 1.00 81.62 181 PRO A O 1
ATOM 1407 N N . ILE A 1 182 ? 27.981 0.428 -32.742 1.00 72.62 182 ILE A N 1
ATOM 1408 C CA . ILE A 1 182 ? 27.312 -0.302 -31.669 1.00 72.62 182 ILE A CA 1
ATOM 1409 C C . ILE A 1 182 ? 27.892 0.165 -30.340 1.00 72.62 182 ILE A C 1
ATOM 1411 O O . ILE A 1 182 ? 29.099 0.063 -30.113 1.00 72.62 182 ILE A O 1
ATOM 1415 N N . TRP A 1 183 ? 27.022 0.612 -29.438 1.00 74.94 183 TRP A N 1
ATOM 1416 C CA . TRP A 1 183 ? 27.417 0.928 -28.074 1.00 74.94 183 TRP A CA 1
ATOM 1417 C C . TRP A 1 183 ? 26.634 0.096 -27.055 1.00 74.94 183 TRP A C 1
ATOM 1419 O O . TRP A 1 183 ? 25.547 0.479 -26.618 1.00 74.94 183 TRP A O 1
ATOM 1429 N N . SER A 1 184 ? 27.232 -1.026 -26.635 1.00 58.69 184 SER A N 1
ATOM 1430 C CA . SER A 1 184 ? 26.702 -1.980 -25.641 1.00 58.69 184 SER A CA 1
ATOM 1431 C C . SER A 1 184 ? 26.698 -1.463 -24.195 1.00 58.69 184 SER A C 1
ATOM 1433 O O . SER A 1 184 ? 26.435 -2.229 -23.265 1.00 58.69 184 SER A O 1
ATOM 1435 N N . GLY A 1 185 ? 26.984 -0.171 -23.993 1.00 57.62 185 GLY A N 1
ATOM 1436 C CA . GLY A 1 185 ? 27.022 0.470 -22.686 1.00 57.62 185 GLY A CA 1
ATOM 1437 C C . GLY A 1 185 ? 25.784 0.125 -21.862 1.00 57.62 185 GLY A C 1
ATOM 1438 O O . GLY A 1 185 ? 24.644 0.232 -22.318 1.00 57.62 185 GLY A O 1
ATOM 1439 N N . THR A 1 186 ? 26.003 -0.331 -20.632 1.00 50.38 186 THR A N 1
ATOM 1440 C CA . THR A 1 186 ? 24.920 -0.549 -19.676 1.00 50.38 186 THR A CA 1
ATOM 1441 C C . THR A 1 186 ? 24.190 0.768 -19.407 1.00 50.38 186 THR A C 1
ATOM 1443 O O . THR A 1 186 ? 24.797 1.835 -19.473 1.00 50.38 186 THR A O 1
ATOM 1446 N N . LYS A 1 187 ? 22.905 0.710 -19.021 1.00 48.66 187 LYS A N 1
ATOM 1447 C CA . LYS A 1 187 ? 22.239 1.795 -18.271 1.00 48.66 187 LYS A CA 1
ATOM 1448 C C . LYS A 1 187 ? 22.962 1.965 -16.920 1.00 48.66 187 LYS A C 1
ATOM 1450 O O . LYS A 1 187 ? 22.456 1.566 -15.875 1.00 48.66 187 LYS A O 1
ATOM 1455 N N . THR A 1 188 ? 24.189 2.460 -16.932 1.00 44.03 188 THR A N 1
ATOM 1456 C CA . THR A 1 188 ? 24.919 2.875 -15.744 1.00 44.03 188 THR A CA 1
ATOM 1457 C C . THR A 1 188 ? 24.746 4.375 -15.652 1.00 44.03 188 THR A C 1
ATOM 1459 O O . THR A 1 188 ? 25.139 5.102 -16.555 1.00 44.03 188 THR A O 1
ATOM 1462 N N . TYR A 1 189 ? 24.153 4.838 -14.551 1.00 44.94 189 TYR A N 1
ATOM 1463 C CA . TYR A 1 189 ? 24.027 6.257 -14.194 1.00 44.94 189 TYR A CA 1
ATOM 1464 C C . TYR A 1 189 ? 25.393 6.888 -13.838 1.00 44.94 189 TYR A C 1
ATOM 1466 O O . TYR A 1 189 ? 25.491 7.739 -12.953 1.00 44.94 189 TYR A O 1
ATOM 1474 N N . GLU A 1 190 ? 26.467 6.411 -14.467 1.00 48.38 190 GLU A N 1
ATOM 1475 C CA . GLU A 1 190 ? 27.824 6.898 -14.293 1.00 48.38 190 GLU A CA 1
ATOM 1476 C C . GLU A 1 190 ? 28.062 8.003 -15.322 1.00 48.38 190 GLU A C 1
ATOM 1478 O O . GLU A 1 190 ? 28.020 7.801 -16.536 1.00 48.38 190 GLU A O 1
ATOM 1483 N N . SER A 1 191 ? 28.261 9.216 -14.811 1.00 50.25 191 SER A N 1
ATOM 1484 C CA . SER A 1 191 ? 28.499 10.400 -15.624 1.00 50.25 191 SER A CA 1
ATOM 1485 C C . SER A 1 191 ? 29.696 10.201 -16.555 1.00 50.25 191 SER A C 1
ATOM 1487 O O . SER A 1 191 ? 30.763 9.796 -16.103 1.00 50.25 191 SER A O 1
ATOM 1489 N N . GLU A 1 192 ? 29.544 10.601 -17.821 1.00 59.88 192 GLU A N 1
ATOM 1490 C CA . GLU A 1 192 ? 30.617 10.631 -18.826 1.00 59.88 192 GLU A CA 1
ATOM 1491 C C . GLU A 1 192 ? 31.097 9.267 -19.357 1.00 59.88 192 GLU A C 1
ATOM 1493 O O . GLU A 1 192 ? 32.189 9.201 -19.920 1.00 59.88 192 GLU A O 1
ATOM 1498 N N . ASN A 1 193 ? 30.282 8.207 -19.275 1.00 67.25 193 ASN A N 1
ATOM 1499 C CA . ASN A 1 193 ? 30.631 6.871 -19.791 1.00 67.25 193 ASN A CA 1
ATOM 1500 C C . ASN A 1 193 ? 31.235 6.875 -21.203 1.00 67.25 193 ASN A C 1
ATOM 1502 O O . ASN A 1 193 ? 32.256 6.227 -21.422 1.00 67.25 193 ASN A O 1
ATOM 1506 N N . TRP A 1 194 ? 30.700 7.677 -22.135 1.00 80.38 194 TRP A N 1
ATOM 1507 C CA . TRP A 1 194 ? 31.241 7.774 -23.501 1.00 80.38 194 TRP A CA 1
ATOM 1508 C C . TRP A 1 194 ? 32.731 8.154 -23.549 1.00 80.38 194 TRP A C 1
ATOM 1510 O O . TRP A 1 194 ? 33.422 7.815 -24.508 1.00 80.38 194 TRP A O 1
ATOM 1520 N N . LYS A 1 195 ? 33.259 8.872 -22.546 1.00 80.81 195 LYS A N 1
ATOM 1521 C CA . LYS A 1 195 ? 34.673 9.280 -22.509 1.00 80.81 195 LYS A CA 1
ATOM 1522 C C . LYS A 1 195 ? 35.616 8.101 -22.287 1.00 80.81 195 LYS A C 1
ATOM 1524 O O . LYS A 1 195 ? 36.779 8.193 -22.678 1.00 80.81 195 LYS A O 1
ATOM 1529 N N . ASN A 1 196 ? 35.121 7.013 -21.705 1.00 79.69 196 ASN A N 1
ATOM 1530 C CA . ASN A 1 196 ? 35.891 5.799 -21.444 1.00 79.69 196 ASN A CA 1
ATOM 1531 C C . ASN A 1 196 ? 35.765 4.765 -22.574 1.00 79.69 196 ASN A C 1
ATOM 1533 O O . ASN A 1 196 ? 36.442 3.742 -22.541 1.00 79.69 196 ASN A O 1
ATOM 1537 N N . GLU A 1 197 ? 34.945 5.046 -23.587 1.00 84.12 197 GLU A N 1
ATOM 1538 C CA . GLU A 1 197 ? 34.679 4.135 -24.699 1.00 84.12 197 GLU A CA 1
ATOM 1539 C C . GLU A 1 197 ? 35.764 4.160 -25.782 1.00 84.12 197 GLU A C 1
ATOM 1541 O O . GLU A 1 197 ? 36.719 4.948 -25.749 1.00 84.12 197 GLU A O 1
ATOM 1546 N N . ASN A 1 198 ? 35.612 3.286 -26.778 1.00 84.38 198 ASN A N 1
ATOM 1547 C CA . ASN A 1 198 ? 36.479 3.274 -27.951 1.00 84.38 198 ASN A CA 1
ATOM 1548 C C . ASN A 1 198 ? 36.356 4.574 -28.785 1.00 84.38 198 ASN A C 1
ATOM 1550 O O . ASN A 1 198 ? 35.412 5.360 -28.654 1.00 84.38 198 ASN A O 1
ATOM 1554 N N . GLU A 1 199 ? 37.345 4.825 -29.647 1.00 88.12 199 GLU A N 1
ATOM 1555 C CA . GLU A 1 199 ? 37.423 6.073 -30.421 1.00 88.12 199 GLU A CA 1
ATOM 1556 C C . GLU A 1 199 ? 36.280 6.244 -31.434 1.00 88.12 199 GLU A C 1
ATOM 1558 O O . GLU A 1 199 ? 35.895 7.377 -31.733 1.00 88.12 199 GLU A O 1
ATOM 1563 N N . GLU A 1 200 ? 35.687 5.153 -31.922 1.00 87.31 200 GLU A N 1
ATOM 1564 C CA . GLU A 1 200 ? 34.542 5.206 -32.836 1.00 87.31 200 GLU A CA 1
ATOM 1565 C C . GLU A 1 200 ? 33.291 5.726 -32.121 1.00 87.31 200 GLU A C 1
ATOM 1567 O O . GLU A 1 200 ? 32.674 6.690 -32.583 1.00 87.31 200 GLU A O 1
ATOM 1572 N N . ILE A 1 201 ? 32.979 5.175 -30.943 1.00 87.75 201 ILE A N 1
ATOM 1573 C CA . ILE A 1 201 ? 31.867 5.609 -30.087 1.00 87.75 201 ILE A CA 1
ATOM 1574 C C . ILE A 1 201 ? 32.051 7.071 -29.676 1.00 87.75 201 ILE A C 1
ATOM 1576 O O . ILE A 1 201 ? 31.121 7.868 -29.804 1.00 87.75 201 ILE A O 1
ATOM 1580 N N . LYS A 1 202 ? 33.258 7.463 -29.246 1.00 90.12 202 LYS A N 1
ATOM 1581 C CA . LYS A 1 202 ? 33.571 8.858 -28.891 1.00 90.12 202 LYS A CA 1
ATOM 1582 C C . LYS A 1 202 ? 33.358 9.817 -30.058 1.00 90.12 202 LYS A C 1
ATOM 1584 O O . LYS A 1 202 ? 32.835 10.918 -29.866 1.00 90.12 202 LYS A O 1
ATOM 1589 N N . LYS A 1 203 ? 33.802 9.435 -31.259 1.00 91.69 203 LYS A N 1
ATOM 1590 C CA . LYS A 1 203 ? 33.664 10.252 -32.469 1.00 91.69 203 LYS A CA 1
ATOM 1591 C C . LYS A 1 203 ? 32.195 10.411 -32.849 1.00 91.69 203 LYS A C 1
ATOM 1593 O O . LYS A 1 203 ? 31.765 11.537 -33.101 1.00 91.69 203 LYS A O 1
ATOM 1598 N N . PHE A 1 204 ? 31.432 9.318 -32.831 1.00 93.38 204 PHE A N 1
ATOM 1599 C CA . PHE A 1 204 ? 30.004 9.358 -33.119 1.00 93.38 204 PHE A CA 1
ATOM 1600 C C . PHE A 1 204 ? 29.232 10.166 -32.074 1.00 93.38 204 PHE A C 1
ATOM 1602 O O . PHE A 1 204 ? 28.472 11.050 -32.450 1.00 93.38 204 PHE A O 1
ATOM 1609 N N . TYR A 1 205 ? 29.479 9.959 -30.774 1.00 92.31 205 TYR A N 1
ATOM 1610 C CA . TYR A 1 205 ? 28.804 10.713 -29.712 1.00 92.31 205 TYR A CA 1
ATOM 1611 C C . TYR A 1 205 ? 28.992 12.226 -29.879 1.00 92.31 205 TYR A C 1
ATOM 1613 O O . TYR A 1 205 ? 28.030 12.984 -29.783 1.00 92.31 205 TYR A O 1
ATOM 1621 N N . LYS A 1 206 ? 30.214 12.686 -30.189 1.00 93.00 206 LYS A N 1
ATOM 1622 C CA . LYS A 1 206 ? 30.482 14.113 -30.449 1.00 93.00 206 LYS A CA 1
ATOM 1623 C C . LYS A 1 206 ? 29.684 14.645 -31.644 1.00 93.00 206 LYS A C 1
ATOM 1625 O O . LYS A 1 206 ? 29.147 15.748 -31.552 1.00 93.00 206 LYS A O 1
ATOM 1630 N N . TYR A 1 207 ? 29.601 13.875 -32.730 1.00 94.44 207 TYR A N 1
ATOM 1631 C CA . TYR A 1 207 ? 28.815 14.221 -33.919 1.00 94.44 207 TYR A CA 1
ATOM 1632 C C . TYR A 1 207 ? 27.313 14.271 -33.605 1.00 94.44 207 TYR A C 1
ATOM 1634 O O . TYR A 1 207 ? 26.680 15.302 -33.822 1.00 94.44 207 TYR A O 1
ATOM 1642 N N . PHE A 1 208 ? 26.773 13.212 -32.999 1.00 93.56 208 PHE A N 1
ATOM 1643 C CA . PHE A 1 208 ? 25.385 13.119 -32.545 1.00 93.56 208 PHE A CA 1
ATOM 1644 C C . PHE A 1 208 ? 24.995 14.293 -31.640 1.00 93.56 208 PHE A C 1
ATOM 1646 O O . PHE A 1 208 ? 24.018 14.993 -31.897 1.00 93.56 208 PHE A O 1
ATOM 1653 N N . ARG A 1 209 ? 25.808 14.570 -30.616 1.00 93.69 209 ARG A N 1
ATOM 1654 C CA . ARG A 1 209 ? 25.607 15.685 -29.687 1.00 93.69 209 ARG A CA 1
ATOM 1655 C C . ARG A 1 209 ? 25.582 17.034 -30.403 1.00 93.69 209 ARG A C 1
ATOM 1657 O O . ARG A 1 209 ? 24.757 17.881 -30.076 1.00 93.69 209 ARG A O 1
ATOM 1664 N N . GLN A 1 210 ? 26.496 17.264 -31.346 1.00 94.81 210 GLN A N 1
ATOM 1665 C CA . GLN A 1 210 ? 26.537 18.510 -32.112 1.00 94.81 210 GLN A CA 1
ATOM 1666 C C . GLN A 1 210 ? 25.274 18.687 -32.959 1.00 94.81 210 GLN A C 1
ATOM 1668 O O . GLN A 1 210 ? 24.695 19.770 -32.958 1.00 94.81 210 GLN A O 1
ATOM 1673 N N . LYS A 1 211 ? 24.838 17.624 -33.641 1.00 95.00 211 LYS A N 1
ATOM 1674 C CA . LYS A 1 211 ? 23.603 17.613 -34.430 1.00 95.00 211 LYS A CA 1
ATOM 1675 C C . LYS A 1 211 ? 22.387 17.918 -33.555 1.00 95.00 211 LYS A C 1
ATOM 1677 O O . LYS A 1 211 ? 21.664 18.868 -33.848 1.00 95.00 211 LYS A O 1
ATOM 1682 N N . PHE A 1 212 ? 22.256 17.243 -32.411 1.00 92.94 212 PHE A N 1
ATOM 1683 C CA . PHE A 1 212 ? 21.176 17.499 -31.456 1.00 92.94 212 PHE A CA 1
ATOM 1684 C C . PHE A 1 212 ? 21.121 18.970 -31.017 1.00 92.94 212 PHE A C 1
ATOM 1686 O O . PHE A 1 212 ? 20.060 19.586 -31.048 1.00 92.94 212 PHE A O 1
ATOM 1693 N N . LEU A 1 213 ? 22.264 19.560 -30.642 1.00 91.25 213 LEU A N 1
ATOM 1694 C CA . LEU A 1 213 ? 22.336 20.962 -30.204 1.00 91.25 213 LEU A CA 1
ATOM 1695 C C . LEU A 1 213 ? 22.007 21.972 -31.317 1.00 91.25 213 LEU A C 1
ATOM 1697 O O . LEU A 1 213 ? 21.651 23.107 -31.013 1.00 91.25 213 LEU A O 1
ATOM 1701 N N . ASN A 1 214 ? 22.101 21.562 -32.582 1.00 93.00 214 ASN A N 1
ATOM 1702 C CA . ASN A 1 214 ? 21.695 22.353 -33.742 1.00 93.00 214 ASN A CA 1
ATOM 1703 C C . ASN A 1 214 ? 20.224 22.119 -34.142 1.00 93.00 214 ASN A C 1
ATOM 1705 O O . ASN A 1 214 ? 19.800 22.611 -35.185 1.00 93.00 214 ASN A O 1
ATOM 1709 N N . ASN A 1 215 ? 19.444 21.394 -33.328 1.00 90.19 215 ASN A N 1
ATOM 1710 C CA . ASN A 1 215 ? 18.083 20.935 -33.638 1.00 90.19 215 ASN A CA 1
ATOM 1711 C C . ASN A 1 215 ? 18.007 20.008 -34.865 1.00 90.19 215 ASN A C 1
ATOM 1713 O O . ASN A 1 215 ? 17.000 19.970 -35.570 1.00 90.19 215 ASN A O 1
ATOM 1717 N N . GLU A 1 216 ? 19.074 19.246 -35.112 1.00 90.12 216 GLU A N 1
ATOM 1718 C CA . GLU A 1 216 ? 19.125 18.179 -36.109 1.00 90.12 216 GLU A CA 1
ATOM 1719 C C . GLU A 1 216 ? 19.106 16.824 -35.378 1.00 90.12 216 GLU A C 1
ATOM 1721 O O . GLU A 1 216 ? 20.091 16.427 -34.752 1.00 90.12 216 GLU A O 1
ATOM 1726 N N . TYR A 1 217 ? 17.975 16.115 -35.405 1.00 88.75 217 TYR A N 1
ATOM 1727 C CA . TYR A 1 217 ? 17.786 14.880 -34.631 1.00 88.75 217 TYR A CA 1
ATOM 1728 C C . TYR A 1 217 ? 18.100 13.653 -35.493 1.00 88.75 217 TYR A C 1
ATOM 1730 O O . TYR A 1 217 ? 17.417 13.401 -36.483 1.00 88.75 217 TYR A O 1
ATOM 1738 N N . LEU A 1 218 ? 19.152 12.912 -35.139 1.00 88.06 218 LEU A N 1
ATOM 1739 C CA . LEU A 1 218 ? 19.605 11.747 -35.899 1.00 88.06 218 LEU A CA 1
ATOM 1740 C C . LEU A 1 218 ? 18.865 10.477 -35.477 1.00 88.06 218 LEU A C 1
ATOM 1742 O O . LEU A 1 218 ? 18.647 10.260 -34.285 1.00 88.06 218 LEU A O 1
ATOM 1746 N N . ASP A 1 219 ? 18.593 9.590 -36.433 1.00 79.25 219 ASP A N 1
ATOM 1747 C CA . ASP A 1 219 ? 18.272 8.204 -36.106 1.00 79.25 219 ASP A CA 1
ATOM 1748 C C . ASP A 1 219 ? 19.532 7.533 -35.536 1.00 79.25 219 ASP A C 1
ATOM 1750 O O . ASP A 1 219 ? 20.557 7.410 -36.209 1.00 79.25 219 ASP A O 1
ATOM 1754 N N . VAL A 1 220 ? 19.475 7.142 -34.261 1.00 77.06 220 VAL A N 1
ATOM 1755 C CA . VAL A 1 220 ? 20.565 6.420 -33.585 1.00 77.06 220 VAL A CA 1
ATOM 1756 C C . VAL A 1 220 ? 20.496 4.912 -33.830 1.00 77.06 220 VAL A C 1
ATOM 1758 O O . VAL A 1 220 ? 21.205 4.159 -33.167 1.00 77.06 220 VAL A O 1
ATOM 1761 N N . GLU A 1 221 ? 19.622 4.449 -34.726 1.00 71.38 221 GLU A N 1
ATOM 1762 C CA . GLU A 1 221 ? 19.486 3.045 -35.131 1.00 71.38 221 GLU A CA 1
ATOM 1763 C C . GLU A 1 221 ? 19.323 2.117 -33.911 1.00 71.38 221 GLU A C 1
ATOM 1765 O O . GLU A 1 221 ? 19.928 1.056 -33.798 1.00 71.38 221 GLU A O 1
ATOM 1770 N N . GLY A 1 222 ? 18.550 2.583 -32.921 1.00 61.84 222 GLY A N 1
ATOM 1771 C CA . GLY A 1 222 ? 18.308 1.907 -31.641 1.00 61.84 222 GLY A CA 1
ATOM 1772 C C . GLY A 1 222 ? 19.471 1.870 -30.643 1.00 61.84 222 GLY A C 1
ATOM 1773 O O . GLY A 1 222 ? 19.323 1.267 -29.578 1.00 61.84 222 GLY A O 1
ATOM 1774 N N . ASN A 1 223 ? 20.593 2.541 -30.917 1.00 70.00 223 ASN A N 1
ATOM 1775 C CA . ASN A 1 223 ? 21.712 2.724 -29.982 1.00 70.00 223 ASN A CA 1
ATOM 1776 C C . ASN A 1 223 ? 21.414 3.834 -28.972 1.00 70.00 223 ASN A C 1
ATOM 1778 O O . ASN A 1 223 ? 22.065 4.880 -28.922 1.00 70.00 223 ASN A O 1
ATOM 1782 N N . TYR A 1 224 ? 20.410 3.619 -28.131 1.00 73.88 224 TYR A N 1
ATOM 1783 C CA . TYR A 1 224 ? 19.955 4.651 -27.203 1.00 73.88 224 TYR A CA 1
ATOM 1784 C C . TYR A 1 224 ? 20.978 5.019 -26.122 1.00 73.88 224 TYR A C 1
ATOM 1786 O O . TYR A 1 224 ? 20.805 6.042 -25.470 1.00 73.88 224 TYR A O 1
ATOM 1794 N N . SER A 1 225 ? 22.075 4.270 -25.972 1.00 74.81 225 SER A N 1
ATOM 1795 C CA . SER A 1 225 ? 23.235 4.631 -25.140 1.00 74.81 225 SER A CA 1
ATOM 1796 C C . SER A 1 225 ? 23.766 6.039 -25.451 1.00 74.81 225 SER A C 1
ATOM 1798 O O . SER A 1 225 ? 24.150 6.770 -24.535 1.00 74.81 225 SER A O 1
ATOM 1800 N N . TYR A 1 226 ? 23.702 6.473 -26.718 1.00 82.81 226 TYR A N 1
ATOM 1801 C CA . TYR A 1 226 ? 24.052 7.842 -27.116 1.00 82.81 226 TYR A CA 1
ATOM 1802 C C . TYR A 1 226 ? 23.083 8.884 -26.549 1.00 82.81 226 TYR A C 1
ATOM 1804 O O . TYR A 1 226 ? 23.520 9.909 -26.025 1.00 82.81 226 TYR A O 1
ATOM 1812 N N . VAL A 1 227 ? 21.778 8.599 -26.598 1.00 80.69 227 VAL A N 1
ATOM 1813 C CA . VAL A 1 227 ? 20.728 9.470 -26.049 1.00 80.69 227 VAL A CA 1
ATOM 1814 C C . VAL A 1 227 ? 20.827 9.531 -24.524 1.00 80.69 227 VAL A C 1
ATOM 1816 O O . VAL A 1 227 ? 20.816 10.623 -23.965 1.00 80.69 227 VAL A O 1
ATOM 1819 N N . TRP A 1 228 ? 21.013 8.387 -23.853 1.00 73.75 228 TRP A N 1
ATOM 1820 C CA . TRP A 1 228 ? 21.211 8.311 -22.399 1.00 73.75 228 TRP A CA 1
ATOM 1821 C C . TRP A 1 228 ? 22.432 9.098 -21.937 1.00 73.75 228 TRP A C 1
ATOM 1823 O O . TRP A 1 228 ? 22.377 9.803 -20.937 1.00 73.75 228 TRP A O 1
ATOM 1833 N N . SER A 1 229 ? 23.518 9.040 -22.700 1.00 81.12 229 SER A N 1
ATOM 1834 C CA . SER A 1 229 ? 24.733 9.777 -22.358 1.00 81.12 229 SER A CA 1
ATOM 1835 C C . SER A 1 229 ? 24.576 11.282 -22.540 1.00 81.12 229 SER A C 1
ATOM 1837 O O . SER A 1 229 ? 25.079 12.051 -21.723 1.00 81.12 229 SER A O 1
ATOM 1839 N N . LEU A 1 230 ? 23.839 11.706 -23.571 1.00 85.31 230 LEU A N 1
ATOM 1840 C CA . LEU A 1 230 ? 23.500 13.113 -23.783 1.00 85.31 230 LEU A CA 1
ATOM 1841 C C . LEU A 1 230 ? 22.583 13.636 -22.674 1.00 85.31 230 LEU A C 1
ATOM 1843 O O . LEU A 1 230 ? 22.782 14.730 -22.148 1.00 85.31 230 LEU A O 1
ATOM 1847 N N . PHE A 1 231 ? 21.610 12.818 -22.297 1.00 77.88 231 PHE A N 1
ATOM 1848 C CA . PHE A 1 231 ? 20.712 13.062 -21.187 1.00 77.88 231 PHE A CA 1
ATOM 1849 C C . PHE A 1 231 ? 21.460 13.237 -19.855 1.00 77.88 231 PHE A C 1
ATOM 1851 O O . PHE A 1 231 ? 21.288 14.259 -19.186 1.00 77.88 231 PHE A O 1
ATOM 1858 N N . ASP A 1 232 ? 22.344 12.300 -19.503 1.00 75.31 232 ASP A N 1
ATOM 1859 C CA . ASP A 1 232 ? 23.160 12.378 -18.287 1.00 75.31 232 ASP A CA 1
ATOM 1860 C C . ASP A 1 232 ? 24.089 13.600 -18.307 1.00 75.31 232 ASP A C 1
ATOM 1862 O O . ASP A 1 232 ? 24.276 14.263 -17.282 1.00 75.31 232 ASP A O 1
ATOM 1866 N N . GLU A 1 233 ? 24.634 13.954 -19.477 1.00 82.69 233 GLU A N 1
ATOM 1867 C CA . GLU A 1 233 ? 25.436 15.166 -19.648 1.00 82.69 233 GLU A CA 1
ATOM 1868 C C . GLU A 1 233 ? 24.625 16.429 -19.317 1.00 82.69 233 GLU A C 1
ATOM 1870 O O . GLU A 1 233 ? 25.122 17.297 -18.596 1.00 82.69 233 GLU A O 1
ATOM 1875 N N . PHE A 1 234 ? 23.379 16.546 -19.788 1.00 83.00 234 PHE A N 1
ATOM 1876 C CA . PHE A 1 234 ? 22.521 17.698 -19.482 1.00 83.00 234 PHE A CA 1
ATOM 1877 C C . PHE A 1 234 ? 22.146 17.771 -18.001 1.00 83.00 234 PHE A C 1
ATOM 1879 O O . PHE A 1 234 ? 22.239 18.844 -17.397 1.00 83.00 234 PHE A O 1
ATOM 1886 N N . VAL A 1 235 ? 21.822 16.636 -17.377 1.00 71.12 235 VAL A N 1
ATOM 1887 C CA . VAL A 1 235 ? 21.570 16.566 -15.928 1.00 71.12 235 VAL A CA 1
ATOM 1888 C C . VAL A 1 235 ? 22.815 16.991 -15.134 1.00 71.12 235 VAL A C 1
ATOM 1890 O O . VAL A 1 235 ? 22.712 17.752 -14.167 1.00 71.12 235 VAL A O 1
ATOM 1893 N N . LEU A 1 236 ? 24.017 16.577 -15.547 1.00 73.94 236 LEU A N 1
ATOM 1894 C CA . LEU A 1 236 ? 25.270 16.971 -14.894 1.00 73.94 236 LEU A CA 1
ATOM 1895 C C . LEU A 1 236 ? 25.591 18.461 -15.093 1.00 73.94 236 LEU A C 1
ATOM 1897 O O . LEU A 1 236 ? 25.989 19.150 -14.147 1.00 73.94 236 LEU A O 1
ATOM 1901 N N . GLN A 1 237 ? 25.379 18.988 -16.301 1.00 79.12 237 GLN A N 1
ATOM 1902 C CA . GLN A 1 237 ? 25.498 20.421 -16.573 1.00 79.12 237 GLN A CA 1
ATOM 1903 C C . GLN A 1 237 ? 24.549 21.222 -15.681 1.00 79.12 237 GLN A C 1
ATOM 1905 O O . GLN A 1 237 ? 24.954 22.230 -15.109 1.00 79.12 237 GLN A O 1
ATOM 1910 N N . PHE A 1 238 ? 23.321 20.751 -15.474 1.00 73.06 238 PHE A N 1
ATOM 1911 C CA . PHE A 1 238 ? 22.402 21.383 -14.538 1.00 73.06 238 PHE A CA 1
ATOM 1912 C C . PHE A 1 238 ? 22.907 21.355 -13.092 1.00 73.06 238 PHE A C 1
ATOM 1914 O O . PHE A 1 238 ? 22.826 22.375 -12.407 1.00 73.06 238 PHE A O 1
ATOM 1921 N N . ARG A 1 239 ? 23.485 20.240 -12.618 1.00 66.81 239 ARG A N 1
ATOM 1922 C CA . ARG A 1 239 ? 24.042 20.161 -11.252 1.00 66.81 239 ARG A CA 1
ATOM 1923 C C . ARG A 1 239 ? 25.081 21.250 -10.972 1.00 66.81 239 ARG A C 1
ATOM 1925 O O . ARG A 1 239 ? 25.178 21.689 -9.829 1.00 66.81 239 ARG A O 1
ATOM 1932 N N . THR A 1 240 ? 25.803 21.703 -11.998 1.00 73.06 240 THR A N 1
ATOM 1933 C CA . THR A 1 240 ? 26.807 22.775 -11.896 1.00 73.06 240 THR A CA 1
ATOM 1934 C C . THR A 1 240 ? 26.241 24.169 -12.188 1.00 73.06 240 THR A C 1
ATOM 1936 O O . THR A 1 240 ? 26.538 25.107 -11.458 1.00 73.06 240 THR A O 1
ATOM 1939 N N . GLN A 1 241 ? 25.412 24.319 -13.224 1.00 77.31 241 GLN A N 1
ATOM 1940 C CA . GLN A 1 241 ? 24.925 25.620 -13.711 1.00 77.31 241 GLN A CA 1
ATOM 1941 C C . GLN A 1 241 ? 23.633 26.089 -13.033 1.00 77.31 241 GLN A C 1
ATOM 1943 O O . GLN A 1 241 ? 23.319 27.274 -13.078 1.00 77.31 241 GLN A O 1
ATOM 1948 N N . LYS A 1 242 ? 22.855 25.161 -12.459 1.00 67.69 242 LYS A N 1
ATOM 1949 C CA . LYS A 1 242 ? 21.552 25.396 -11.813 1.00 67.69 242 LYS A CA 1
ATOM 1950 C C . LYS A 1 242 ? 20.521 26.119 -12.703 1.00 67.69 242 LYS A C 1
ATOM 1952 O O . LYS A 1 242 ? 19.581 26.730 -12.199 1.00 67.69 242 LYS A O 1
ATOM 1957 N N . ASN A 1 243 ? 20.660 26.031 -14.031 1.00 74.31 243 ASN A N 1
ATOM 1958 C CA . ASN A 1 243 ? 19.727 26.624 -14.994 1.00 74.31 243 ASN A CA 1
ATOM 1959 C C . ASN A 1 243 ? 18.619 25.629 -15.366 1.00 74.31 243 ASN A C 1
ATOM 1961 O O . ASN A 1 243 ? 18.783 24.794 -16.255 1.00 74.31 243 ASN A O 1
ATOM 1965 N N . LEU A 1 244 ? 17.490 25.731 -14.668 1.00 66.38 244 LEU A N 1
ATOM 1966 C CA . LEU A 1 244 ? 16.365 24.822 -14.847 1.00 66.38 244 LEU A CA 1
ATOM 1967 C C . LEU A 1 244 ? 15.636 25.016 -16.181 1.00 66.38 244 LEU A C 1
ATOM 1969 O O . LEU A 1 244 ? 15.261 24.027 -16.797 1.00 66.38 244 LEU A O 1
ATOM 1973 N N . GLY A 1 245 ? 15.456 26.260 -16.639 1.00 68.69 245 GLY A N 1
ATOM 1974 C CA . GLY A 1 245 ? 14.768 26.534 -17.906 1.00 68.69 245 GLY A CA 1
ATOM 1975 C C . GLY A 1 245 ? 15.470 25.858 -19.083 1.00 68.69 245 GLY A C 1
ATOM 1976 O O . GLY A 1 245 ? 14.828 25.197 -19.892 1.00 68.69 245 GLY A O 1
ATOM 1977 N N . LYS A 1 246 ? 16.806 25.924 -19.097 1.00 80.44 246 LYS A N 1
ATOM 1978 C CA . LYS A 1 246 ? 17.634 25.236 -20.090 1.00 80.44 246 LYS A CA 1
ATOM 1979 C C . LYS A 1 246 ? 17.539 23.711 -19.981 1.00 80.44 246 LYS A C 1
ATOM 1981 O O . LYS A 1 246 ? 17.428 23.047 -21.004 1.00 80.44 246 LYS A O 1
ATOM 1986 N N . LEU A 1 247 ? 17.570 23.154 -18.764 1.00 75.50 247 LEU A N 1
ATOM 1987 C CA . LEU A 1 247 ? 17.414 21.707 -18.574 1.00 75.50 247 LEU A CA 1
ATOM 1988 C C . LEU A 1 247 ? 16.032 21.237 -19.048 1.00 75.50 247 LEU A C 1
ATOM 1990 O O . LEU A 1 247 ? 15.948 20.231 -19.742 1.00 75.50 247 LEU A O 1
ATOM 1994 N N . ARG A 1 248 ? 14.967 21.970 -18.701 1.00 69.56 248 ARG A N 1
ATOM 1995 C CA . ARG A 1 248 ? 13.593 21.672 -19.122 1.00 69.56 248 ARG A CA 1
ATOM 1996 C C . ARG A 1 248 ? 13.500 21.602 -20.641 1.00 69.56 248 ARG A C 1
ATOM 1998 O O . ARG A 1 248 ? 13.082 20.579 -21.161 1.00 69.56 248 ARG A O 1
ATOM 2005 N N . GLU A 1 249 ? 13.964 22.640 -21.336 1.00 80.06 249 GLU A N 1
ATOM 2006 C CA . GLU A 1 249 ? 13.978 22.684 -22.803 1.00 80.06 249 GLU A CA 1
ATOM 2007 C C . GLU A 1 249 ? 14.738 21.485 -23.396 1.00 80.06 249 GLU A C 1
ATOM 2009 O O . GLU A 1 249 ? 14.234 20.789 -24.275 1.00 80.06 249 GLU A O 1
ATOM 2014 N N . GLN A 1 250 ? 15.930 21.187 -22.875 1.00 84.38 250 GLN A N 1
ATOM 2015 C CA . GLN A 1 250 ? 16.745 20.063 -23.339 1.00 84.38 250 GLN A CA 1
ATOM 2016 C C . GLN A 1 250 ? 16.065 18.703 -23.127 1.00 84.38 250 GLN A C 1
ATOM 2018 O O . GLN A 1 250 ? 16.115 17.852 -24.016 1.00 84.38 250 GLN A O 1
ATOM 2023 N N . LEU A 1 251 ? 15.428 18.487 -21.974 1.00 74.94 251 LEU A N 1
ATOM 2024 C CA . LEU A 1 251 ? 14.738 17.235 -21.662 1.00 74.94 251 LEU A CA 1
ATOM 2025 C C . LEU A 1 251 ? 13.410 17.095 -22.412 1.00 74.94 251 LEU A C 1
ATOM 2027 O O . LEU A 1 251 ? 13.100 15.995 -22.855 1.00 74.94 251 LEU A O 1
ATOM 2031 N N . GLU A 1 252 ? 12.673 18.186 -22.637 1.00 72.81 252 GLU A N 1
ATOM 2032 C CA . GLU A 1 252 ? 11.481 18.199 -23.495 1.00 72.81 252 GLU A CA 1
ATOM 2033 C C . GLU A 1 252 ? 11.837 17.828 -24.942 1.00 72.81 252 GLU A C 1
ATOM 2035 O O . GLU A 1 252 ? 11.124 17.048 -25.574 1.00 72.81 252 GLU A O 1
ATOM 2040 N N . LEU A 1 253 ? 12.968 18.322 -25.460 1.00 82.69 253 LEU A N 1
ATOM 2041 C CA . LEU A 1 253 ? 13.475 17.931 -26.777 1.00 82.69 253 LEU A CA 1
ATOM 2042 C C . LEU A 1 253 ? 13.907 16.457 -26.815 1.00 82.69 253 LEU A C 1
ATOM 2044 O O . LEU A 1 253 ? 13.591 15.765 -27.783 1.00 82.69 253 LEU A O 1
ATOM 2048 N N . ILE A 1 254 ? 14.580 15.953 -25.772 1.00 80.38 254 ILE A N 1
ATOM 2049 C CA . ILE A 1 254 ? 14.914 14.522 -25.672 1.00 80.38 254 ILE A CA 1
ATOM 2050 C C . ILE A 1 254 ? 13.643 13.672 -25.634 1.00 80.38 254 ILE A C 1
ATOM 2052 O O . ILE A 1 254 ? 13.548 12.732 -26.412 1.00 80.38 254 ILE A O 1
ATOM 2056 N N . GLY A 1 255 ? 12.663 13.997 -24.788 1.00 67.62 255 GLY A N 1
ATOM 2057 C CA . GLY A 1 255 ? 11.413 13.241 -24.681 1.00 67.62 255 GLY A CA 1
ATOM 2058 C C . GLY A 1 255 ? 10.602 13.265 -25.977 1.00 67.62 255 GLY A C 1
ATOM 2059 O O . GLY A 1 255 ? 10.127 12.224 -26.420 1.00 67.62 255 GLY A O 1
ATOM 2060 N N . ARG A 1 256 ? 10.514 14.428 -26.639 1.00 72.31 256 ARG A N 1
ATOM 2061 C CA . ARG A 1 256 ? 9.794 14.580 -27.912 1.00 72.31 256 ARG A CA 1
ATOM 2062 C C . ARG A 1 256 ? 10.413 13.759 -29.037 1.00 72.31 256 ARG A C 1
ATOM 2064 O O . ARG A 1 256 ? 9.681 13.100 -29.769 1.00 72.31 256 ARG A O 1
ATOM 2071 N N . TYR A 1 257 ? 11.726 13.870 -29.229 1.00 75.50 257 TYR A N 1
ATOM 2072 C CA . TYR A 1 257 ? 12.380 13.274 -30.392 1.00 75.50 257 TYR A CA 1
ATOM 2073 C C . TYR A 1 257 ? 12.897 11.874 -30.115 1.00 75.50 257 TYR A C 1
ATOM 2075 O O . TYR A 1 257 ? 12.893 11.075 -31.028 1.00 75.50 257 TYR A O 1
ATOM 2083 N N . TYR A 1 258 ? 13.249 11.536 -28.876 1.00 74.38 258 TYR A N 1
ATOM 2084 C CA . TYR A 1 258 ? 13.723 10.213 -28.472 1.00 74.38 258 TYR A CA 1
ATOM 2085 C C . TYR A 1 258 ? 12.820 9.644 -27.361 1.00 74.38 258 TYR A C 1
ATOM 2087 O O . TYR A 1 258 ? 13.254 9.499 -26.214 1.00 74.38 258 TYR A O 1
ATOM 2095 N N . PRO A 1 259 ? 11.567 9.261 -27.682 1.00 61.69 259 PRO A N 1
ATOM 2096 C CA . PRO A 1 259 ? 10.554 8.854 -26.698 1.00 61.69 259 PRO A CA 1
ATOM 2097 C C . PRO A 1 259 ? 10.919 7.581 -25.920 1.00 61.69 259 PRO A C 1
ATOM 2099 O O . PRO A 1 259 ? 10.393 7.313 -24.844 1.00 61.69 259 PRO A O 1
ATOM 2102 N N . VAL A 1 260 ? 11.918 6.823 -26.389 1.00 57.34 260 VAL A N 1
ATOM 2103 C CA . VAL A 1 260 ? 12.578 5.761 -25.609 1.00 57.34 260 VAL A CA 1
ATOM 2104 C C . VAL A 1 260 ? 13.032 6.239 -24.219 1.00 57.34 260 VAL A C 1
ATOM 2106 O O . VAL A 1 260 ? 13.123 5.437 -23.286 1.00 57.34 260 VAL A O 1
ATOM 2109 N N . CYS A 1 261 ? 13.310 7.533 -24.084 1.00 57.56 261 CYS A N 1
ATOM 2110 C CA . CYS A 1 261 ? 13.772 8.184 -22.880 1.00 57.56 261 CYS A CA 1
ATOM 2111 C C . CYS A 1 261 ? 12.661 8.965 -22.179 1.00 57.56 261 CYS A C 1
ATOM 2113 O O . CYS A 1 261 ? 12.945 9.522 -21.132 1.00 57.56 261 CYS A O 1
ATOM 2115 N N . GLU A 1 262 ? 11.427 9.003 -22.694 1.00 55.47 262 GLU A N 1
ATOM 2116 C CA . GLU A 1 262 ? 10.346 9.866 -22.195 1.00 55.47 262 GLU A CA 1
ATOM 2117 C C . GLU A 1 262 ? 10.072 9.644 -20.698 1.00 55.47 262 GLU A C 1
ATOM 2119 O O . GLU A 1 262 ? 10.264 10.569 -19.906 1.00 55.47 262 GLU A O 1
ATOM 2124 N N . ASP A 1 263 ? 9.778 8.405 -20.288 1.00 53.31 263 ASP A N 1
ATOM 2125 C CA . ASP A 1 263 ? 9.508 8.054 -18.883 1.00 53.31 263 ASP A CA 1
ATOM 2126 C C . ASP A 1 263 ? 10.686 8.378 -17.946 1.00 53.31 263 ASP A C 1
ATOM 2128 O O . ASP A 1 263 ? 10.521 8.994 -16.890 1.00 53.31 263 ASP A O 1
ATOM 2132 N N . ASP A 1 264 ? 11.903 7.992 -18.341 1.00 55.53 264 ASP A N 1
ATOM 2133 C CA . ASP A 1 264 ? 13.111 8.239 -17.547 1.00 55.53 264 ASP A CA 1
ATOM 2134 C C . ASP A 1 264 ? 13.477 9.738 -17.540 1.00 55.53 264 ASP A C 1
ATOM 2136 O O . ASP A 1 264 ? 14.030 10.239 -16.558 1.00 55.53 264 ASP A O 1
ATOM 2140 N N . SER A 1 265 ? 13.142 10.474 -18.606 1.00 56.53 265 SER A N 1
ATOM 2141 C CA . SER A 1 265 ? 13.413 11.905 -18.746 1.00 56.53 265 SER A CA 1
ATOM 2142 C C . SER A 1 265 ? 12.485 12.757 -17.907 1.00 56.53 265 SER A C 1
ATOM 2144 O O . SER A 1 265 ? 12.962 13.655 -17.215 1.00 56.53 265 SER A O 1
ATOM 2146 N N . SER A 1 266 ? 11.197 12.413 -17.864 1.00 55.91 266 SER A N 1
ATOM 2147 C CA . SER A 1 266 ? 10.253 13.011 -16.925 1.00 55.91 266 SER A CA 1
ATOM 2148 C C . SER A 1 266 ? 10.656 12.695 -15.488 1.00 55.91 266 SER A C 1
ATOM 2150 O O . SER A 1 266 ? 10.761 13.607 -14.672 1.00 55.91 266 SER A O 1
ATOM 2152 N N . TYR A 1 267 ? 10.999 11.439 -15.175 1.00 60.53 267 TYR A N 1
ATOM 2153 C CA . TYR A 1 267 ? 11.414 11.064 -13.821 1.00 60.53 267 TYR A CA 1
ATOM 2154 C C . TYR A 1 267 ? 12.677 11.807 -13.350 1.00 60.53 267 TYR A C 1
ATOM 2156 O O . TYR A 1 267 ? 12.702 12.356 -12.249 1.00 60.53 267 TYR A O 1
ATOM 2164 N N . LYS A 1 268 ? 13.730 11.878 -14.171 1.00 61.81 268 LYS A N 1
ATOM 2165 C CA . LYS A 1 268 ? 14.984 12.562 -13.798 1.00 61.81 268 LYS A CA 1
ATOM 2166 C C . LYS A 1 268 ? 14.895 14.077 -13.863 1.00 61.81 268 LYS A C 1
ATOM 2168 O O . LYS A 1 268 ? 15.617 14.737 -13.114 1.00 61.81 268 LYS A O 1
ATOM 2173 N N . TYR A 1 269 ? 14.044 14.634 -14.724 1.00 61.94 269 TYR A N 1
ATOM 2174 C CA . TYR A 1 269 ? 13.693 16.051 -14.668 1.00 61.94 269 TYR A CA 1
ATOM 2175 C C . TYR A 1 269 ? 13.107 16.376 -13.296 1.00 61.94 269 TYR A C 1
ATOM 2177 O O . TYR A 1 269 ? 13.600 17.276 -12.617 1.00 61.94 269 TYR A O 1
ATOM 2185 N N . ILE A 1 270 ? 12.132 15.577 -12.855 1.00 63.00 270 ILE A N 1
ATOM 2186 C CA . ILE A 1 270 ? 11.501 15.726 -11.547 1.00 63.00 270 ILE A CA 1
ATOM 2187 C C . ILE A 1 270 ? 12.532 15.550 -10.424 1.00 63.00 270 ILE A C 1
ATOM 2189 O O . ILE A 1 270 ? 12.638 16.422 -9.568 1.00 63.00 270 ILE A O 1
ATOM 2193 N N . GLU A 1 271 ? 13.355 14.497 -10.450 1.00 66.75 271 GLU A N 1
ATOM 2194 C CA . GLU A 1 271 ? 14.418 14.277 -9.455 1.00 66.75 271 GLU A CA 1
ATOM 2195 C C . GLU A 1 271 ? 15.394 15.469 -9.388 1.00 66.75 271 GLU A C 1
ATOM 2197 O O . GLU A 1 271 ? 15.716 15.966 -8.308 1.00 66.75 271 GLU A O 1
ATOM 2202 N N . SER A 1 272 ? 15.818 15.994 -10.541 1.00 66.00 272 SER A N 1
ATOM 2203 C CA . SER A 1 272 ? 16.744 17.133 -10.626 1.00 66.00 272 SER A CA 1
ATOM 2204 C C . SER A 1 272 ? 16.107 18.437 -10.142 1.00 66.00 272 SER A C 1
ATOM 2206 O O . SER A 1 272 ? 16.756 19.230 -9.456 1.00 66.00 272 SER A O 1
ATOM 2208 N N . PHE A 1 273 ? 14.834 18.662 -10.462 1.00 67.75 273 PHE A N 1
ATOM 2209 C CA . PHE A 1 273 ? 14.070 19.805 -9.972 1.00 67.75 273 PHE A CA 1
ATOM 2210 C C . PHE A 1 273 ? 13.899 19.745 -8.451 1.00 67.75 273 PHE A C 1
ATOM 2212 O O . PHE A 1 273 ? 14.132 20.741 -7.768 1.00 67.75 273 PHE A O 1
ATOM 2219 N N . VAL A 1 274 ? 13.563 18.572 -7.906 1.00 71.19 274 VAL A N 1
ATOM 2220 C CA . VAL A 1 274 ? 13.453 18.338 -6.460 1.00 71.19 274 VAL A CA 1
ATOM 2221 C C . VAL A 1 274 ? 14.775 18.643 -5.753 1.00 71.19 274 VAL A C 1
ATOM 2223 O O . VAL A 1 274 ? 14.775 19.330 -4.733 1.00 71.19 274 VAL A O 1
ATOM 2226 N N . GLU A 1 275 ? 15.908 18.207 -6.305 1.00 73.38 275 GLU A N 1
ATOM 2227 C CA . GLU A 1 275 ? 17.234 18.511 -5.752 1.00 73.38 275 GLU A CA 1
ATOM 2228 C C . GLU A 1 275 ? 17.571 20.012 -5.792 1.00 73.38 275 GLU A C 1
ATOM 2230 O O . GLU A 1 275 ? 18.166 20.550 -4.852 1.00 73.38 275 GLU A O 1
ATOM 2235 N N . LEU A 1 276 ? 17.156 20.734 -6.838 1.00 71.38 276 LEU A N 1
ATOM 2236 C CA . LEU A 1 276 ? 17.300 22.193 -6.888 1.00 71.38 276 LEU A CA 1
ATOM 2237 C C . LEU A 1 276 ? 16.433 22.880 -5.837 1.00 71.38 276 LEU A C 1
ATOM 2239 O O . LEU A 1 276 ? 16.923 23.774 -5.147 1.00 71.38 276 LEU A O 1
ATOM 2243 N N . LEU A 1 277 ? 15.175 22.460 -5.698 1.00 73.25 277 LEU A N 1
ATOM 2244 C CA . LEU A 1 277 ? 14.287 22.997 -4.676 1.00 73.25 277 LEU A CA 1
ATOM 2245 C C . LEU A 1 277 ? 14.833 22.738 -3.271 1.00 73.25 277 LEU A C 1
ATOM 2247 O O . LEU A 1 277 ? 14.852 23.660 -2.459 1.00 73.25 277 LEU A O 1
ATOM 2251 N N . LYS A 1 278 ? 15.340 21.527 -2.999 1.00 77.75 278 LYS A N 1
ATOM 2252 C CA . LYS A 1 278 ? 16.050 21.199 -1.753 1.00 77.75 278 LYS A CA 1
ATOM 2253 C C . LYS A 1 278 ? 17.218 22.160 -1.536 1.00 77.75 278 LYS A C 1
ATOM 2255 O O . LYS A 1 278 ? 17.304 22.773 -0.477 1.00 77.75 278 LYS A O 1
ATOM 2260 N N . THR A 1 279 ? 18.086 22.321 -2.537 1.00 76.75 279 THR A N 1
ATOM 2261 C CA . THR A 1 279 ? 19.265 23.202 -2.455 1.00 76.75 279 THR A CA 1
ATOM 2262 C C . THR A 1 279 ? 18.858 24.634 -2.098 1.00 76.75 279 THR A C 1
ATOM 2264 O O . THR A 1 279 ? 19.295 25.148 -1.071 1.00 76.75 279 THR A O 1
ATOM 2267 N N . LYS A 1 280 ? 17.946 25.233 -2.874 1.00 73.25 280 LYS A N 1
ATOM 2268 C CA . LYS A 1 280 ? 17.445 26.593 -2.629 1.00 73.25 280 LYS A CA 1
ATOM 2269 C C . LYS A 1 280 ? 16.767 26.732 -1.272 1.00 73.25 280 LYS A C 1
ATOM 2271 O O . LYS A 1 280 ? 16.927 27.742 -0.599 1.00 73.25 280 LYS A O 1
ATOM 2276 N N . TYR A 1 281 ? 16.019 25.720 -0.840 1.00 80.19 281 TYR A N 1
ATOM 2277 C CA . TYR A 1 281 ? 15.415 25.735 0.485 1.00 80.19 281 TYR A CA 1
ATOM 2278 C C . TYR A 1 281 ? 16.471 25.766 1.591 1.00 80.19 281 TYR A C 1
ATOM 2280 O O . TYR A 1 281 ? 16.323 26.518 2.549 1.00 80.19 281 TYR A O 1
ATOM 2288 N N . PHE A 1 282 ? 17.538 24.970 1.489 1.00 79.81 282 PHE A N 1
ATOM 2289 C CA . PHE A 1 282 ? 18.602 24.989 2.493 1.00 79.81 282 PHE A CA 1
ATOM 2290 C C . PHE A 1 282 ? 19.423 26.289 2.468 1.00 79.81 282 PHE A C 1
ATOM 2292 O O . PHE A 1 282 ? 19.895 26.688 3.532 1.00 79.81 282 PHE A O 1
ATOM 2299 N N . GLU A 1 283 ? 19.538 26.954 1.314 1.00 79.00 283 GLU A N 1
ATOM 2300 C CA . GLU A 1 283 ? 20.174 28.273 1.155 1.00 79.00 283 GLU A CA 1
ATOM 2301 C C . GLU A 1 283 ? 19.319 29.407 1.745 1.00 79.00 283 GLU A C 1
ATOM 2303 O O . GLU A 1 283 ? 19.778 30.140 2.621 1.00 79.00 283 GLU A O 1
ATOM 2308 N N . ASP A 1 284 ? 18.058 29.513 1.319 1.00 80.88 284 ASP A N 1
ATOM 2309 C CA . ASP A 1 284 ? 17.212 30.684 1.583 1.00 80.88 284 ASP A CA 1
ATOM 2310 C C . ASP A 1 284 ? 16.213 30.477 2.734 1.00 80.88 284 ASP A C 1
ATOM 2312 O O . ASP A 1 284 ? 15.559 31.420 3.181 1.00 80.88 284 ASP A O 1
ATOM 2316 N N . LYS A 1 285 ? 16.039 29.232 3.201 1.00 80.44 285 LYS A N 1
ATOM 2317 C CA . LYS A 1 285 ? 15.049 28.819 4.218 1.00 80.44 285 LYS A CA 1
ATOM 2318 C C . LYS A 1 285 ? 13.601 29.219 3.888 1.00 80.44 285 LYS A C 1
ATOM 2320 O O . LYS A 1 285 ? 12.755 29.296 4.782 1.00 80.44 285 LYS A O 1
ATOM 2325 N N . ASN A 1 286 ? 13.303 29.417 2.602 1.00 81.25 286 ASN A N 1
ATOM 2326 C CA . ASN A 1 286 ? 12.009 29.867 2.095 1.00 81.25 286 ASN A CA 1
ATOM 2327 C C . ASN A 1 286 ? 11.080 28.680 1.770 1.00 81.25 286 ASN A C 1
ATOM 2329 O O . ASN A 1 286 ? 11.170 28.065 0.705 1.00 81.25 286 ASN A O 1
ATOM 2333 N N . LEU A 1 287 ? 10.186 28.352 2.709 1.00 83.00 287 LEU A N 1
ATOM 2334 C CA . LEU A 1 287 ? 9.230 27.247 2.575 1.00 83.00 287 LEU A CA 1
ATOM 2335 C C . LEU A 1 287 ? 8.118 27.543 1.561 1.00 83.00 287 LEU A C 1
ATOM 2337 O O . LEU A 1 287 ? 7.733 26.647 0.815 1.00 83.00 287 LEU A O 1
ATOM 2341 N N . ASP A 1 288 ? 7.658 28.789 1.486 1.00 81.19 288 ASP A N 1
ATOM 2342 C CA . ASP A 1 288 ? 6.574 29.214 0.593 1.00 81.19 288 ASP A CA 1
ATOM 2343 C C . ASP A 1 288 ? 6.980 29.062 -0.876 1.00 81.19 288 ASP A C 1
ATOM 2345 O O . ASP A 1 288 ? 6.208 28.555 -1.693 1.00 81.19 288 ASP A O 1
ATOM 2349 N N . TYR A 1 289 ? 8.223 29.435 -1.207 1.00 78.00 289 TYR A N 1
ATOM 2350 C CA . TYR A 1 289 ? 8.783 29.228 -2.541 1.00 78.00 289 TYR A CA 1
ATOM 2351 C C . TYR A 1 289 ? 8.845 27.737 -2.891 1.00 78.00 289 TYR A C 1
ATOM 2353 O O . TYR A 1 289 ? 8.378 27.336 -3.955 1.00 78.00 289 TYR A O 1
ATOM 2361 N N . PHE A 1 290 ? 9.350 26.901 -1.974 1.00 82.75 290 PHE A N 1
ATOM 2362 C CA . PHE A 1 290 ? 9.408 25.453 -2.187 1.00 82.75 290 PHE A CA 1
ATOM 2363 C C . PHE A 1 290 ? 8.013 24.870 -2.445 1.00 82.75 290 PHE A C 1
ATOM 2365 O O . PHE A 1 290 ? 7.824 24.112 -3.397 1.00 82.75 290 PHE A O 1
ATOM 2372 N N . ILE A 1 291 ? 7.024 25.220 -1.615 1.00 78.62 291 ILE A N 1
ATOM 2373 C CA . ILE A 1 291 ? 5.647 24.722 -1.737 1.00 78.62 291 ILE A CA 1
ATOM 2374 C C . ILE A 1 291 ? 5.019 25.172 -3.058 1.00 78.62 291 ILE A C 1
ATOM 2376 O O . ILE A 1 291 ? 4.401 24.361 -3.743 1.00 78.62 291 ILE A O 1
ATOM 2380 N N . THR A 1 292 ? 5.207 26.435 -3.441 1.00 77.88 292 THR A N 1
ATOM 2381 C CA . THR A 1 292 ? 4.640 26.990 -4.678 1.00 77.88 292 THR A CA 1
ATOM 2382 C C . THR A 1 292 ? 5.200 26.291 -5.915 1.00 77.88 292 THR A C 1
ATOM 2384 O O . THR A 1 292 ? 4.437 25.830 -6.761 1.00 77.88 292 THR A O 1
ATOM 2387 N N . GLU A 1 293 ? 6.522 26.150 -5.998 1.00 73.38 293 GLU A N 1
ATOM 2388 C CA . GLU A 1 293 ? 7.184 25.518 -7.143 1.00 73.38 293 GLU A CA 1
ATOM 2389 C C . GLU A 1 293 ? 6.917 24.008 -7.215 1.00 73.38 293 GLU A C 1
ATOM 2391 O O . GLU A 1 293 ? 6.697 23.457 -8.293 1.00 73.38 293 GLU A O 1
ATOM 2396 N N . SER A 1 294 ? 6.877 23.321 -6.070 1.00 72.06 294 SER A N 1
ATOM 2397 C CA . SER A 1 294 ? 6.579 21.882 -6.035 1.00 72.06 294 SER A CA 1
ATOM 2398 C C . SER A 1 294 ? 5.127 21.545 -6.374 1.00 72.06 294 SER A C 1
ATOM 2400 O O . SER A 1 294 ? 4.869 20.491 -6.956 1.00 72.06 294 SER A O 1
ATOM 2402 N N . LYS A 1 295 ? 4.174 22.437 -6.086 1.00 68.44 295 LYS A N 1
ATOM 2403 C CA . LYS A 1 295 ? 2.767 22.239 -6.455 1.00 68.44 295 LYS A CA 1
ATOM 2404 C C . LYS A 1 295 ? 2.576 22.164 -7.972 1.00 68.44 295 LYS A C 1
ATOM 2406 O O . LYS A 1 295 ? 1.761 21.373 -8.442 1.00 68.44 295 LYS A O 1
ATOM 2411 N N . ASN A 1 296 ? 3.355 22.934 -8.732 1.00 66.00 296 ASN A N 1
ATOM 2412 C CA . ASN A 1 296 ? 3.329 22.879 -10.193 1.00 66.00 296 ASN A CA 1
ATOM 2413 C C . ASN A 1 296 ? 3.799 21.508 -10.709 1.00 66.00 296 ASN A C 1
ATOM 2415 O O . ASN A 1 296 ? 3.155 20.952 -11.592 1.00 66.00 296 ASN A O 1
ATOM 2419 N N . LEU A 1 297 ? 4.820 20.896 -10.089 1.00 63.31 297 LEU A N 1
ATOM 2420 C CA . LEU A 1 297 ? 5.229 19.524 -10.428 1.00 63.31 297 LEU A CA 1
ATOM 2421 C C . LEU A 1 297 ? 4.138 18.485 -10.156 1.00 63.31 297 LEU A C 1
ATOM 2423 O O . LEU A 1 297 ? 3.960 17.564 -10.952 1.00 63.31 297 LEU A O 1
ATOM 2427 N N . PHE A 1 298 ? 3.428 18.594 -9.029 1.00 54.88 298 PHE A N 1
ATOM 2428 C CA . PHE A 1 298 ? 2.344 17.663 -8.710 1.00 54.88 298 PHE A CA 1
ATOM 2429 C C . PHE A 1 298 ? 1.219 17.750 -9.751 1.00 54.88 298 PHE A C 1
ATOM 2431 O O . PHE A 1 298 ? 0.729 16.723 -10.214 1.00 54.88 298 PHE A O 1
ATOM 2438 N N . LEU A 1 299 ? 0.840 18.967 -10.154 1.00 54.16 299 LEU A N 1
ATOM 2439 C CA . LEU A 1 299 ? -0.207 19.196 -11.154 1.00 54.16 299 LEU A CA 1
ATOM 2440 C C . LEU A 1 299 ? 0.199 18.728 -12.559 1.00 54.16 299 LEU A C 1
ATOM 2442 O O . LEU A 1 299 ? -0.637 18.184 -13.274 1.00 54.16 299 LEU A O 1
ATOM 2446 N N . GLU A 1 300 ? 1.462 18.923 -12.946 1.00 57.72 300 GLU A N 1
ATOM 2447 C CA . GLU A 1 300 ? 1.962 18.564 -14.280 1.00 57.72 300 GLU A CA 1
ATOM 2448 C C . GLU A 1 300 ? 2.307 17.069 -14.410 1.00 57.72 300 GLU A C 1
ATOM 2450 O O . GLU A 1 300 ? 2.132 16.492 -15.482 1.00 57.72 300 GLU A O 1
ATOM 2455 N N . HIS A 1 301 ? 2.769 16.421 -13.333 1.00 55.31 301 HIS A N 1
ATOM 2456 C CA . HIS A 1 301 ? 3.376 15.084 -13.405 1.00 55.31 301 HIS A CA 1
ATOM 2457 C C . HIS A 1 301 ? 2.871 14.075 -12.363 1.00 55.31 301 HIS A C 1
ATOM 2459 O O . HIS A 1 301 ? 3.405 12.968 -12.282 1.00 55.31 301 HIS A O 1
ATOM 2465 N N . ASN A 1 302 ? 1.868 14.425 -11.548 1.00 55.19 302 ASN A N 1
ATOM 2466 C CA . ASN A 1 302 ? 1.344 13.576 -10.466 1.00 55.19 302 ASN A CA 1
ATOM 2467 C C . ASN A 1 302 ? 2.440 13.092 -9.485 1.00 55.19 302 ASN A C 1
ATOM 2469 O O . ASN A 1 302 ? 2.353 12.008 -8.902 1.00 55.19 302 ASN A O 1
ATOM 2473 N N . PHE A 1 303 ? 3.509 13.884 -9.327 1.00 62.50 303 PHE A N 1
ATOM 2474 C CA . PHE A 1 303 ? 4.648 13.555 -8.474 1.00 62.50 303 PHE A CA 1
ATOM 2475 C C . PHE A 1 303 ? 4.422 14.003 -7.030 1.00 62.50 303 PHE A C 1
ATOM 2477 O O . PHE A 1 303 ? 4.176 15.179 -6.768 1.00 62.50 303 PHE A O 1
ATOM 2484 N N . ARG A 1 304 ? 4.566 13.068 -6.088 1.00 64.12 304 ARG A N 1
ATOM 2485 C CA . ARG A 1 304 ? 4.346 13.286 -4.651 1.00 64.12 304 ARG A CA 1
ATOM 2486 C C . ARG A 1 304 ? 5.589 13.880 -3.982 1.00 64.12 304 ARG A C 1
ATOM 2488 O O . ARG A 1 304 ? 6.601 13.198 -3.826 1.00 64.12 304 ARG A O 1
ATOM 2495 N N . ILE A 1 305 ? 5.520 15.156 -3.596 1.00 72.38 305 ILE A N 1
ATOM 2496 C CA . ILE A 1 305 ? 6.617 15.909 -2.955 1.00 72.38 305 ILE A CA 1
ATOM 2497 C C . ILE A 1 305 ? 6.615 15.796 -1.421 1.00 72.38 305 ILE A C 1
ATOM 2499 O O . ILE A 1 305 ? 7.585 16.135 -0.744 1.00 72.38 305 ILE A O 1
ATOM 2503 N N . GLU A 1 306 ? 5.526 15.292 -0.857 1.00 71.44 306 GLU A N 1
ATOM 2504 C CA . GLU A 1 306 ? 5.247 15.160 0.567 1.00 71.44 306 GLU A CA 1
ATOM 2505 C C . GLU A 1 306 ? 6.409 14.532 1.351 1.00 71.44 306 GLU A C 1
ATOM 2507 O O . GLU A 1 306 ? 6.867 15.084 2.354 1.00 71.44 306 GLU A O 1
ATOM 2512 N N . GLY A 1 307 ? 6.934 13.403 0.864 1.00 68.56 307 GLY A N 1
ATOM 2513 C CA . GLY A 1 307 ? 8.041 12.693 1.509 1.00 68.56 307 GLY A CA 1
ATOM 2514 C C . GLY A 1 307 ? 9.330 13.518 1.574 1.00 68.56 307 GLY A C 1
ATOM 2515 O O . GLY A 1 307 ? 10.041 13.474 2.578 1.00 68.56 307 GLY A O 1
ATOM 2516 N N . VAL A 1 308 ? 9.595 14.331 0.548 1.00 75.31 308 VAL A N 1
ATOM 2517 C CA . VAL A 1 308 ? 10.766 15.217 0.491 1.00 75.31 308 VAL A CA 1
ATOM 2518 C C . VAL A 1 308 ? 10.658 16.333 1.526 1.00 75.31 308 VAL A C 1
ATOM 2520 O O . VAL A 1 308 ? 11.629 16.640 2.214 1.00 75.31 308 VAL A O 1
ATOM 2523 N N . LEU A 1 309 ? 9.476 16.930 1.668 1.00 78.12 309 LEU A N 1
ATOM 2524 C CA . LEU A 1 309 ? 9.229 17.967 2.668 1.00 78.12 309 LEU A CA 1
ATOM 2525 C C . LEU A 1 309 ? 9.444 17.444 4.094 1.00 78.12 309 LEU A C 1
ATOM 2527 O O . LEU A 1 309 ? 10.086 18.113 4.905 1.00 78.12 309 LEU A O 1
ATOM 2531 N N . ILE A 1 310 ? 8.962 16.234 4.392 1.00 74.69 310 ILE A N 1
ATOM 2532 C CA . ILE A 1 310 ? 9.175 15.595 5.698 1.00 74.69 310 ILE A CA 1
ATOM 2533 C C . ILE A 1 310 ? 10.661 15.309 5.945 1.00 74.69 310 ILE A C 1
ATOM 2535 O O . ILE A 1 310 ? 11.141 15.552 7.053 1.00 74.69 310 ILE A O 1
ATOM 2539 N N . GLU A 1 311 ? 11.407 14.849 4.937 1.00 74.94 311 GLU A N 1
ATOM 2540 C CA . GLU A 1 311 ? 12.861 14.647 5.023 1.00 74.94 311 GLU A CA 1
ATOM 2541 C C . GLU A 1 311 ? 13.593 15.960 5.353 1.00 74.94 311 GLU A C 1
ATOM 2543 O O . GLU A 1 311 ? 14.406 16.008 6.278 1.00 74.94 311 GLU A O 1
ATOM 2548 N N . ILE A 1 312 ? 13.255 17.046 4.650 1.00 80.12 312 ILE A N 1
ATOM 2549 C CA . ILE A 1 312 ? 13.823 18.378 4.882 1.00 80.12 312 ILE A CA 1
ATOM 2550 C C . ILE A 1 312 ? 13.554 18.840 6.317 1.00 80.12 312 ILE A C 1
ATOM 2552 O O . ILE A 1 312 ? 14.490 19.215 7.023 1.00 80.12 312 ILE A O 1
ATOM 2556 N N . LEU A 1 313 ? 12.293 18.794 6.763 1.00 80.56 313 LEU A N 1
ATOM 2557 C CA . LEU A 1 313 ? 11.930 19.212 8.118 1.00 80.56 313 LEU A CA 1
ATOM 2558 C C . LEU A 1 313 ? 12.616 18.356 9.184 1.00 80.56 313 LEU A C 1
ATOM 2560 O O . LEU A 1 313 ? 13.045 18.881 10.209 1.00 80.56 313 LEU A O 1
ATOM 2564 N N . THR A 1 314 ? 12.733 17.052 8.936 1.00 75.44 314 THR A N 1
ATOM 2565 C CA . THR A 1 314 ? 13.444 16.118 9.815 1.00 75.44 314 THR A CA 1
ATOM 2566 C C . THR A 1 314 ? 14.902 16.525 9.966 1.00 75.44 314 THR A C 1
ATOM 2568 O O . THR A 1 314 ? 15.392 16.628 11.086 1.00 75.44 314 THR A O 1
ATOM 2571 N N . LYS A 1 315 ? 15.581 16.816 8.854 1.00 78.81 315 LYS A N 1
ATOM 2572 C CA . LYS A 1 315 ? 16.985 17.224 8.866 1.00 78.81 315 LYS A CA 1
ATOM 2573 C C . LYS A 1 315 ? 17.191 18.566 9.568 1.00 78.81 315 LYS A C 1
ATOM 2575 O O . LYS A 1 315 ? 18.095 18.688 10.386 1.00 78.81 315 LYS A O 1
ATOM 2580 N N . GLU A 1 316 ? 16.333 19.554 9.309 1.00 83.69 316 GLU A N 1
ATOM 2581 C CA . GLU A 1 316 ? 16.388 20.826 10.043 1.00 83.69 316 GLU A CA 1
ATOM 2582 C C . GLU A 1 316 ? 16.222 20.616 11.544 1.00 83.69 316 GLU A C 1
ATOM 2584 O O . GLU A 1 316 ? 16.997 21.150 12.334 1.00 83.69 316 GLU A O 1
ATOM 2589 N N . TYR A 1 317 ? 15.247 19.792 11.927 1.00 80.00 317 TYR A N 1
ATOM 2590 C CA . TYR A 1 317 ? 15.028 19.443 13.317 1.00 80.00 317 TYR A CA 1
ATOM 2591 C C . TYR A 1 317 ? 16.235 18.723 13.924 1.00 80.00 317 TYR A C 1
ATOM 2593 O O . TYR A 1 317 ? 16.582 18.934 15.084 1.00 80.00 317 TYR A O 1
ATOM 2601 N N . GLU A 1 318 ? 16.899 17.856 13.162 1.00 75.81 318 GLU A N 1
ATOM 2602 C CA . GLU A 1 318 ? 18.110 17.192 13.620 1.00 75.81 318 GLU A CA 1
ATOM 2603 C C . GLU A 1 318 ? 19.253 18.174 13.897 1.00 75.81 318 GLU A C 1
ATOM 2605 O O . GLU A 1 318 ? 20.001 17.939 14.852 1.00 75.81 318 GLU A O 1
ATOM 2610 N N . GLU A 1 319 ? 19.347 19.252 13.118 1.00 82.81 319 GLU A N 1
ATOM 2611 C CA . GLU A 1 319 ? 20.343 20.318 13.246 1.00 82.81 319 GLU A CA 1
ATOM 2612 C C . GLU A 1 319 ? 20.033 21.274 14.409 1.00 82.81 319 GLU A C 1
ATOM 2614 O O . GLU A 1 319 ? 20.902 21.519 15.247 1.00 82.81 319 GLU A O 1
ATOM 2619 N N . ASP A 1 320 ? 18.808 21.805 14.485 1.00 85.75 320 ASP A N 1
ATOM 2620 C CA . ASP A 1 320 ? 18.451 22.868 15.436 1.00 85.75 320 ASP A CA 1
ATOM 2621 C C . ASP A 1 320 ? 17.815 22.368 16.743 1.00 85.75 320 ASP A C 1
ATOM 2623 O O . ASP A 1 320 ? 17.850 23.070 17.757 1.00 85.75 320 ASP A O 1
ATOM 2627 N N . LYS A 1 321 ? 17.280 21.140 16.749 1.00 77.88 321 LYS A N 1
ATOM 2628 C CA . LYS A 1 321 ? 16.496 20.545 17.845 1.00 77.88 321 LYS A CA 1
ATOM 2629 C C . LYS A 1 321 ? 15.284 21.394 18.275 1.00 77.88 321 LYS A C 1
ATOM 2631 O O . LYS A 1 321 ? 14.770 21.193 19.380 1.00 77.88 321 LYS A O 1
ATOM 2636 N N . ASP A 1 322 ? 14.784 22.292 17.422 1.00 82.81 322 ASP A N 1
ATOM 2637 C CA . ASP A 1 322 ? 13.644 23.175 17.693 1.00 82.81 322 ASP A CA 1
ATOM 2638 C C . ASP A 1 322 ? 12.322 22.515 17.284 1.00 82.81 322 ASP A C 1
ATOM 2640 O O . ASP A 1 322 ? 11.888 22.524 16.126 1.00 82.81 322 ASP A O 1
ATOM 2644 N N . ILE A 1 323 ? 11.649 21.931 18.276 1.00 75.94 323 ILE A N 1
ATOM 2645 C CA . ILE A 1 323 ? 10.430 21.168 18.025 1.00 75.94 323 ILE A CA 1
ATOM 2646 C C . ILE A 1 323 ? 9.225 22.056 17.698 1.00 75.94 323 ILE A C 1
ATOM 2648 O O . ILE A 1 323 ? 8.356 21.653 16.928 1.00 75.94 323 ILE A O 1
ATOM 2652 N N . GLU A 1 324 ? 9.167 23.275 18.229 1.00 82.06 324 GLU A N 1
ATOM 2653 C CA . GLU A 1 324 ? 8.042 24.177 17.975 1.00 82.06 324 GLU A CA 1
ATOM 2654 C C . GLU A 1 324 ? 8.117 24.758 16.563 1.00 82.06 324 GLU A C 1
ATOM 2656 O O . GLU A 1 324 ? 7.097 24.881 15.879 1.00 82.06 324 GLU A O 1
ATOM 2661 N N . LYS A 1 325 ? 9.331 25.034 16.076 1.00 85.50 325 LYS A N 1
ATOM 2662 C CA . LYS A 1 325 ? 9.572 25.375 14.672 1.00 85.50 325 LYS A CA 1
ATOM 2663 C C . LYS A 1 325 ? 9.181 24.231 13.736 1.00 85.50 325 LYS A C 1
ATOM 2665 O O . LYS A 1 325 ? 8.474 24.478 12.757 1.00 85.50 325 LYS A O 1
ATOM 2670 N N . PHE A 1 326 ? 9.578 22.995 14.050 1.00 81.38 326 PHE A N 1
ATOM 2671 C CA . PHE A 1 326 ? 9.187 21.811 13.278 1.00 81.38 326 PHE A CA 1
ATOM 2672 C C . PHE A 1 326 ? 7.658 21.661 13.202 1.00 81.38 326 PHE A C 1
ATOM 2674 O O . PHE A 1 326 ? 7.104 21.553 12.109 1.00 81.38 326 PHE A O 1
ATOM 2681 N N . LYS A 1 327 ? 6.959 21.744 14.345 1.00 77.50 327 LYS A N 1
ATOM 2682 C CA . LYS A 1 327 ? 5.488 21.653 14.415 1.00 77.50 327 LYS A CA 1
ATOM 2683 C C . LYS A 1 327 ? 4.796 22.723 13.577 1.00 77.50 327 LYS A C 1
ATOM 2685 O O . LYS A 1 327 ? 3.884 22.402 12.822 1.00 77.50 327 LYS A O 1
ATOM 2690 N N . LYS A 1 328 ? 5.231 23.984 13.676 1.00 84.38 328 LYS A N 1
ATOM 2691 C CA . LYS A 1 328 ? 4.654 25.091 12.893 1.00 84.38 328 LYS A CA 1
ATOM 2692 C C . LYS A 1 328 ? 4.784 24.852 11.391 1.00 84.38 328 LYS A C 1
ATOM 2694 O O . LYS A 1 328 ? 3.807 25.018 10.668 1.00 84.38 328 LYS A O 1
ATOM 2699 N N . LYS A 1 329 ? 5.962 24.421 10.930 1.00 85.62 329 LYS A N 1
ATOM 2700 C CA . LYS A 1 329 ? 6.183 24.098 9.514 1.00 85.62 329 LYS A CA 1
ATOM 2701 C C . LYS A 1 329 ? 5.355 22.893 9.064 1.00 85.62 329 LYS A C 1
ATOM 2703 O O . LYS A 1 329 ? 4.818 22.915 7.965 1.00 85.62 329 LYS A O 1
ATOM 2708 N N . LEU A 1 330 ? 5.205 21.875 9.912 1.00 78.75 330 LEU A N 1
ATOM 2709 C CA . LEU A 1 330 ? 4.373 20.708 9.615 1.00 78.75 330 LEU A CA 1
ATOM 2710 C C . LEU A 1 330 ? 2.887 21.076 9.471 1.00 78.75 330 LEU A C 1
ATOM 2712 O O . LEU A 1 330 ? 2.234 20.614 8.540 1.00 78.75 330 LEU A O 1
ATOM 2716 N N . VAL A 1 331 ? 2.358 21.925 10.362 1.00 78.69 331 VAL A N 1
ATOM 2717 C CA . VAL A 1 331 ? 0.985 22.453 10.259 1.00 78.69 331 VAL A CA 1
ATOM 2718 C C . VAL A 1 331 ? 0.811 23.226 8.957 1.00 78.69 331 VAL A C 1
ATOM 2720 O O . VAL A 1 331 ? -0.113 22.929 8.209 1.00 78.69 331 VAL A O 1
ATOM 2723 N N . TYR A 1 332 ? 1.740 24.135 8.654 1.00 82.50 332 TYR A N 1
ATOM 2724 C CA . TYR A 1 332 ? 1.715 24.915 7.420 1.00 82.50 332 TYR A CA 1
ATOM 2725 C C . TYR A 1 332 ? 1.689 24.011 6.180 1.00 82.50 332 TYR A C 1
ATOM 2727 O O . TYR A 1 332 ? 0.812 24.138 5.341 1.00 82.50 332 TYR A O 1
ATOM 2735 N N . ILE A 1 333 ? 2.567 23.010 6.093 1.00 78.00 333 ILE A N 1
ATOM 2736 C CA . ILE A 1 333 ? 2.588 22.065 4.964 1.00 78.00 333 ILE A CA 1
ATOM 2737 C C . ILE A 1 333 ? 1.266 21.285 4.837 1.00 78.00 333 ILE A C 1
ATOM 2739 O O . ILE A 1 333 ? 0.770 21.098 3.725 1.00 78.00 333 ILE A O 1
ATOM 2743 N N . ASN A 1 334 ? 0.667 20.866 5.958 1.00 73.62 334 ASN A N 1
ATOM 2744 C CA . ASN A 1 334 ? -0.619 20.162 5.966 1.00 73.62 334 ASN A CA 1
ATOM 2745 C C . ASN A 1 334 ? -1.784 21.013 5.431 1.00 73.62 334 ASN A C 1
ATOM 2747 O O . ASN A 1 334 ? -2.737 20.444 4.901 1.00 73.62 334 ASN A O 1
ATOM 2751 N N . GLU A 1 335 ? -1.726 22.343 5.549 1.00 77.69 335 GLU A N 1
ATOM 2752 C CA . GLU A 1 335 ? -2.734 23.245 4.969 1.00 77.69 335 GLU A CA 1
ATOM 2753 C C . GLU A 1 335 ? -2.690 23.238 3.433 1.00 77.69 335 GLU A C 1
ATOM 2755 O O . GLU A 1 335 ? -3.732 23.322 2.785 1.00 77.69 335 GLU A O 1
ATOM 2760 N N . PHE A 1 336 ? -1.503 23.080 2.839 1.00 72.44 336 PHE A N 1
ATOM 2761 C CA . PHE A 1 336 ? -1.330 23.046 1.381 1.00 72.44 336 PHE A CA 1
ATOM 2762 C C . PHE A 1 336 ? -1.525 21.654 0.777 1.00 72.44 336 PHE A C 1
ATOM 2764 O O . PHE A 1 336 ? -1.969 21.545 -0.368 1.00 72.44 336 PHE A O 1
ATOM 2771 N N . TYR A 1 337 ? -1.222 20.601 1.538 1.00 70.44 337 TYR A N 1
ATOM 2772 C CA . TYR A 1 337 ? -1.285 19.210 1.090 1.00 70.44 337 TYR A CA 1
ATOM 2773 C C . TYR A 1 337 ? -2.151 18.365 2.046 1.00 70.44 337 TYR A C 1
ATOM 2775 O O . TYR A 1 337 ? -1.636 17.518 2.775 1.00 70.44 337 TYR A O 1
ATOM 2783 N N . PRO A 1 338 ? -3.488 18.526 2.054 1.00 61.69 338 PRO A N 1
ATOM 2784 C CA . PRO A 1 338 ? -4.365 17.846 3.017 1.00 61.69 338 PRO A CA 1
ATOM 2785 C C . PRO A 1 338 ? -4.340 16.311 2.894 1.00 61.69 338 PRO A C 1
ATOM 2787 O O . PRO A 1 338 ? -4.609 15.597 3.864 1.00 61.69 338 PRO A O 1
ATOM 2790 N N . ASN A 1 339 ? -3.976 15.791 1.715 1.00 57.47 339 ASN A N 1
ATOM 2791 C CA . ASN A 1 339 ? -3.846 14.358 1.454 1.00 57.47 339 ASN A CA 1
ATOM 2792 C C . ASN A 1 339 ? -2.583 13.726 2.041 1.00 57.47 339 ASN A C 1
ATOM 2794 O O . ASN A 1 339 ? -2.547 12.494 2.097 1.00 57.47 339 ASN A O 1
ATOM 2798 N N . LEU A 1 340 ? -1.623 14.526 2.543 1.00 58.19 340 LEU A N 1
ATOM 2799 C CA . LEU A 1 340 ? -0.471 14.037 3.304 1.00 58.19 340 LEU A CA 1
ATOM 2800 C C . LEU A 1 340 ? -0.924 12.932 4.239 1.00 58.19 340 LEU A C 1
ATOM 2802 O O . LEU A 1 340 ? -0.382 11.837 4.172 1.00 58.19 340 LEU A O 1
ATOM 2806 N N . ARG A 1 341 ? -1.967 13.195 5.047 1.00 53.81 341 ARG A N 1
ATOM 2807 C CA . ARG A 1 341 ? -2.483 12.342 6.138 1.00 53.81 341 ARG A CA 1
ATOM 2808 C C . ARG A 1 341 ? -2.764 10.880 5.755 1.00 53.81 341 ARG A C 1
ATOM 2810 O O . ARG A 1 341 ? -2.890 10.043 6.643 1.00 53.81 341 ARG A O 1
ATOM 2817 N N . LYS A 1 342 ? -2.857 10.549 4.463 1.00 53.16 342 LYS A N 1
ATOM 2818 C CA . LYS A 1 342 ? -3.136 9.193 3.962 1.00 53.16 342 LYS A CA 1
ATOM 2819 C C . LYS A 1 342 ? -1.870 8.377 3.631 1.00 53.16 342 LYS A C 1
ATOM 2821 O O . LYS A 1 342 ? -1.967 7.161 3.465 1.00 53.16 342 LYS A O 1
ATOM 2826 N N . GLU A 1 343 ? -0.684 8.988 3.571 1.00 57.59 343 GLU A N 1
ATOM 2827 C CA . GLU A 1 343 ? 0.569 8.331 3.162 1.00 57.59 343 GLU A CA 1
ATOM 2828 C C . GLU A 1 343 ? 1.368 7.742 4.334 1.00 57.59 343 GLU A C 1
ATOM 2830 O O . GLU A 1 343 ? 2.281 8.345 4.896 1.00 57.59 343 GLU A O 1
ATOM 2835 N N . LYS A 1 344 ? 1.047 6.492 4.679 1.00 55.06 344 LYS A N 1
ATOM 2836 C CA . LYS A 1 344 ? 1.570 5.780 5.859 1.00 55.06 344 LYS A CA 1
ATOM 2837 C C . LYS A 1 344 ? 3.107 5.733 6.057 1.00 55.06 344 LYS A C 1
ATOM 2839 O O . LYS A 1 344 ? 3.508 5.822 7.218 1.00 55.06 344 LYS A O 1
ATOM 2844 N N . PRO A 1 345 ? 3.990 5.580 5.042 1.00 56.47 345 PRO A N 1
ATOM 2845 C CA . PRO A 1 345 ? 5.412 5.313 5.310 1.00 56.47 345 PRO A CA 1
ATOM 2846 C C . PRO A 1 345 ? 6.186 6.508 5.893 1.00 56.47 345 PRO A C 1
ATOM 2848 O O . PRO A 1 345 ? 7.088 6.307 6.705 1.00 56.47 345 PRO A O 1
ATOM 2851 N N . TYR A 1 346 ? 5.822 7.748 5.554 1.00 62.03 346 TYR A N 1
ATOM 2852 C CA . TYR A 1 346 ? 6.565 8.942 5.989 1.00 62.03 346 TYR A CA 1
ATOM 2853 C C . TYR A 1 346 ? 6.153 9.443 7.377 1.00 62.03 346 TYR A C 1
ATOM 2855 O O . TYR A 1 346 ? 6.916 10.124 8.062 1.00 62.03 346 TYR A O 1
ATOM 2863 N N . PHE A 1 347 ? 4.975 9.049 7.853 1.00 66.44 347 PHE A N 1
ATOM 2864 C CA . PHE A 1 347 ? 4.489 9.455 9.166 1.00 66.44 347 PHE A CA 1
ATOM 2865 C C . PHE A 1 347 ? 5.127 8.747 10.338 1.00 66.44 347 PHE A C 1
ATOM 2867 O O . PHE A 1 347 ? 5.288 9.359 11.397 1.00 66.44 347 PHE A O 1
ATOM 2874 N N . GLY A 1 348 ? 5.538 7.494 10.138 1.00 73.50 348 GLY A N 1
ATOM 2875 C CA . GLY A 1 348 ? 6.335 6.788 11.129 1.00 73.50 348 GLY A CA 1
ATOM 2876 C C . GLY A 1 348 ? 7.556 7.614 11.527 1.00 73.50 348 GLY A C 1
ATOM 2877 O O . GLY A 1 348 ? 7.834 7.739 12.713 1.00 73.50 348 GLY A O 1
ATOM 2878 N N . ILE A 1 349 ? 8.211 8.274 10.564 1.00 73.06 349 ILE A N 1
ATOM 2879 C CA . ILE A 1 349 ? 9.399 9.109 10.791 1.00 73.06 349 ILE A CA 1
ATOM 2880 C C . ILE A 1 349 ? 9.088 10.255 11.760 1.00 73.06 349 ILE A C 1
ATOM 2882 O O . ILE A 1 349 ? 9.763 10.387 12.777 1.00 73.06 349 ILE A O 1
ATOM 2886 N N . VAL A 1 350 ? 8.030 11.033 11.506 1.00 75.50 350 VAL A N 1
ATOM 2887 C CA . VAL A 1 350 ? 7.627 12.150 12.381 1.00 75.50 350 VAL A CA 1
ATOM 2888 C C . VAL A 1 350 ? 7.309 11.662 13.794 1.00 75.50 350 VAL A C 1
ATOM 2890 O O . VAL A 1 350 ? 7.792 12.226 14.777 1.00 75.50 350 VAL A O 1
ATOM 2893 N N . VAL A 1 351 ? 6.538 10.577 13.905 1.00 82.44 351 VAL A N 1
ATOM 2894 C CA . VAL A 1 351 ? 6.200 9.964 15.195 1.00 82.44 351 VAL A CA 1
ATOM 2895 C C . VAL A 1 351 ? 7.470 9.533 15.938 1.00 82.44 351 VAL A C 1
ATOM 2897 O O . VAL A 1 351 ? 7.626 9.855 17.117 1.00 82.44 351 VAL A O 1
ATOM 2900 N N . HIS A 1 352 ? 8.405 8.882 15.244 1.00 80.19 352 HIS A N 1
ATOM 2901 C CA . HIS A 1 352 ? 9.674 8.410 15.791 1.00 80.19 352 HIS A CA 1
ATOM 2902 C C . HIS A 1 352 ? 10.625 9.539 16.209 1.00 80.19 352 HIS A C 1
ATOM 2904 O O . HIS A 1 352 ? 11.299 9.413 17.234 1.00 80.19 352 HIS A O 1
ATOM 2910 N N . LEU A 1 353 ? 10.654 10.655 15.477 1.00 76.62 353 LEU A N 1
ATOM 2911 C CA . LEU A 1 353 ? 11.407 11.851 15.865 1.00 76.62 353 LEU A CA 1
ATOM 2912 C C . LEU A 1 353 ? 10.867 12.436 17.168 1.00 76.62 353 LEU A C 1
ATOM 2914 O O . LEU A 1 353 ? 11.632 12.643 18.111 1.00 76.62 353 LEU A O 1
ATOM 2918 N N . LEU A 1 354 ? 9.546 12.630 17.247 1.00 80.31 354 LEU A N 1
ATOM 2919 C CA . LEU A 1 354 ? 8.869 13.141 18.441 1.00 80.31 354 LEU A CA 1
ATOM 2920 C C . LEU A 1 354 ? 9.096 12.229 19.659 1.00 80.31 354 LEU A C 1
ATOM 2922 O O . LEU A 1 354 ? 9.341 12.718 20.764 1.00 80.31 354 LEU A O 1
ATOM 2926 N N . GLU A 1 355 ? 9.080 10.905 19.464 1.00 85.69 355 GLU A N 1
ATOM 2927 C CA . GLU A 1 355 ? 9.461 9.924 20.493 1.00 85.69 355 GLU A CA 1
ATOM 2928 C C . GLU A 1 355 ? 10.921 10.094 20.935 1.00 85.69 355 GLU A C 1
ATOM 2930 O O . GLU A 1 355 ? 11.206 10.069 22.134 1.00 85.69 355 GLU A O 1
ATOM 2935 N N . GLY A 1 356 ? 11.845 10.272 19.983 1.00 78.25 356 GLY A N 1
ATOM 2936 C CA . GLY A 1 356 ? 13.275 10.458 20.246 1.00 78.25 356 GLY A CA 1
ATOM 2937 C C . GLY A 1 356 ? 13.564 11.672 21.128 1.00 78.25 356 GLY A C 1
ATOM 2938 O O . GLY A 1 356 ? 14.452 11.628 21.985 1.00 78.25 356 GLY A O 1
ATOM 2939 N N . VAL A 1 357 ? 12.763 12.729 20.989 1.00 77.81 357 VAL A N 1
ATOM 2940 C CA . VAL A 1 357 ? 12.883 13.957 21.798 1.00 77.81 357 VAL A CA 1
ATOM 2941 C C . VAL A 1 357 ? 11.903 14.033 22.954 1.00 77.81 357 VAL A C 1
ATOM 2943 O O . VAL A 1 357 ? 11.871 15.021 23.684 1.00 77.81 357 VAL A O 1
ATOM 2946 N N . LYS A 1 358 ? 11.190 12.929 23.192 1.00 84.00 358 LYS A N 1
ATOM 2947 C CA . LYS A 1 358 ? 10.327 12.707 24.351 1.00 84.00 358 LYS A CA 1
ATOM 2948 C C . LYS A 1 358 ? 9.104 13.623 24.412 1.00 84.00 358 LYS A C 1
ATOM 2950 O O . LYS A 1 358 ? 8.522 13.779 25.486 1.00 84.00 358 LYS A O 1
ATOM 2955 N N . ASP A 1 359 ? 8.667 14.170 23.278 1.00 85.69 359 ASP A N 1
ATOM 2956 C CA . ASP A 1 359 ? 7.366 14.836 23.171 1.00 85.69 359 ASP A CA 1
ATOM 2957 C C . ASP A 1 359 ? 6.268 13.798 22.905 1.00 85.69 359 ASP A C 1
ATOM 2959 O O . ASP A 1 359 ? 5.687 13.700 21.823 1.00 85.69 359 ASP A O 1
ATOM 2963 N N . TYR A 1 360 ? 5.995 12.967 23.912 1.00 89.69 360 TYR A N 1
ATOM 2964 C CA . TYR A 1 360 ? 5.032 11.874 23.770 1.00 89.69 360 TYR A CA 1
ATOM 2965 C C . TYR A 1 360 ? 3.590 12.364 23.612 1.00 89.69 360 TYR A C 1
ATOM 2967 O O . TYR A 1 360 ? 2.766 11.612 23.102 1.00 89.69 360 TYR A O 1
ATOM 2975 N N . ASN A 1 361 ? 3.264 13.589 24.048 1.00 90.25 361 ASN A N 1
ATOM 2976 C CA . ASN A 1 361 ? 1.914 14.138 23.892 1.00 90.25 361 ASN A CA 1
ATOM 2977 C C . ASN A 1 361 ? 1.630 14.407 22.420 1.00 90.25 361 ASN A C 1
ATOM 2979 O O . ASN A 1 361 ? 0.644 13.897 21.890 1.00 90.25 361 ASN A O 1
ATOM 2983 N N . TYR A 1 362 ? 2.516 15.158 21.764 1.00 84.81 362 TYR A N 1
ATOM 2984 C CA . TYR A 1 362 ? 2.358 15.470 20.349 1.00 84.81 362 TYR A CA 1
ATOM 2985 C C . TYR A 1 362 ? 2.569 14.226 19.482 1.00 84.81 362 TYR A C 1
ATOM 2987 O O . TYR A 1 362 ? 1.812 13.990 18.548 1.00 84.81 362 TYR A O 1
ATOM 2995 N N . SER A 1 363 ? 3.529 13.372 19.851 1.00 88.56 363 SER A N 1
ATOM 2996 C CA . SER A 1 363 ? 3.752 12.081 19.196 1.00 88.56 363 SER A CA 1
ATOM 2997 C C . SER A 1 363 ? 2.508 11.188 19.226 1.00 88.56 363 SER A C 1
ATOM 2999 O O . SER A 1 363 ? 2.117 10.660 18.189 1.00 88.56 363 SER A O 1
ATOM 3001 N N . TRP A 1 364 ? 1.841 11.061 20.381 1.00 91.62 364 TRP A N 1
ATOM 3002 C CA . TRP A 1 364 ? 0.610 10.278 20.497 1.00 91.62 364 TRP A CA 1
ATOM 3003 C C . TRP A 1 364 ? -0.553 10.897 19.725 1.00 91.62 364 TRP A C 1
ATOM 3005 O O . TRP A 1 364 ? -1.254 10.177 19.023 1.00 91.62 364 TRP A O 1
ATOM 3015 N N . MET A 1 365 ? -0.754 12.215 19.838 1.00 87.56 365 MET A N 1
ATOM 3016 C CA . MET A 1 365 ? -1.788 12.932 19.086 1.00 87.56 365 MET A CA 1
ATOM 3017 C C . MET A 1 365 ? -1.644 12.664 17.584 1.00 87.56 365 MET A C 1
ATOM 3019 O O . MET A 1 365 ? -2.594 12.235 16.937 1.00 87.56 365 MET A O 1
ATOM 3023 N N . TYR A 1 366 ? -0.424 12.820 17.070 1.00 81.12 366 TYR A N 1
ATOM 3024 C CA . TYR A 1 366 ? -0.112 12.620 15.662 1.00 81.12 366 TYR A CA 1
ATOM 3025 C C . TYR A 1 366 ? -0.255 11.152 15.239 1.00 81.12 366 TYR A C 1
ATOM 3027 O O . TYR A 1 366 ? -0.904 10.851 14.241 1.00 81.12 366 TYR A O 1
ATOM 3035 N N . ALA A 1 367 ? 0.278 10.212 16.030 1.00 86.62 367 ALA A N 1
ATOM 3036 C CA . ALA A 1 367 ? 0.117 8.782 15.774 1.00 86.62 367 ALA A CA 1
ATOM 3037 C C . ALA A 1 367 ? -1.367 8.385 15.712 1.00 86.62 367 ALA A C 1
ATOM 3039 O O . ALA A 1 367 ? -1.759 7.659 14.796 1.00 86.62 367 ALA A O 1
ATOM 3040 N N . ARG A 1 368 ? -2.184 8.891 16.652 1.00 86.56 368 ARG A N 1
ATOM 3041 C CA . ARG A 1 368 ? -3.630 8.647 16.752 1.00 86.56 368 ARG A CA 1
ATOM 3042 C C . ARG A 1 368 ? -4.380 9.098 15.507 1.00 86.56 368 ARG A C 1
ATOM 3044 O O . ARG A 1 368 ? -5.090 8.279 14.927 1.00 86.56 368 ARG A O 1
ATOM 3051 N N . GLU A 1 369 ? -4.194 10.350 15.093 1.00 78.88 369 GLU A N 1
ATOM 3052 C CA . GLU A 1 369 ? -4.843 10.924 13.903 1.00 78.88 369 GLU A CA 1
ATOM 3053 C C . GLU A 1 369 ? -4.523 10.154 12.615 1.00 78.88 369 GLU A C 1
ATOM 3055 O O . GLU A 1 369 ? -5.350 10.077 11.710 1.00 78.88 369 GLU A O 1
ATOM 3060 N N . LEU A 1 370 ? -3.332 9.563 12.541 1.00 75.06 370 LEU A N 1
ATOM 3061 C CA . LEU A 1 370 ? -2.832 8.881 11.350 1.00 75.06 370 LEU A CA 1
ATOM 3062 C C . LEU A 1 370 ? -3.083 7.374 11.344 1.00 75.06 370 LEU A C 1
ATOM 3064 O O . LEU A 1 370 ? -2.590 6.673 10.458 1.00 75.06 370 LEU A O 1
ATOM 3068 N N . TYR A 1 371 ? -3.816 6.853 12.331 1.00 80.31 371 TYR A N 1
ATOM 3069 C CA . TYR A 1 371 ? -4.025 5.412 12.493 1.00 80.31 371 TYR A CA 1
ATOM 3070 C C . TYR A 1 371 ? -2.699 4.627 12.567 1.00 80.31 371 TYR A C 1
ATOM 3072 O O . TYR A 1 371 ? -2.631 3.453 12.200 1.00 80.31 371 TYR A O 1
ATOM 3080 N N . TYR A 1 372 ? -1.620 5.276 13.029 1.00 82.06 372 TYR A N 1
ATOM 3081 C CA . TYR A 1 372 ? -0.296 4.676 13.198 1.00 82.06 372 TYR A CA 1
ATOM 3082 C C . TYR A 1 372 ? -0.146 4.156 14.624 1.00 82.06 372 TYR A C 1
ATOM 3084 O O . TYR A 1 372 ? 0.694 4.612 15.401 1.00 82.06 372 TYR A O 1
ATOM 3092 N N . TRP A 1 373 ? -1.020 3.226 14.995 1.00 85.44 373 TRP A N 1
ATOM 3093 C CA . TRP A 1 373 ? -1.045 2.638 16.323 1.00 85.44 373 TRP A CA 1
ATOM 3094 C C . TRP A 1 373 ? -1.527 1.193 16.304 1.00 85.44 373 TRP A C 1
ATOM 3096 O O . TRP A 1 373 ? -2.354 0.783 15.499 1.00 85.44 373 TRP A O 1
ATOM 3106 N N . ASP A 1 374 ? -0.961 0.422 17.222 1.00 85.50 374 ASP A N 1
ATOM 3107 C CA . ASP A 1 374 ? -1.349 -0.929 17.595 1.00 85.50 374 ASP A CA 1
ATOM 3108 C C . ASP A 1 374 ? -1.366 -1.011 19.132 1.00 85.50 374 ASP A C 1
ATOM 3110 O O . ASP A 1 374 ? -1.003 -0.053 19.825 1.00 85.50 374 ASP A O 1
ATOM 3114 N N . PHE A 1 375 ? -1.765 -2.152 19.696 1.00 85.50 375 PHE A N 1
ATOM 3115 C CA . PHE A 1 375 ? -1.805 -2.318 21.155 1.00 85.50 375 PHE A CA 1
ATOM 3116 C C . PHE A 1 375 ? -0.461 -2.058 21.824 1.00 85.50 375 PHE A C 1
ATOM 3118 O O . PHE A 1 375 ? -0.399 -1.452 22.893 1.00 85.50 375 PHE A O 1
ATOM 3125 N N . THR A 1 376 ? 0.616 -2.483 21.174 1.00 85.69 376 THR A N 1
ATOM 3126 C CA . THR A 1 376 ? 1.984 -2.306 21.644 1.00 85.69 376 THR A CA 1
ATOM 3127 C C . THR A 1 376 ? 2.306 -0.819 21.803 1.00 85.69 376 THR A C 1
ATOM 3129 O O . THR A 1 376 ? 2.707 -0.364 22.876 1.00 85.69 376 THR A O 1
ATOM 3132 N N . ARG A 1 377 ? 2.028 -0.015 20.781 1.00 88.56 377 ARG A N 1
ATOM 3133 C CA . ARG A 1 377 ? 2.215 1.436 20.787 1.00 88.56 377 ARG A CA 1
ATOM 3134 C C . ARG A 1 377 ? 1.274 2.149 21.747 1.00 88.56 377 ARG A C 1
ATOM 3136 O O . ARG A 1 377 ? 1.712 3.058 22.449 1.00 88.56 377 ARG A O 1
ATOM 3143 N N . MET A 1 378 ? 0.021 1.716 21.850 1.00 89.88 378 MET A N 1
ATOM 3144 C CA . MET A 1 378 ? -0.921 2.270 22.825 1.00 89.88 378 MET A CA 1
ATOM 3145 C C . MET A 1 378 ? -0.425 2.054 24.264 1.00 89.88 378 MET A C 1
ATOM 3147 O O . MET A 1 378 ? -0.384 2.992 25.059 1.00 89.88 378 MET A O 1
ATOM 3151 N N . ILE A 1 379 ? 0.040 0.848 24.603 1.00 87.88 379 ILE A N 1
ATOM 3152 C CA . ILE A 1 379 ? 0.610 0.557 25.928 1.00 87.88 379 ILE A CA 1
ATOM 3153 C C . ILE A 1 379 ? 1.864 1.407 26.182 1.00 87.88 379 ILE A C 1
ATOM 3155 O O . ILE A 1 379 ? 2.023 1.964 27.272 1.00 87.88 379 ILE A O 1
ATOM 3159 N N . PHE A 1 380 ? 2.731 1.560 25.175 1.00 88.12 380 PHE A N 1
ATOM 3160 C CA . PHE A 1 380 ? 3.888 2.453 25.252 1.00 88.12 380 PHE A CA 1
ATOM 3161 C C . PHE A 1 380 ? 3.478 3.894 25.592 1.00 88.12 380 PHE A C 1
ATOM 3163 O O . PHE A 1 380 ? 3.985 4.457 26.566 1.00 88.12 380 PHE A O 1
ATOM 3170 N N . TYR A 1 381 ? 2.533 4.488 24.860 1.00 91.31 381 TYR A N 1
ATOM 3171 C CA . TYR A 1 381 ? 2.122 5.872 25.109 1.00 91.31 381 TYR A CA 1
ATOM 3172 C C . TYR A 1 381 ? 1.370 6.052 26.420 1.00 91.31 381 TYR A C 1
ATOM 3174 O O . TYR A 1 381 ? 1.656 7.019 27.120 1.00 91.31 381 TYR A O 1
ATOM 3182 N N . GLN A 1 382 ? 0.479 5.131 26.803 1.00 90.81 382 GLN A N 1
ATOM 3183 C CA . GLN A 1 382 ? -0.206 5.179 28.101 1.00 90.81 382 GLN A CA 1
ATOM 3184 C C . GLN A 1 382 ? 0.815 5.341 29.226 1.00 90.81 382 GLN A C 1
ATOM 3186 O O . GLN A 1 382 ? 0.701 6.200 30.103 1.00 90.81 382 GLN A O 1
ATOM 3191 N N . TYR A 1 383 ? 1.868 4.537 29.150 1.00 86.94 383 TYR A N 1
ATOM 3192 C CA . TYR A 1 383 ? 2.924 4.530 30.135 1.00 86.94 383 TYR A CA 1
ATOM 3193 C C . TYR A 1 383 ? 3.794 5.791 30.104 1.00 86.94 383 TYR A C 1
ATOM 3195 O O . TYR A 1 383 ? 4.127 6.344 31.155 1.00 86.94 383 TYR A O 1
ATOM 3203 N N . LYS A 1 384 ? 4.177 6.264 28.911 1.00 89.00 384 LYS A N 1
ATOM 3204 C CA . LYS A 1 384 ? 4.978 7.489 28.761 1.00 89.00 384 LYS A CA 1
ATOM 3205 C C . LYS A 1 384 ? 4.221 8.735 29.205 1.00 89.00 384 LYS A C 1
ATOM 3207 O O . LYS A 1 384 ? 4.804 9.594 29.865 1.00 89.00 384 LYS A O 1
ATOM 3212 N N . LEU A 1 385 ? 2.931 8.793 28.895 1.00 91.31 385 LEU A N 1
ATOM 3213 C CA . LEU A 1 385 ? 2.033 9.887 29.246 1.00 91.31 385 LEU A CA 1
ATOM 3214 C C . LEU A 1 385 ? 1.513 9.801 30.684 1.00 91.31 385 LEU A C 1
ATOM 3216 O O . LEU A 1 385 ? 1.042 10.806 31.208 1.00 91.31 385 LEU A O 1
ATOM 3220 N N . LYS A 1 386 ? 1.612 8.628 31.323 1.00 89.19 386 LYS A N 1
ATOM 3221 C CA . LYS A 1 386 ? 1.090 8.346 32.671 1.00 89.19 386 LYS A CA 1
ATOM 3222 C C . LYS A 1 386 ? -0.400 8.670 32.816 1.00 89.19 386 LYS A C 1
ATOM 3224 O O . LYS A 1 386 ? -0.833 9.191 33.842 1.00 89.19 386 LYS A O 1
ATOM 3229 N N . ARG A 1 387 ? -1.179 8.375 31.779 1.00 89.88 387 ARG A N 1
ATOM 3230 C CA . ARG A 1 387 ? -2.637 8.527 31.767 1.00 89.88 387 ARG A CA 1
ATOM 3231 C C . ARG A 1 387 ? -3.262 7.413 30.950 1.00 89.88 387 ARG A C 1
ATOM 3233 O O . ARG A 1 387 ? -2.629 6.925 30.015 1.00 89.88 387 ARG A O 1
ATOM 3240 N N . ASN A 1 388 ? -4.504 7.067 31.268 1.00 88.94 388 ASN A N 1
ATOM 3241 C CA . ASN A 1 388 ? -5.276 6.159 30.434 1.00 88.94 388 ASN A CA 1
ATOM 3242 C C . ASN A 1 388 ? -5.488 6.810 29.069 1.00 88.94 388 ASN A C 1
ATOM 3244 O O . ASN A 1 388 ? -5.953 7.948 28.988 1.00 88.94 388 ASN A O 1
ATOM 3248 N N . ILE A 1 389 ? -5.105 6.095 28.015 1.00 91.31 389 ILE A N 1
ATOM 3249 C CA . ILE A 1 389 ? -5.392 6.519 26.641 1.00 91.31 389 ILE A CA 1
ATOM 3250 C C . ILE A 1 389 ? -6.334 5.561 25.930 1.00 91.31 389 ILE A C 1
ATOM 3252 O O . ILE A 1 389 ? -6.772 5.898 24.845 1.00 91.31 389 ILE A O 1
ATOM 3256 N N . PHE A 1 390 ? -6.625 4.390 26.503 1.00 92.00 390 PHE A N 1
ATOM 3257 C CA . PHE A 1 390 ? -7.628 3.470 25.976 1.00 92.00 390 PHE A CA 1
ATOM 3258 C C . PHE A 1 390 ? -9.007 4.064 26.261 1.00 92.00 390 PHE A C 1
ATOM 3260 O O . PHE A 1 390 ? -9.427 4.136 27.414 1.00 92.00 390 PHE A O 1
ATOM 3267 N N . ASP A 1 391 ? -9.670 4.530 25.209 1.00 92.56 391 ASP A N 1
ATOM 3268 C CA . ASP A 1 391 ? -10.976 5.174 25.265 1.00 92.56 391 ASP A CA 1
ATOM 3269 C C . ASP A 1 391 ? -11.916 4.582 24.207 1.00 92.56 391 ASP A C 1
ATOM 3271 O O . ASP A 1 391 ? -11.500 3.820 23.325 1.00 92.56 391 ASP A O 1
ATOM 3275 N N . GLY A 1 392 ? -13.201 4.917 24.322 1.00 92.25 392 GLY A N 1
ATOM 3276 C CA . GLY A 1 392 ? -14.237 4.404 23.439 1.00 92.25 392 GLY A CA 1
ATOM 3277 C C . GLY A 1 392 ? -13.999 4.729 21.972 1.00 92.25 392 GLY A C 1
ATOM 3278 O O . GLY A 1 392 ? -14.231 3.866 21.134 1.00 92.25 392 GLY A O 1
ATOM 3279 N N . SER A 1 393 ? -13.466 5.916 21.670 1.00 90.50 393 SER A N 1
ATOM 3280 C CA . SER A 1 393 ? -13.204 6.327 20.291 1.00 90.50 393 SER A CA 1
ATOM 3281 C C . SER A 1 393 ? -12.111 5.481 19.636 1.00 90.50 393 SER A C 1
ATOM 3283 O O . SER A 1 393 ? -12.199 5.176 18.456 1.00 90.50 393 SER A O 1
ATOM 3285 N N . LEU A 1 394 ? -11.089 5.052 20.386 1.00 90.94 394 LEU A N 1
ATOM 3286 C CA . LEU A 1 394 ? -10.051 4.174 19.849 1.00 90.94 394 LEU A CA 1
ATOM 3287 C C . LEU A 1 394 ? -10.598 2.772 19.631 1.00 90.94 394 LEU A C 1
ATOM 3289 O O . LEU A 1 394 ? -10.456 2.221 18.544 1.00 90.94 394 LEU A O 1
ATOM 3293 N N . LEU A 1 395 ? -11.221 2.187 20.655 1.00 92.69 395 LEU A N 1
ATOM 3294 C CA . LEU A 1 395 ? -11.627 0.785 20.600 1.00 92.69 395 LEU A CA 1
ATOM 3295 C C . LEU A 1 395 ? -12.768 0.535 19.607 1.00 92.69 395 LEU A C 1
ATOM 3297 O O . LEU A 1 395 ? -12.757 -0.503 18.939 1.00 92.69 395 LEU A O 1
ATOM 3301 N N . SER A 1 396 ? -13.702 1.479 19.454 1.00 91.06 396 SER A N 1
ATOM 3302 C CA . SER A 1 396 ? -14.771 1.354 18.461 1.00 91.06 396 SER A CA 1
ATOM 3303 C C . SER A 1 396 ? -14.236 1.474 17.032 1.00 91.06 396 SER A C 1
ATOM 3305 O O . SER A 1 396 ? -14.601 0.670 16.176 1.00 91.06 396 SER A O 1
ATOM 3307 N N . ILE A 1 397 ? -13.299 2.397 16.786 1.00 88.50 397 ILE A N 1
ATOM 3308 C CA . ILE A 1 397 ? -12.622 2.567 15.491 1.00 88.50 397 ILE A CA 1
ATOM 3309 C C . ILE A 1 397 ? -11.767 1.343 15.134 1.00 88.50 397 ILE A C 1
ATOM 3311 O O . ILE A 1 397 ? -11.696 0.959 13.968 1.00 88.50 397 ILE A O 1
ATOM 3315 N N . MET A 1 398 ? -11.138 0.693 16.121 1.00 88.06 398 MET A N 1
ATOM 3316 C CA . MET A 1 398 ? -10.410 -0.566 15.899 1.00 88.06 398 MET A CA 1
ATOM 3317 C C . MET A 1 398 ? -11.294 -1.668 15.325 1.00 88.06 398 MET A C 1
ATOM 3319 O O . MET A 1 398 ? -10.803 -2.546 14.617 1.00 88.06 398 MET A O 1
ATOM 3323 N N . GLY A 1 399 ? -12.585 -1.650 15.657 1.00 87.50 399 GLY A N 1
ATOM 3324 C CA . GLY A 1 399 ? -13.589 -2.510 15.046 1.00 87.50 399 GLY A CA 1
ATOM 3325 C C . GLY A 1 399 ? -13.444 -4.006 15.320 1.00 87.50 399 GLY A C 1
ATOM 3326 O O . GLY A 1 399 ? -14.153 -4.808 14.708 1.00 87.50 399 GLY A O 1
ATOM 3327 N N . TYR A 1 400 ? -12.552 -4.418 16.228 1.00 89.75 400 TYR A N 1
ATOM 3328 C CA . TYR A 1 400 ? -12.428 -5.823 16.605 1.00 89.75 400 TYR A CA 1
ATOM 3329 C C . TYR A 1 400 ? -13.722 -6.314 17.246 1.00 89.75 400 TYR A C 1
ATOM 3331 O O . TYR A 1 400 ? -14.199 -5.721 18.207 1.00 89.75 400 TYR A O 1
ATOM 3339 N N . GLY A 1 401 ? -14.275 -7.405 16.715 1.00 86.25 401 GLY A N 1
ATOM 3340 C CA . GLY A 1 401 ? -15.506 -8.012 17.222 1.00 86.25 401 GLY A CA 1
ATOM 3341 C C . GLY A 1 401 ? -16.801 -7.338 16.766 1.00 86.25 401 GLY A C 1
ATOM 3342 O O . GLY A 1 401 ? -17.856 -7.930 16.975 1.00 86.25 401 GLY A O 1
ATOM 3343 N N . LEU A 1 402 ? -16.736 -6.167 16.120 1.00 88.88 402 LEU A N 1
ATOM 3344 C CA . LEU A 1 402 ? -17.917 -5.474 15.599 1.00 88.88 402 LEU A CA 1
ATOM 3345 C C . LEU A 1 402 ? -18.465 -6.157 14.341 1.00 88.88 402 LEU A C 1
ATOM 3347 O O . LEU A 1 402 ? -17.709 -6.647 13.490 1.00 88.88 402 LEU A O 1
ATOM 3351 N N . SER A 1 403 ? -19.789 -6.133 14.196 1.00 85.94 403 SER A N 1
ATOM 3352 C CA . SER A 1 403 ? -20.458 -6.475 12.940 1.00 85.94 403 SER A CA 1
ATOM 3353 C C . SER A 1 403 ? -20.225 -5.391 11.874 1.00 85.94 403 SER A C 1
ATOM 3355 O O . SER A 1 403 ? -19.593 -4.364 12.132 1.00 85.94 403 SER A O 1
ATOM 3357 N N . THR A 1 404 ? -20.744 -5.594 10.659 1.00 80.44 404 THR A N 1
ATOM 3358 C CA . THR A 1 404 ? -20.737 -4.558 9.609 1.00 80.44 404 THR A CA 1
ATOM 3359 C C . THR A 1 404 ? -21.408 -3.271 10.089 1.00 80.44 404 THR A C 1
ATOM 3361 O O . THR A 1 404 ? -20.822 -2.202 9.964 1.00 80.44 404 THR A O 1
ATOM 3364 N N . LEU A 1 405 ? -22.566 -3.388 10.743 1.00 80.31 405 LEU A N 1
ATOM 3365 C CA . LEU A 1 405 ? -23.286 -2.255 11.327 1.00 80.31 405 LEU A CA 1
ATOM 3366 C C . LEU A 1 405 ? -22.458 -1.576 12.421 1.00 80.31 405 LEU A C 1
ATOM 3368 O O . LEU A 1 405 ? -22.360 -0.355 12.457 1.00 80.31 405 LEU A O 1
ATOM 3372 N N . GLY A 1 406 ? -21.820 -2.358 13.295 1.00 84.56 406 GLY A N 1
ATOM 3373 C CA . GLY A 1 406 ? -20.979 -1.802 14.353 1.00 84.56 406 GLY A CA 1
ATOM 3374 C C . GLY A 1 406 ? -19.795 -0.999 13.808 1.00 84.56 406 GLY A C 1
ATOM 3375 O O . GLY A 1 406 ? -19.475 0.058 14.344 1.00 84.56 406 GLY A O 1
ATOM 3376 N N . ARG A 1 407 ? -19.167 -1.460 12.717 1.00 85.69 407 ARG A N 1
ATOM 3377 C CA . ARG A 1 407 ? -18.090 -0.716 12.043 1.00 85.69 407 ARG A CA 1
ATOM 3378 C C . ARG A 1 407 ? -18.592 0.583 11.415 1.00 85.69 407 ARG A C 1
ATOM 3380 O O . ARG A 1 407 ? -17.947 1.614 11.605 1.00 85.69 407 ARG A O 1
ATOM 3387 N N . GLU A 1 408 ? -19.740 0.533 10.744 1.00 82.50 408 GLU A N 1
ATOM 3388 C CA . GLU A 1 408 ? -20.368 1.702 10.118 1.00 82.50 408 GLU A CA 1
ATOM 3389 C C . GLU A 1 408 ? -20.687 2.788 11.155 1.00 82.50 408 GLU A C 1
ATOM 3391 O O . GLU A 1 408 ? -20.326 3.951 11.003 1.00 82.50 408 GLU A O 1
ATOM 3396 N N . PHE A 1 409 ? -21.259 2.389 12.293 1.00 85.69 409 PHE A N 1
ATOM 3397 C CA . PHE A 1 409 ? -21.621 3.299 13.381 1.00 85.69 409 PHE A CA 1
ATOM 3398 C C . PHE A 1 409 ? -20.560 3.384 14.490 1.00 85.69 409 PHE A C 1
ATOM 3400 O O . PHE A 1 409 ? -20.877 3.737 15.628 1.00 85.69 409 PHE A O 1
ATOM 3407 N N . SER A 1 410 ? -19.291 3.099 14.186 1.00 87.00 410 SER A N 1
ATOM 3408 C CA . SER A 1 410 ? -18.201 3.023 15.177 1.00 87.00 410 SER A CA 1
ATOM 3409 C C . SER A 1 410 ? -18.058 4.288 16.035 1.00 87.00 410 SER A C 1
ATOM 3411 O O . SER A 1 410 ? -17.874 4.197 17.250 1.00 87.00 410 SER A O 1
ATOM 3413 N N . VAL A 1 411 ? -18.229 5.478 15.456 1.00 88.50 411 VAL A N 1
ATOM 3414 C CA . VAL A 1 411 ? -18.207 6.747 16.211 1.00 88.50 411 VAL A CA 1
ATOM 3415 C C . VAL A 1 411 ? -19.356 6.819 17.226 1.00 88.50 411 VAL A C 1
ATOM 3417 O O . VAL A 1 411 ? -19.162 7.265 18.353 1.00 88.50 411 VAL A O 1
ATOM 3420 N N . LYS A 1 412 ? -20.549 6.316 16.884 1.00 88.56 412 LYS A N 1
ATOM 3421 C CA . LYS A 1 412 ? -21.712 6.301 17.793 1.00 88.56 412 LYS A CA 1
ATOM 3422 C C . LYS A 1 412 ? -21.612 5.239 18.881 1.00 88.56 412 LYS A C 1
ATOM 3424 O O . LYS A 1 412 ? -22.275 5.361 19.911 1.00 88.56 412 LYS A O 1
ATOM 3429 N N . LEU A 1 413 ? -20.777 4.222 18.676 1.00 93.12 413 LEU A N 1
ATOM 3430 C CA . LEU A 1 413 ? -20.484 3.214 19.690 1.00 93.12 413 LEU A CA 1
ATOM 3431 C C . LEU A 1 413 ? -19.551 3.725 20.789 1.00 93.12 413 LEU A C 1
ATOM 3433 O O . LEU A 1 413 ? -19.572 3.163 21.880 1.00 93.12 413 LEU A O 1
ATOM 3437 N N . GLU A 1 414 ? -18.788 4.798 20.560 1.00 94.81 414 GLU A N 1
ATOM 3438 C CA . GLU A 1 414 ? -17.867 5.373 21.551 1.00 94.81 414 GLU A CA 1
ATOM 3439 C C . GLU A 1 414 ? -18.462 5.493 22.975 1.00 94.81 414 GLU A C 1
ATOM 3441 O O . GLU A 1 414 ? -17.835 4.995 23.917 1.00 94.81 414 GLU A O 1
ATOM 3446 N N . PRO A 1 415 ? -19.639 6.118 23.201 1.00 96.06 415 PRO A N 1
ATOM 3447 C CA . PRO A 1 415 ? -20.210 6.230 24.543 1.00 96.06 415 PRO A CA 1
ATOM 3448 C C . PRO A 1 415 ? -20.540 4.870 25.173 1.00 96.06 415 PRO A C 1
ATOM 3450 O O . PRO A 1 415 ? -20.331 4.696 26.373 1.00 96.06 415 PRO A O 1
ATOM 3453 N N . TYR A 1 416 ? -21.001 3.897 24.384 1.00 96.31 416 TYR A N 1
ATOM 3454 C CA . TYR A 1 416 ? -21.317 2.544 24.854 1.00 96.31 416 TYR A CA 1
ATOM 3455 C C . TYR A 1 416 ? -20.049 1.786 25.239 1.00 96.31 416 TYR A C 1
ATOM 3457 O O . TYR A 1 416 ? -19.978 1.198 26.315 1.00 96.31 416 TYR A O 1
ATOM 3465 N N . VAL A 1 417 ? -19.015 1.887 24.406 1.00 97.00 417 VAL A N 1
ATOM 3466 C CA . VAL A 1 417 ? -17.695 1.318 24.677 1.00 97.00 417 VAL A CA 1
ATOM 3467 C C . VAL A 1 417 ? -17.096 1.937 25.942 1.00 97.00 417 VAL A C 1
ATOM 3469 O O . VAL A 1 417 ? -16.615 1.214 26.807 1.00 97.00 417 VAL A O 1
ATOM 3472 N N . ASN A 1 418 ? -17.185 3.258 26.123 1.00 96.81 418 ASN A N 1
ATOM 3473 C CA . ASN A 1 418 ? -16.720 3.927 27.343 1.00 96.81 418 ASN A CA 1
ATOM 3474 C C . ASN A 1 418 ? -17.434 3.431 28.617 1.00 96.81 418 ASN A C 1
ATOM 3476 O O . ASN A 1 418 ? -16.822 3.426 29.688 1.00 96.81 418 ASN A O 1
ATOM 3480 N N . ILE A 1 419 ? -18.709 3.034 28.528 1.00 96.25 419 ILE A N 1
ATOM 3481 C CA . ILE A 1 419 ? -19.435 2.430 29.655 1.00 96.25 419 ILE A CA 1
ATOM 3482 C C . ILE A 1 419 ? -18.850 1.052 29.981 1.00 96.25 419 ILE A C 1
ATOM 3484 O O . ILE A 1 419 ? -18.474 0.826 31.129 1.00 96.25 419 ILE A O 1
ATOM 3488 N N . GLU A 1 420 ? -18.688 0.180 28.983 1.00 96.38 420 GLU A N 1
ATOM 3489 C CA . GLU A 1 420 ? -18.109 -1.163 29.159 1.00 96.38 420 GLU A CA 1
ATOM 3490 C C . GLU A 1 420 ? -16.684 -1.108 29.733 1.00 96.38 420 GLU A C 1
ATOM 3492 O O . GLU A 1 420 ? -16.351 -1.847 30.661 1.00 96.38 420 GLU A O 1
ATOM 3497 N N . ILE A 1 421 ? -15.850 -0.179 29.243 1.00 95.44 421 ILE A N 1
ATOM 3498 C CA . ILE A 1 421 ? -14.510 0.069 29.797 1.00 95.44 421 ILE A CA 1
ATOM 3499 C C . ILE A 1 421 ? -14.623 0.380 31.293 1.00 95.44 421 ILE A C 1
ATOM 3501 O O . ILE A 1 421 ? -13.989 -0.290 32.107 1.00 95.44 421 ILE A O 1
ATOM 3505 N N . LYS A 1 422 ? -15.455 1.357 31.676 1.00 95.44 422 LYS A N 1
ATOM 3506 C CA . LYS A 1 422 ? -15.615 1.763 33.081 1.00 95.44 422 LYS A CA 1
ATOM 3507 C C . LYS A 1 422 ? -16.133 0.632 33.964 1.00 95.44 422 LYS A C 1
ATOM 3509 O O . LYS A 1 422 ? -15.675 0.504 35.096 1.00 95.44 422 LYS A O 1
ATOM 3514 N N . GLU A 1 423 ? -17.062 -0.186 33.481 1.00 95.12 423 GLU A N 1
ATOM 3515 C CA . GLU A 1 423 ? -17.582 -1.332 34.233 1.00 95.12 423 GLU A CA 1
ATOM 3516 C C . GLU A 1 423 ? -16.485 -2.365 34.526 1.00 95.12 423 GLU A C 1
ATOM 3518 O O . GLU A 1 423 ? -16.359 -2.838 35.661 1.00 95.12 423 GLU A O 1
ATOM 3523 N N . ILE A 1 424 ? -15.627 -2.657 33.544 1.00 93.88 424 ILE A N 1
ATOM 3524 C CA . ILE A 1 424 ? -14.456 -3.523 33.727 1.00 93.88 424 ILE A CA 1
ATOM 3525 C C . ILE A 1 424 ? -13.472 -2.888 34.716 1.00 93.88 424 ILE A C 1
ATOM 3527 O O . ILE A 1 424 ? -13.028 -3.551 35.657 1.00 93.88 424 ILE A O 1
ATOM 3531 N N . GLU A 1 425 ? -13.148 -1.606 34.548 1.00 93.62 425 GLU A N 1
ATOM 3532 C CA . GLU A 1 425 ? -12.212 -0.910 35.435 1.00 93.62 425 GLU A CA 1
ATOM 3533 C C . GLU A 1 425 ? -12.705 -0.881 36.889 1.00 93.62 425 GLU A C 1
ATOM 3535 O O . GLU A 1 425 ? -11.919 -1.111 37.811 1.00 93.62 425 GLU A O 1
ATOM 3540 N N . LEU A 1 426 ? -14.011 -0.686 37.106 1.00 94.81 426 LEU A N 1
ATOM 3541 C CA . LEU A 1 426 ? -14.650 -0.758 38.423 1.00 94.81 426 LEU A CA 1
ATOM 3542 C C . LEU A 1 426 ? -14.594 -2.172 39.010 1.00 94.81 426 LEU A C 1
ATOM 3544 O O . LEU A 1 426 ? -14.263 -2.333 40.184 1.00 94.81 426 LEU A O 1
ATOM 3548 N N . LYS A 1 427 ? -14.872 -3.200 38.199 1.00 94.44 427 LYS A N 1
ATOM 3549 C CA . LYS A 1 427 ? -14.838 -4.609 38.622 1.00 94.44 427 LYS A CA 1
ATOM 3550 C C . LYS A 1 427 ? -13.455 -5.035 39.117 1.00 94.44 427 LYS A C 1
ATOM 3552 O O . LYS A 1 427 ? -13.358 -5.774 40.095 1.00 94.44 427 LYS A O 1
ATOM 3557 N N . TYR A 1 428 ? -12.391 -4.599 38.444 1.00 91.44 428 TYR A N 1
ATOM 3558 C CA . TYR A 1 428 ? -11.018 -5.010 38.759 1.00 91.44 428 TYR A CA 1
ATOM 3559 C C . TYR A 1 428 ? -10.225 -3.983 39.583 1.00 91.44 428 TYR A C 1
ATOM 3561 O O . TYR A 1 428 ? -9.122 -4.292 40.040 1.00 91.44 428 TYR A O 1
ATOM 3569 N N . GLY A 1 429 ? -10.758 -2.773 39.774 1.00 92.31 429 GLY A N 1
ATOM 3570 C CA . GLY A 1 429 ? -10.098 -1.676 40.487 1.00 92.31 429 GLY A CA 1
ATOM 3571 C C . GLY A 1 429 ? -8.823 -1.165 39.803 1.00 92.31 429 GLY A C 1
ATOM 3572 O O . GLY A 1 429 ? -7.940 -0.632 40.476 1.00 92.31 429 GLY A O 1
ATOM 3573 N N . LYS A 1 430 ? -8.680 -1.385 38.491 1.00 91.56 430 LYS A N 1
ATOM 3574 C CA . LYS A 1 430 ? -7.492 -1.064 37.681 1.00 91.56 430 LYS A CA 1
ATOM 3575 C C . LYS A 1 430 ? -7.905 -0.739 36.249 1.00 91.56 430 LYS A C 1
ATOM 3577 O O . LYS A 1 430 ? -8.904 -1.272 35.779 1.00 91.56 430 LYS A O 1
ATOM 3582 N N . ASN A 1 431 ? -7.106 0.068 35.550 1.00 91.44 431 ASN A N 1
ATOM 3583 C CA . ASN A 1 431 ? -7.332 0.318 34.125 1.00 91.44 431 ASN A CA 1
ATOM 3584 C C . ASN A 1 431 ? -7.083 -0.937 33.267 1.00 91.44 431 ASN A C 1
ATOM 3586 O O . ASN A 1 431 ? -6.437 -1.890 33.715 1.00 91.44 431 ASN A O 1
ATOM 3590 N N . LEU A 1 432 ? -7.557 -0.913 32.017 1.00 91.25 432 LEU A N 1
ATOM 3591 C CA . LEU A 1 432 ? -7.465 -2.046 31.082 1.00 91.25 432 LEU A CA 1
ATOM 3592 C C . LEU A 1 432 ? -6.045 -2.585 30.857 1.00 91.25 432 LEU A C 1
ATOM 3594 O O . LEU A 1 432 ? -5.868 -3.775 30.610 1.00 91.25 432 LEU A O 1
ATOM 3598 N N . VAL A 1 433 ? -5.017 -1.742 30.940 1.00 90.44 433 VAL A N 1
ATOM 3599 C CA . VAL A 1 433 ? -3.629 -2.190 30.772 1.00 90.44 433 VAL A CA 1
ATOM 3600 C C . VAL A 1 433 ? -3.132 -2.848 32.060 1.00 90.44 433 VAL A C 1
ATOM 3602 O O . VAL A 1 433 ? -2.581 -3.946 32.024 1.00 90.44 433 VAL A O 1
ATOM 3605 N N . ASP A 1 434 ? -3.393 -2.241 33.216 1.00 90.12 434 ASP A N 1
ATOM 3606 C CA . ASP A 1 434 ? -2.884 -2.690 34.521 1.00 90.12 434 ASP A CA 1
ATOM 3607 C C . ASP A 1 434 ? -3.546 -3.984 35.041 1.00 90.12 434 ASP A C 1
ATOM 3609 O O . ASP A 1 434 ? -3.020 -4.663 35.940 1.00 90.12 434 ASP A O 1
ATOM 3613 N N . ILE A 1 435 ? -4.696 -4.371 34.476 1.00 92.38 435 ILE A N 1
ATOM 3614 C CA . ILE A 1 435 ? -5.270 -5.711 34.676 1.00 92.38 435 ILE A CA 1
ATOM 3615 C C . ILE A 1 435 ? -4.515 -6.794 33.892 1.00 92.38 435 ILE A C 1
ATOM 3617 O O . ILE A 1 435 ? -4.575 -7.961 34.283 1.00 92.38 435 ILE A O 1
ATOM 3621 N N . LEU A 1 436 ? -3.783 -6.438 32.828 1.00 90.69 436 LEU A N 1
ATOM 3622 C CA . LEU A 1 436 ? -3.057 -7.383 31.972 1.00 90.69 436 LEU A CA 1
ATOM 3623 C C . LEU A 1 436 ? -1.558 -7.456 32.278 1.00 90.69 436 LEU A C 1
ATOM 3625 O O . LEU A 1 436 ? -0.957 -8.527 32.150 1.00 90.69 436 LEU A O 1
ATOM 3629 N N . ILE A 1 437 ? -0.949 -6.353 32.714 1.00 87.69 437 ILE A N 1
ATOM 3630 C CA . ILE A 1 437 ? 0.485 -6.266 33.025 1.00 87.69 437 ILE A CA 1
ATOM 3631 C C . ILE A 1 437 ? 0.734 -5.628 34.398 1.00 87.69 437 ILE A C 1
ATOM 3633 O O . ILE A 1 437 ? -0.128 -4.967 34.968 1.00 87.69 437 ILE A O 1
ATOM 3637 N N . LYS A 1 438 ? 1.910 -5.885 34.978 1.00 81.75 438 LYS A N 1
ATOM 3638 C CA . LYS A 1 438 ? 2.356 -5.380 36.287 1.00 81.75 438 LYS A CA 1
ATOM 3639 C C . LYS A 1 438 ? 3.539 -4.420 36.139 1.00 81.75 438 LYS A C 1
ATOM 3641 O O . LYS A 1 438 ? 4.305 -4.489 35.176 1.00 81.75 438 LYS A O 1
ATOM 3646 N N . ASP A 1 439 ? 3.736 -3.611 37.178 1.00 67.62 439 ASP A N 1
ATOM 3647 C CA . ASP A 1 439 ? 4.741 -2.551 37.241 1.00 67.62 439 ASP A CA 1
ATOM 3648 C C . ASP A 1 439 ? 6.217 -2.982 37.074 1.00 67.62 439 ASP A C 1
ATOM 3650 O O . ASP A 1 439 ? 6.633 -4.096 37.411 1.00 67.62 439 ASP A O 1
ATOM 3654 N N . LYS A 1 440 ? 6.984 -1.997 36.580 1.00 64.50 440 LYS A N 1
ATOM 3655 C CA . LYS A 1 440 ? 8.374 -1.951 36.074 1.00 64.50 440 LYS A CA 1
ATOM 3656 C C . LYS A 1 440 ? 9.351 -3.106 36.358 1.00 64.50 440 LYS A C 1
ATOM 3658 O O . LYS A 1 440 ? 9.662 -3.435 37.506 1.00 64.50 440 LYS A O 1
ATOM 3663 N N . ALA A 1 441 ? 10.075 -3.469 35.295 1.00 52.06 441 ALA A N 1
ATOM 3664 C CA . ALA A 1 441 ? 11.506 -3.790 35.330 1.00 52.06 441 ALA A CA 1
ATOM 3665 C C . ALA A 1 441 ? 12.335 -2.614 34.747 1.00 52.06 441 ALA A C 1
ATOM 3667 O O . ALA A 1 441 ? 11.910 -1.917 33.827 1.00 52.06 441 ALA A O 1
ATOM 3668 N N . LYS A 1 442 ? 13.486 -2.295 35.364 1.00 48.78 442 LYS A N 1
ATOM 3669 C CA . LYS A 1 442 ? 14.331 -1.133 35.007 1.00 48.78 442 LYS A CA 1
ATOM 3670 C C . LYS A 1 442 ? 15.410 -1.543 34.000 1.00 48.78 442 LYS A C 1
ATOM 3672 O O . LYS A 1 442 ? 16.294 -2.299 34.387 1.00 48.78 442 LYS A O 1
ATOM 3677 N N . LYS A 1 443 ? 15.444 -0.944 32.802 1.00 50.25 443 LYS A N 1
ATOM 3678 C CA . LYS A 1 443 ? 16.659 -0.857 31.962 1.00 50.25 443 LYS A CA 1
ATOM 3679 C C . LYS A 1 443 ? 16.677 0.417 31.103 1.00 50.25 443 LYS A C 1
ATOM 3681 O O . LYS A 1 443 ? 15.632 0.980 30.798 1.00 50.25 443 LYS A O 1
ATOM 3686 N N . LYS A 1 444 ? 17.883 0.900 30.784 1.00 46.62 444 LYS A N 1
ATOM 3687 C CA . LYS A 1 444 ? 18.159 2.043 29.889 1.00 46.62 444 LYS A CA 1
ATOM 3688 C C . LYS A 1 444 ? 18.654 1.523 28.536 1.00 46.62 444 LYS A C 1
ATOM 3690 O O . LYS A 1 444 ? 19.365 0.522 28.517 1.00 46.62 444 LYS A O 1
ATOM 3695 N N . PHE A 1 445 ? 18.337 2.240 27.456 1.00 50.03 445 PHE A N 1
ATOM 3696 C CA . PHE A 1 445 ? 18.695 1.886 26.077 1.00 50.03 445 PHE A CA 1
ATOM 3697 C C . PHE A 1 445 ? 19.553 2.964 25.381 1.00 50.03 445 PHE A C 1
ATOM 3699 O O . PHE A 1 445 ? 19.606 4.103 25.861 1.00 50.03 445 PHE A O 1
ATOM 3706 N N . PRO A 1 446 ? 20.247 2.613 24.278 1.00 43.53 446 PRO A N 1
ATOM 3707 C CA . PRO A 1 446 ? 21.078 3.534 23.500 1.00 43.53 446 PRO A CA 1
ATOM 3708 C C . PRO A 1 446 ? 20.261 4.604 22.757 1.00 43.53 446 PRO A C 1
ATOM 3710 O O . PRO A 1 446 ? 19.117 4.381 22.382 1.00 43.53 446 PRO A O 1
ATOM 3713 N N . LYS A 1 447 ? 20.882 5.765 22.515 1.00 50.88 447 LYS A N 1
ATOM 3714 C CA . LYS A 1 447 ? 20.257 7.019 22.042 1.00 50.88 447 LYS A CA 1
ATOM 3715 C C . LYS A 1 447 ? 19.864 7.083 20.550 1.00 50.88 447 LYS A C 1
ATOM 3717 O O . LYS A 1 447 ? 19.400 8.132 20.127 1.00 50.88 447 LYS A O 1
ATOM 3722 N N . GLN A 1 448 ? 20.105 6.046 19.747 1.00 49.56 448 GLN A N 1
ATOM 3723 C CA . GLN A 1 448 ? 20.122 6.180 18.276 1.00 49.56 448 GLN A CA 1
ATOM 3724 C C . GLN A 1 448 ? 18.810 5.824 17.552 1.00 49.56 448 GLN A C 1
ATOM 3726 O O . GLN A 1 448 ? 18.720 6.052 16.355 1.00 49.56 448 GLN A O 1
ATOM 3731 N N . TYR A 1 449 ? 17.787 5.324 18.251 1.00 54.00 449 TYR A N 1
ATOM 3732 C CA . TYR A 1 449 ? 16.478 5.006 17.665 1.00 54.00 449 TYR A CA 1
ATOM 3733 C C . TYR A 1 449 ? 15.351 5.653 18.464 1.00 54.00 449 TYR A C 1
ATOM 3735 O O . TYR A 1 449 ? 15.550 6.053 19.617 1.00 54.00 449 TYR A O 1
ATOM 3743 N N . SER A 1 450 ? 14.159 5.715 17.863 1.00 66.12 450 SER A N 1
ATOM 3744 C CA . SER A 1 450 ? 12.943 6.063 18.593 1.00 66.12 450 SER A CA 1
ATOM 3745 C C . SER A 1 450 ? 12.832 5.200 19.851 1.00 66.12 450 SER A C 1
ATOM 3747 O O . SER A 1 450 ? 13.185 4.014 19.857 1.00 66.12 450 SER A O 1
ATOM 3749 N N . GLU A 1 451 ? 12.362 5.795 20.946 1.00 71.06 451 GLU A N 1
ATOM 3750 C CA . GLU A 1 451 ? 12.314 5.063 22.208 1.00 71.06 451 GLU A CA 1
ATOM 3751 C C . GLU A 1 451 ? 11.338 3.880 22.150 1.00 71.06 451 GLU A C 1
ATOM 3753 O O . GLU A 1 451 ? 11.555 2.896 22.853 1.00 71.06 451 GLU A O 1
ATOM 3758 N N . PHE A 1 452 ? 10.319 3.949 21.284 1.00 75.38 452 PHE A N 1
ATOM 3759 C CA . PHE A 1 452 ? 9.425 2.833 20.983 1.00 75.38 452 PHE A CA 1
ATOM 3760 C C . PHE A 1 452 ? 10.169 1.667 20.312 1.00 75.38 452 PHE A C 1
ATOM 3762 O O . PHE A 1 452 ? 10.060 0.535 20.774 1.00 75.38 452 PHE A O 1
ATOM 3769 N N . CYS A 1 453 ? 10.985 1.923 19.282 1.00 69.00 453 CYS A N 1
ATOM 3770 C CA . CYS A 1 453 ? 11.760 0.877 18.596 1.00 69.00 453 CYS A CA 1
ATOM 3771 C C . CYS A 1 453 ? 12.814 0.228 19.510 1.00 69.00 453 CYS A C 1
ATOM 3773 O O . CYS A 1 453 ? 13.114 -0.957 19.385 1.00 69.00 453 CYS A O 1
ATOM 3775 N N . GLY A 1 454 ? 13.360 0.992 20.460 1.00 62.25 454 GLY A N 1
ATOM 3776 C CA . GLY A 1 454 ? 14.239 0.471 21.511 1.00 62.25 454 GLY A CA 1
ATOM 3777 C C . GLY A 1 454 ? 13.500 -0.197 22.678 1.00 62.25 454 GLY A C 1
ATOM 3778 O O . GLY A 1 454 ? 14.143 -0.735 23.584 1.00 62.25 454 GLY A O 1
ATOM 3779 N N . TRP A 1 455 ? 12.165 -0.159 22.702 1.00 68.81 455 TRP A N 1
ATOM 3780 C CA . TRP A 1 455 ? 11.365 -0.669 23.807 1.00 68.81 455 TRP A CA 1
ATOM 3781 C C . TRP A 1 455 ? 11.185 -2.179 23.682 1.00 68.81 455 TRP A C 1
ATOM 3783 O O . TRP A 1 455 ? 10.264 -2.683 23.050 1.00 68.81 455 TRP A O 1
ATOM 3793 N N . ASN A 1 456 ? 12.064 -2.943 24.329 1.00 68.44 456 ASN A N 1
ATOM 3794 C CA . ASN A 1 456 ? 11.796 -4.362 24.545 1.00 68.44 456 ASN A CA 1
ATOM 3795 C C . ASN A 1 456 ? 10.737 -4.502 25.655 1.00 68.44 456 ASN A C 1
ATOM 3797 O O . ASN A 1 456 ? 11.078 -4.465 26.840 1.00 68.44 456 ASN A O 1
ATOM 3801 N N . PHE A 1 457 ? 9.462 -4.600 25.271 1.00 69.31 457 PHE A N 1
ATOM 3802 C CA . PHE A 1 457 ? 8.291 -4.599 26.161 1.00 69.31 457 PHE A CA 1
ATOM 3803 C C . PHE A 1 457 ? 8.399 -5.614 27.312 1.00 69.31 457 PHE A C 1
ATOM 3805 O O . PHE A 1 457 ? 8.067 -5.298 28.454 1.00 69.31 457 PHE A O 1
ATOM 3812 N N . GLU A 1 458 ? 8.975 -6.789 27.069 1.00 65.69 458 GLU A N 1
ATOM 3813 C CA . GLU A 1 458 ? 9.122 -7.850 28.077 1.00 65.69 458 GLU A CA 1
ATOM 3814 C C . GLU A 1 458 ? 10.114 -7.512 29.184 1.00 65.69 458 GLU A C 1
ATOM 3816 O O . GLU A 1 458 ? 9.986 -7.982 30.310 1.00 65.69 458 GLU A O 1
ATOM 3821 N N . ASN A 1 459 ? 11.074 -6.634 28.897 1.00 70.25 459 ASN A N 1
ATOM 3822 C CA . ASN A 1 459 ? 12.003 -6.117 29.896 1.00 70.25 459 ASN A CA 1
ATOM 3823 C C . ASN A 1 459 ? 11.443 -4.924 30.683 1.00 70.25 459 ASN A C 1
ATOM 3825 O O . ASN A 1 459 ? 12.101 -4.458 31.615 1.00 70.25 459 ASN A O 1
ATOM 3829 N N . HIS A 1 460 ? 10.274 -4.400 30.303 1.00 72.12 460 HIS A N 1
ATOM 3830 C CA . HIS A 1 460 ? 9.650 -3.246 30.952 1.00 72.12 460 HIS A CA 1
ATOM 3831 C C . HIS A 1 460 ? 8.519 -3.643 31.891 1.00 72.12 460 HIS A C 1
ATOM 3833 O O . HIS A 1 460 ? 8.296 -2.948 32.886 1.00 72.12 460 HIS A O 1
ATOM 3839 N N . PHE A 1 461 ? 7.855 -4.765 31.622 1.00 78.50 461 PHE A N 1
ATOM 3840 C CA . PHE A 1 461 ? 6.688 -5.208 32.367 1.00 78.50 461 PHE A CA 1
ATOM 3841 C C . PHE A 1 461 ? 6.919 -6.537 33.065 1.00 78.50 461 PHE A C 1
ATOM 3843 O O . PHE A 1 461 ? 7.661 -7.400 32.607 1.00 78.50 461 PHE A O 1
ATOM 3850 N N . LYS A 1 462 ? 6.239 -6.708 34.195 1.00 83.25 462 LYS A N 1
ATOM 3851 C CA . LYS A 1 462 ? 6.045 -8.026 34.790 1.00 83.25 462 LYS A CA 1
ATOM 3852 C C . LYS A 1 462 ? 4.703 -8.569 34.318 1.00 83.25 462 LYS A C 1
ATOM 3854 O O . LYS A 1 462 ? 3.729 -7.827 34.228 1.00 83.25 462 LYS A O 1
ATOM 3859 N N . PHE A 1 463 ? 4.627 -9.871 34.091 1.00 86.19 463 PHE A N 1
ATOM 3860 C CA . PHE A 1 463 ? 3.395 -10.521 33.651 1.00 86.19 463 PHE A CA 1
ATOM 3861 C C . PHE A 1 463 ? 2.669 -11.195 34.817 1.00 86.19 463 PHE A C 1
ATOM 3863 O O . PHE A 1 463 ? 3.265 -11.548 35.848 1.00 86.19 463 PHE A O 1
ATOM 3870 N N . TYR A 1 464 ? 1.350 -11.338 34.699 1.00 88.81 464 TYR A N 1
ATOM 3871 C CA . TYR A 1 464 ? 0.603 -12.194 35.612 1.00 88.81 464 TYR A CA 1
ATOM 3872 C C . TYR A 1 464 ? 0.826 -13.669 35.233 1.00 88.81 464 TYR A C 1
ATOM 3874 O O . TYR A 1 464 ? 1.141 -13.974 34.083 1.00 88.81 464 TYR A O 1
ATOM 3882 N N . PRO A 1 465 ? 0.681 -14.616 36.180 1.00 88.31 465 PRO A N 1
ATOM 3883 C CA . PRO A 1 465 ? 0.705 -16.038 35.845 1.00 88.31 465 PRO A CA 1
ATOM 3884 C C . PRO A 1 465 ? -0.375 -16.365 34.808 1.00 88.31 465 PRO A C 1
ATOM 3886 O O . PRO A 1 465 ? -1.473 -15.834 34.927 1.00 88.31 465 PRO A O 1
ATOM 3889 N N . LYS A 1 466 ? -0.123 -17.286 33.865 1.00 87.50 466 LYS A N 1
ATOM 3890 C CA . LYS A 1 466 ? -1.056 -17.612 32.761 1.00 87.50 466 LYS A CA 1
ATOM 3891 C C . LYS A 1 466 ? -2.517 -17.791 33.210 1.00 87.50 466 LYS A C 1
ATOM 3893 O O . LYS A 1 466 ? -3.416 -17.224 32.603 1.00 87.50 466 LYS A O 1
ATOM 3898 N N . LYS A 1 467 ? -2.742 -18.481 34.336 1.00 87.75 467 LYS A N 1
ATOM 3899 C CA . LYS A 1 467 ? -4.074 -18.700 34.938 1.00 87.75 467 LYS A CA 1
ATOM 3900 C C . LYS A 1 467 ? -4.873 -17.421 35.230 1.00 87.75 467 LYS A C 1
ATOM 3902 O O . LYS A 1 467 ? -6.092 -17.478 35.289 1.00 87.75 467 LYS A O 1
ATOM 3907 N N . HIS A 1 468 ? -4.199 -16.288 35.437 1.00 91.06 468 HIS A N 1
ATOM 3908 C CA . HIS A 1 468 ? -4.835 -14.984 35.628 1.00 91.06 468 HIS A CA 1
ATOM 3909 C C . HIS A 1 468 ? -5.631 -14.579 34.392 1.00 91.06 468 HIS A C 1
ATOM 3911 O O . HIS A 1 468 ? -6.726 -14.057 34.525 1.00 91.06 468 HIS A O 1
ATOM 3917 N N . TYR A 1 469 ? -5.117 -14.847 33.193 1.00 91.44 469 TYR A N 1
ATOM 3918 C CA . TYR A 1 469 ? -5.753 -14.404 31.955 1.00 91.44 469 TYR A CA 1
ATOM 3919 C C . TYR A 1 469 ? -7.010 -15.206 31.595 1.00 91.44 469 TYR A C 1
ATOM 3921 O O . TYR A 1 469 ? -7.866 -14.689 30.885 1.00 91.44 469 TYR A O 1
ATOM 3929 N N . LYS A 1 470 ? -7.178 -16.412 32.160 1.00 89.75 470 LYS A N 1
ATOM 3930 C CA . LYS A 1 470 ? -8.382 -17.245 31.988 1.00 89.75 470 LYS A CA 1
ATOM 3931 C C . LYS A 1 470 ? -9.668 -16.508 32.384 1.00 89.75 470 LYS A C 1
ATOM 3933 O O . LYS A 1 470 ? -10.714 -16.757 31.806 1.00 89.75 470 LYS A O 1
ATOM 3938 N N . GLN A 1 471 ? -9.593 -15.576 33.336 1.00 89.56 471 GLN A N 1
ATOM 3939 C CA . GLN A 1 471 ? -10.761 -14.835 33.830 1.00 89.56 471 GLN A CA 1
ATOM 3940 C C . GLN A 1 471 ? -11.381 -13.863 32.811 1.00 89.56 471 GLN A C 1
ATOM 3942 O O . GLN A 1 471 ? -12.451 -13.321 33.080 1.00 89.56 471 GLN A O 1
ATOM 3947 N N . PHE A 1 472 ? -10.691 -13.594 31.699 1.00 89.69 472 PHE A N 1
ATOM 3948 C CA . PHE A 1 472 ? -11.166 -12.707 30.635 1.00 89.69 472 PHE A CA 1
ATOM 3949 C C . PHE A 1 472 ? -11.874 -13.459 29.506 1.00 89.69 472 PHE A C 1
ATOM 3951 O O . PHE A 1 472 ? -12.300 -12.824 28.554 1.00 89.69 472 PHE A O 1
ATOM 3958 N N . TYR A 1 473 ? -11.993 -14.784 29.614 1.00 87.81 473 TYR A N 1
ATOM 3959 C CA . TYR A 1 473 ? -12.645 -15.639 28.629 1.00 87.81 473 TYR A CA 1
ATOM 3960 C C . TYR A 1 473 ? -13.940 -16.206 29.204 1.00 87.81 473 TYR A C 1
ATOM 3962 O O . TYR A 1 473 ? -14.002 -16.579 30.378 1.00 87.81 473 TYR A O 1
ATOM 3970 N N . SER A 1 474 ? -14.969 -16.308 28.364 1.00 79.94 474 SER A N 1
ATOM 3971 C CA . SER A 1 474 ? -16.267 -16.871 28.755 1.00 79.94 474 SER A CA 1
ATOM 3972 C C . SER A 1 474 ? -16.232 -18.392 28.924 1.00 79.94 474 SER A C 1
ATOM 3974 O O . SER A 1 474 ? -17.023 -18.937 29.691 1.00 79.94 474 SER A O 1
ATOM 3976 N N . ASN A 1 475 ? -15.324 -19.088 28.233 1.00 82.88 475 ASN A N 1
ATOM 3977 C CA . ASN A 1 475 ? -15.140 -20.530 28.365 1.00 82.88 475 ASN A CA 1
ATOM 3978 C C . ASN A 1 475 ? -13.653 -20.927 28.311 1.00 82.88 475 ASN A C 1
ATOM 3980 O O . ASN A 1 475 ? -12.788 -20.173 27.868 1.00 82.88 475 ASN A O 1
ATOM 3984 N N . GLU A 1 476 ? -13.357 -22.127 28.809 1.00 86.69 476 GLU A N 1
ATOM 3985 C CA . GLU A 1 476 ? -11.987 -22.635 28.921 1.00 86.69 476 GLU A CA 1
ATOM 3986 C C . GLU A 1 476 ? -11.379 -23.051 27.578 1.00 86.69 476 GLU A C 1
ATOM 3988 O O . GLU A 1 476 ? -10.172 -22.910 27.401 1.00 86.69 476 GLU A O 1
ATOM 3993 N N . MET A 1 477 ? -12.191 -23.511 26.622 1.00 86.62 477 MET A N 1
ATOM 3994 C CA . MET A 1 477 ? -11.695 -23.950 25.315 1.00 86.62 477 MET A CA 1
ATOM 3995 C C . MET A 1 477 ? -11.077 -22.792 24.526 1.00 86.62 477 MET A C 1
ATOM 3997 O O . MET A 1 477 ? -9.986 -22.956 23.983 1.00 86.62 477 MET A O 1
ATOM 4001 N N . ASP A 1 478 ? -11.712 -21.617 24.538 1.00 85.12 478 ASP A N 1
ATOM 4002 C CA . ASP A 1 478 ? -11.208 -20.421 23.852 1.00 85.12 478 ASP A CA 1
ATOM 4003 C C . ASP A 1 478 ? -9.867 -19.963 24.440 1.00 85.12 478 ASP A C 1
ATOM 4005 O O . ASP A 1 478 ? -8.934 -19.613 23.714 1.00 85.12 478 ASP A O 1
ATOM 4009 N N . PHE A 1 479 ? -9.733 -20.017 25.770 1.00 89.50 479 PHE A N 1
ATOM 4010 C CA . PHE A 1 479 ? -8.476 -19.680 26.435 1.00 89.50 479 PHE A CA 1
ATOM 4011 C C . PHE A 1 479 ? -7.357 -20.669 26.075 1.00 89.50 479 PHE A C 1
ATOM 4013 O O . PHE A 1 479 ? -6.228 -20.257 25.795 1.00 89.50 479 PHE A O 1
ATOM 4020 N N . GLU A 1 480 ? -7.663 -21.968 26.035 1.00 87.62 480 GLU A N 1
ATOM 4021 C CA . GLU A 1 480 ? -6.713 -23.004 25.617 1.00 87.62 480 GLU A CA 1
ATOM 4022 C C . GLU A 1 480 ? -6.305 -22.860 24.142 1.00 87.62 480 GLU A C 1
ATOM 4024 O O . GLU A 1 480 ? -5.148 -23.100 23.790 1.00 87.62 480 GLU A O 1
ATOM 4029 N N . GLU A 1 481 ? -7.208 -22.416 23.265 1.00 86.56 481 GLU A N 1
ATOM 4030 C CA . GLU A 1 481 ? -6.876 -22.107 21.873 1.00 86.56 481 GLU A CA 1
ATOM 4031 C C . GLU A 1 481 ? -5.896 -20.928 21.771 1.00 86.56 481 GLU A C 1
ATOM 4033 O O . GLU A 1 481 ? -4.887 -21.024 21.062 1.00 86.56 481 GLU A O 1
ATOM 4038 N N . THR A 1 482 ? -6.118 -19.850 22.532 1.00 86.44 482 THR A N 1
ATOM 4039 C CA . THR A 1 482 ? -5.169 -18.727 22.622 1.00 86.44 482 THR A CA 1
ATOM 4040 C C . THR A 1 482 ? -3.801 -19.183 23.137 1.00 86.44 482 THR A C 1
ATOM 4042 O O . THR A 1 482 ? -2.759 -18.788 22.600 1.00 86.44 482 THR A O 1
ATOM 4045 N N . LEU A 1 483 ? -3.767 -20.057 24.150 1.00 86.56 483 LEU A N 1
ATOM 4046 C CA . LEU A 1 483 ? -2.516 -20.633 24.647 1.00 86.56 483 LEU A CA 1
ATOM 4047 C C . LEU A 1 483 ? -1.802 -21.462 23.575 1.00 86.56 483 LEU A C 1
ATOM 4049 O O . LEU A 1 483 ? -0.585 -21.357 23.439 1.00 86.56 483 LEU A O 1
ATOM 4053 N N . LYS A 1 484 ? -2.527 -22.264 22.789 1.00 84.44 484 LYS A N 1
ATOM 4054 C CA . LYS A 1 484 ? -1.935 -23.029 21.681 1.00 84.44 484 LYS A CA 1
ATOM 4055 C C . LYS A 1 484 ? -1.329 -22.105 20.628 1.00 84.44 484 LYS A C 1
ATOM 4057 O O . LYS A 1 484 ? -0.154 -22.279 20.323 1.00 84.44 484 LYS A O 1
ATOM 4062 N N . LYS A 1 485 ? -2.073 -21.093 20.158 1.00 79.88 485 LYS A N 1
ATOM 4063 C CA . LYS A 1 485 ? -1.609 -20.109 19.156 1.00 79.88 485 LYS A CA 1
ATOM 4064 C C . LYS A 1 485 ? -0.330 -19.392 19.589 1.00 79.88 485 LYS A C 1
ATOM 4066 O O . LYS A 1 485 ? 0.623 -19.275 18.824 1.00 79.88 485 LYS A O 1
ATOM 4071 N N . THR A 1 486 ? -0.285 -18.958 20.845 1.00 76.62 486 THR A N 1
ATOM 4072 C CA . THR A 1 486 ? 0.875 -18.245 21.409 1.00 76.62 486 THR A CA 1
ATOM 4073 C C . THR A 1 486 ? 2.067 -19.167 21.689 1.00 76.62 486 THR A C 1
ATOM 4075 O O . THR A 1 486 ? 3.206 -18.704 21.737 1.00 76.62 486 THR A O 1
ATOM 4078 N N . ASN A 1 487 ? 1.838 -20.479 21.827 1.00 71.56 487 ASN A N 1
ATOM 4079 C CA . ASN A 1 487 ? 2.894 -21.478 22.000 1.00 71.56 487 ASN A CA 1
ATOM 4080 C C . ASN A 1 487 ? 3.417 -22.066 20.670 1.00 71.56 487 ASN A C 1
ATOM 4082 O O . ASN A 1 487 ? 4.548 -22.555 20.671 1.00 71.56 487 ASN A O 1
ATOM 4086 N N . SER A 1 488 ? 2.625 -22.057 19.587 1.00 58.56 488 SER A N 1
ATOM 4087 C CA . SER A 1 488 ? 2.910 -22.748 18.314 1.00 58.56 488 SER A CA 1
ATOM 4088 C C . SER A 1 488 ? 3.712 -21.945 17.287 1.00 58.56 488 SER A C 1
ATOM 4090 O O . SER A 1 488 ? 4.229 -22.538 16.346 1.00 58.56 488 SER A O 1
ATOM 4092 N N . ASN A 1 489 ? 3.821 -20.624 17.434 1.00 51.00 489 ASN A N 1
ATOM 4093 C CA . ASN A 1 489 ? 4.581 -19.793 16.496 1.00 51.00 489 ASN A CA 1
ATOM 4094 C C . ASN A 1 489 ? 6.091 -19.802 16.804 1.00 51.00 489 ASN A C 1
ATOM 4096 O O . ASN A 1 489 ? 6.493 -19.920 17.964 1.00 51.00 489 ASN A O 1
ATOM 4100 N N . GLU A 1 490 ? 6.905 -19.605 15.756 1.00 47.41 490 GLU A N 1
ATOM 4101 C CA . GLU A 1 490 ? 8.373 -19.405 15.700 1.00 47.41 490 GLU A CA 1
ATOM 4102 C C . GLU A 1 490 ? 8.912 -18.230 16.558 1.00 47.41 490 GLU A C 1
ATOM 4104 O O . GLU A 1 490 ? 9.946 -17.635 16.260 1.00 47.41 490 GLU A O 1
ATOM 4109 N N . TYR A 1 491 ? 8.234 -17.848 17.638 1.00 48.06 491 TYR A N 1
ATOM 4110 C CA . TYR A 1 491 ? 8.675 -16.778 18.521 1.00 48.06 491 TYR A CA 1
ATOM 4111 C C . TYR A 1 491 ? 9.783 -17.268 19.459 1.00 48.06 491 TYR A C 1
ATOM 4113 O O . TYR A 1 491 ? 9.609 -18.188 20.270 1.00 48.06 491 TYR A O 1
ATOM 4121 N N . ILE A 1 492 ? 10.938 -16.613 19.358 1.00 45.69 492 ILE A N 1
ATOM 4122 C CA . ILE A 1 492 ? 12.108 -16.819 20.212 1.00 45.69 492 ILE A CA 1
ATOM 4123 C C . ILE A 1 492 ? 11.734 -16.424 21.650 1.00 45.69 492 ILE A C 1
ATOM 4125 O O . ILE A 1 492 ? 11.258 -15.315 21.882 1.00 45.69 492 ILE A O 1
ATOM 4129 N N . LEU A 1 493 ? 11.975 -17.304 22.632 1.00 48.34 493 LEU A N 1
ATOM 4130 C CA . LEU A 1 493 ? 11.952 -16.940 24.058 1.00 48.34 493 LEU A CA 1
ATOM 4131 C C . LEU A 1 493 ? 12.935 -15.773 24.256 1.00 48.34 493 LEU A C 1
ATOM 4133 O O . LEU A 1 493 ? 14.135 -15.973 24.053 1.00 48.34 493 LEU A O 1
ATOM 4137 N N . PRO A 1 494 ? 12.452 -14.558 24.572 1.00 50.44 494 PRO A N 1
ATOM 4138 C CA . PRO A 1 494 ? 11.416 -14.304 25.573 1.00 50.44 494 PRO A CA 1
ATOM 4139 C C . PRO A 1 494 ? 10.006 -13.914 25.078 1.00 50.44 494 PRO A C 1
ATOM 4141 O O . PRO A 1 494 ? 9.132 -13.854 25.926 1.00 50.44 494 PRO A O 1
ATOM 4144 N N . GLN A 1 495 ? 9.732 -13.787 23.768 1.00 62.47 495 GLN A N 1
ATOM 4145 C CA . GLN A 1 495 ? 8.537 -13.131 23.174 1.00 62.47 495 GLN A CA 1
ATOM 4146 C C . GLN A 1 495 ? 7.133 -13.714 23.505 1.00 62.47 495 GLN A C 1
ATOM 4148 O O . GLN A 1 495 ? 6.113 -13.262 22.968 1.00 62.47 495 GLN A O 1
ATOM 4153 N N . LYS A 1 496 ? 7.036 -14.757 24.337 1.00 72.19 496 LYS A N 1
ATOM 4154 C CA . LYS A 1 496 ? 5.815 -15.568 24.503 1.00 72.19 496 LYS A CA 1
ATOM 4155 C C . LYS A 1 496 ? 4.809 -14.941 25.466 1.00 72.19 496 LYS A C 1
ATOM 4157 O O . LYS A 1 496 ? 3.608 -14.967 25.195 1.00 72.19 496 LYS A O 1
ATOM 4162 N N . GLU A 1 497 ? 5.265 -14.379 26.581 1.00 78.38 497 GLU A N 1
ATOM 4163 C CA . GLU A 1 497 ? 4.396 -13.733 27.566 1.00 78.38 497 GLU A CA 1
ATOM 4164 C C . GLU A 1 497 ? 3.760 -12.458 27.012 1.00 78.38 497 GLU A C 1
ATOM 4166 O O . GLU A 1 497 ? 2.566 -12.233 27.226 1.00 78.38 497 GLU A O 1
ATOM 4171 N N . TRP A 1 498 ? 4.522 -11.654 26.265 1.00 83.81 498 TRP A N 1
ATOM 4172 C CA . TRP A 1 498 ? 3.978 -10.472 25.602 1.00 83.81 498 TRP A CA 1
ATOM 4173 C C . TRP A 1 498 ? 2.930 -10.841 24.557 1.00 83.81 498 TRP A C 1
ATOM 4175 O O . TRP A 1 498 ? 1.847 -10.257 24.539 1.00 83.81 498 TRP A O 1
ATOM 4185 N N . SER A 1 499 ? 3.205 -11.866 23.749 1.00 82.94 499 SER A N 1
ATOM 4186 C CA . SER A 1 499 ? 2.252 -12.369 22.755 1.00 82.94 499 SER A CA 1
ATOM 4187 C C . SER A 1 499 ? 0.933 -12.809 23.398 1.00 82.94 499 SER A C 1
ATOM 4189 O O . SER A 1 499 ? -0.139 -12.471 22.900 1.00 82.94 499 SER A O 1
ATOM 4191 N N . LEU A 1 500 ? 0.992 -13.489 24.550 1.00 86.88 500 LEU A N 1
ATOM 4192 C CA . LEU A 1 500 ? -0.210 -13.845 25.306 1.00 86.88 500 LEU A CA 1
ATOM 4193 C C . LEU A 1 500 ? -0.987 -12.607 25.771 1.00 86.88 500 LEU A C 1
ATOM 4195 O O . LEU A 1 500 ? -2.207 -12.578 25.644 1.00 86.88 500 LEU A O 1
ATOM 4199 N N . VAL A 1 501 ? -0.307 -11.576 26.278 1.00 88.62 501 VAL A N 1
ATOM 4200 C CA . VAL A 1 501 ? -0.963 -10.322 26.685 1.00 88.62 501 VAL A CA 1
ATOM 4201 C C . VAL A 1 501 ? -1.660 -9.640 25.510 1.00 88.62 501 VAL A C 1
ATOM 4203 O O . VAL A 1 501 ? -2.788 -9.180 25.677 1.00 88.62 501 VAL A O 1
ATOM 4206 N N . LEU A 1 502 ? -1.025 -9.586 24.336 1.00 87.94 502 LEU A N 1
ATOM 4207 C CA . LEU A 1 502 ? -1.612 -8.973 23.143 1.00 87.94 502 LEU A CA 1
ATOM 4208 C C . LEU A 1 502 ? -2.881 -9.704 22.683 1.00 87.94 502 LEU A C 1
ATOM 4210 O O . LEU A 1 502 ? -3.881 -9.052 22.382 1.00 87.94 502 LEU A O 1
ATOM 4214 N N . GLU A 1 503 ? -2.877 -11.039 22.687 1.00 89.44 503 GLU A N 1
ATOM 4215 C CA . GLU A 1 503 ? -4.066 -11.830 22.342 1.00 89.44 503 GLU A CA 1
ATOM 4216 C C . GLU A 1 503 ? -5.186 -11.673 23.378 1.00 89.44 503 GLU A C 1
ATOM 4218 O O . GLU A 1 503 ? -6.354 -11.520 23.024 1.00 89.44 503 GLU A O 1
ATOM 4223 N N . VAL A 1 504 ? -4.849 -11.633 24.671 1.00 91.75 504 VAL A N 1
ATOM 4224 C CA . VAL A 1 504 ? -5.838 -11.384 25.731 1.00 91.75 504 VAL A CA 1
ATOM 4225 C C . VAL A 1 504 ? -6.426 -9.973 25.618 1.00 91.75 504 VAL A C 1
ATOM 4227 O O . VAL A 1 504 ? -7.635 -9.814 25.760 1.00 91.75 504 VAL A O 1
ATOM 4230 N N . MET A 1 505 ? -5.607 -8.959 25.318 1.00 91.38 505 MET A N 1
ATOM 4231 C CA . MET A 1 505 ? -6.072 -7.590 25.057 1.00 91.38 505 MET A CA 1
ATOM 4232 C C . MET A 1 505 ? -7.041 -7.560 23.872 1.00 91.38 505 MET A C 1
ATOM 4234 O O . MET A 1 505 ? -8.113 -6.965 23.962 1.00 91.38 505 MET A O 1
ATOM 4238 N N . LYS A 1 506 ? -6.697 -8.244 22.775 1.00 90.88 506 LYS A N 1
ATOM 4239 C CA . LYS A 1 506 ? -7.566 -8.365 21.602 1.00 90.88 506 LYS A CA 1
ATOM 4240 C C . LYS A 1 506 ? -8.915 -8.982 21.966 1.00 90.88 506 LYS A C 1
ATOM 4242 O O . LYS A 1 506 ? -9.945 -8.441 21.579 1.00 90.88 506 LYS A O 1
ATOM 4247 N N . HIS A 1 507 ? -8.912 -10.075 22.729 1.00 91.12 507 HIS A N 1
ATOM 4248 C CA . HIS A 1 507 ? -10.137 -10.732 23.182 1.00 91.12 507 HIS A CA 1
ATOM 4249 C C . HIS A 1 507 ? -10.989 -9.820 24.076 1.00 91.12 507 HIS A C 1
ATOM 4251 O O . HIS A 1 507 ? -12.198 -9.717 23.881 1.00 91.12 507 HIS A O 1
ATOM 4257 N N . LEU A 1 508 ? -10.358 -9.091 25.000 1.00 92.38 508 LEU A N 1
ATOM 4258 C CA . LEU A 1 508 ? -11.052 -8.140 25.865 1.00 92.38 508 LEU A CA 1
ATOM 4259 C C . LEU A 1 508 ? -11.738 -7.030 25.057 1.00 92.38 508 LEU A C 1
ATOM 4261 O O . LEU A 1 508 ? -12.874 -6.670 25.345 1.00 92.38 508 LEU A O 1
ATOM 4265 N N . ILE A 1 509 ? -11.074 -6.522 24.018 1.00 92.62 509 ILE A N 1
ATOM 4266 C CA . ILE A 1 509 ? -11.627 -5.484 23.140 1.00 92.62 509 ILE A CA 1
ATOM 4267 C C . ILE A 1 509 ? -12.770 -6.031 22.286 1.00 92.62 509 ILE A C 1
ATOM 4269 O O . ILE A 1 509 ? -13.769 -5.339 22.126 1.00 92.62 509 ILE A O 1
ATOM 4273 N N . ILE A 1 510 ? -12.662 -7.271 21.795 1.00 91.88 510 ILE A N 1
ATOM 4274 C CA . ILE A 1 510 ? -13.765 -7.960 21.106 1.00 91.88 510 ILE A CA 1
ATOM 4275 C C . ILE A 1 510 ? -14.998 -8.007 22.011 1.00 91.88 510 ILE A C 1
ATOM 4277 O O . ILE A 1 510 ? -16.070 -7.587 21.589 1.00 91.88 510 ILE A O 1
ATOM 4281 N N . MET A 1 511 ? -14.836 -8.452 23.259 1.00 92.38 511 MET A N 1
ATOM 4282 C CA . MET A 1 511 ? -15.927 -8.524 24.233 1.00 92.38 511 MET A CA 1
ATOM 4283 C C . MET A 1 511 ? -16.536 -7.140 24.514 1.00 92.38 511 MET A C 1
ATOM 4285 O O . MET A 1 511 ? -17.753 -6.985 24.450 1.00 92.38 511 MET A O 1
ATOM 4289 N N . ILE A 1 512 ? -15.700 -6.126 24.774 1.00 95.00 512 ILE A N 1
ATOM 4290 C CA . ILE A 1 512 ? -16.136 -4.738 25.004 1.00 95.00 512 ILE A CA 1
ATOM 4291 C C . ILE A 1 512 ? -16.970 -4.229 23.821 1.00 95.00 512 ILE A C 1
ATOM 4293 O O . ILE A 1 512 ? -18.071 -3.718 24.008 1.00 95.00 512 ILE A O 1
ATOM 4297 N N . ASN A 1 513 ? -16.459 -4.385 22.600 1.00 94.81 513 ASN A N 1
ATOM 4298 C CA . ASN A 1 513 ? -17.117 -3.906 21.391 1.00 94.81 513 ASN A CA 1
ATOM 4299 C C . ASN A 1 513 ? -18.426 -4.656 21.108 1.00 94.81 513 ASN A C 1
ATOM 4301 O O . ASN A 1 513 ? -19.413 -4.026 20.738 1.00 94.81 513 ASN A O 1
ATOM 4305 N N . GLN A 1 514 ? -18.470 -5.973 21.319 1.00 91.81 514 GLN A N 1
ATOM 4306 C CA . GLN A 1 514 ? -19.683 -6.776 21.134 1.00 91.81 514 GLN A CA 1
ATOM 4307 C C . GLN A 1 514 ? -20.783 -6.412 22.134 1.00 91.81 514 GLN A C 1
ATOM 4309 O O . GLN A 1 514 ? -21.947 -6.279 21.745 1.00 91.81 514 GLN A O 1
ATOM 4314 N N . ASN A 1 515 ? -20.429 -6.209 23.405 1.00 93.06 515 ASN A N 1
ATOM 4315 C CA . ASN A 1 515 ? -21.377 -5.753 24.421 1.00 93.06 515 ASN A CA 1
ATOM 4316 C C . ASN A 1 515 ? -21.886 -4.343 24.105 1.00 93.06 515 ASN A C 1
ATOM 4318 O O . ASN A 1 515 ? -23.096 -4.103 24.120 1.00 93.06 515 ASN A O 1
ATOM 4322 N N . ALA A 1 516 ? -20.973 -3.432 23.756 1.00 95.00 516 ALA A N 1
ATOM 4323 C CA . ALA A 1 516 ? -21.304 -2.064 23.383 1.00 95.00 516 ALA A CA 1
ATOM 4324 C C . ALA A 1 516 ? -22.236 -2.017 22.164 1.00 95.00 516 ALA A C 1
ATOM 4326 O O . ALA A 1 516 ? -23.247 -1.318 22.198 1.00 95.00 516 ALA A O 1
ATOM 4327 N N . GLU A 1 517 ? -21.948 -2.799 21.119 1.00 92.81 517 GLU A N 1
ATOM 4328 C CA . GLU A 1 517 ? -22.808 -2.909 19.939 1.00 92.81 517 GLU A CA 1
ATOM 4329 C C . GLU A 1 517 ? -24.176 -3.501 20.294 1.00 92.81 517 GLU A C 1
ATOM 4331 O O . GLU A 1 517 ? -25.202 -2.978 19.867 1.00 92.81 517 GLU A O 1
ATOM 4336 N N . SER A 1 518 ? -24.221 -4.553 21.114 1.00 90.25 518 SER A N 1
ATOM 4337 C CA . SER A 1 518 ? -25.482 -5.176 21.542 1.00 90.25 518 SER A CA 1
ATOM 4338 C C . SER A 1 518 ? -26.365 -4.200 22.324 1.00 90.25 518 SER A C 1
ATOM 4340 O O . SER A 1 518 ? -27.581 -4.152 22.126 1.00 90.25 518 SER A O 1
ATOM 4342 N N . LYS A 1 519 ? -25.757 -3.382 23.188 1.00 92.00 519 LYS A N 1
ATOM 4343 C CA . LYS A 1 519 ? -26.454 -2.337 23.941 1.00 92.00 519 LYS A CA 1
ATOM 4344 C C . LYS A 1 519 ? -26.930 -1.207 23.033 1.00 92.00 519 LYS A C 1
ATOM 4346 O O . LYS A 1 519 ? -28.097 -0.840 23.107 1.00 92.00 519 LYS A O 1
ATOM 4351 N N . PHE A 1 520 ? -26.073 -0.729 22.131 1.00 89.44 520 PHE A N 1
ATOM 4352 C CA . PHE A 1 520 ? -26.449 0.246 21.107 1.00 89.44 520 PHE A CA 1
ATOM 4353 C C . PHE A 1 520 ? -27.633 -0.249 20.274 1.00 89.44 520 PHE A C 1
ATOM 4355 O O . PHE A 1 520 ? -28.590 0.493 20.068 1.00 89.44 520 PHE A O 1
ATOM 4362 N N . ARG A 1 521 ? -27.610 -1.518 19.855 1.00 86.25 521 ARG A N 1
ATOM 4363 C CA . ARG A 1 521 ? -28.707 -2.136 19.110 1.00 86.25 521 ARG A CA 1
ATOM 4364 C C . ARG A 1 521 ? -30.008 -2.098 19.897 1.00 86.25 521 ARG A C 1
ATOM 4366 O O . ARG A 1 521 ? -31.003 -1.576 19.406 1.00 86.25 521 ARG A O 1
ATOM 4373 N N . LYS A 1 522 ? -29.984 -2.572 21.142 1.00 87.00 522 LYS A N 1
ATOM 4374 C CA . LYS A 1 522 ? -31.156 -2.574 22.023 1.00 87.00 522 LYS A CA 1
ATOM 4375 C C . LYS A 1 522 ? -31.725 -1.170 22.244 1.00 87.00 522 LYS A C 1
ATOM 4377 O O . LYS A 1 522 ? -32.932 -0.985 22.110 1.00 87.00 522 LYS A O 1
ATOM 4382 N N . ASP A 1 523 ? -30.871 -0.199 22.554 1.00 87.00 523 ASP A N 1
ATOM 4383 C CA . ASP A 1 523 ? -31.288 1.176 22.856 1.00 87.00 523 ASP A CA 1
ATOM 4384 C C . ASP A 1 523 ? -31.860 1.892 21.619 1.00 87.00 523 ASP A C 1
ATOM 4386 O O . ASP A 1 523 ? -32.641 2.832 21.755 1.00 87.00 523 ASP A O 1
ATOM 4390 N N . ASN A 1 524 ? -31.537 1.405 20.414 1.00 80.38 524 ASN A N 1
ATOM 4391 C CA . ASN A 1 524 ? -32.046 1.921 19.143 1.00 80.38 524 ASN A CA 1
ATOM 4392 C C . ASN A 1 524 ? -33.119 1.031 18.488 1.00 80.38 524 ASN A C 1
ATOM 4394 O O . ASN A 1 524 ? -33.538 1.335 17.375 1.00 80.38 524 ASN A O 1
ATOM 4398 N N . GLY A 1 525 ? -33.587 -0.035 19.151 1.00 77.56 525 GLY A N 1
ATOM 4399 C CA . GLY A 1 525 ? -34.623 -0.932 18.615 1.00 77.56 525 GLY A CA 1
ATOM 4400 C C . GLY A 1 525 ? -34.165 -1.828 17.455 1.00 77.56 525 GLY A C 1
ATOM 4401 O O . GLY A 1 525 ? -34.996 -2.282 16.674 1.00 77.56 525 GLY A O 1
ATOM 4402 N N . LEU A 1 526 ? -32.860 -2.073 17.337 1.00 73.06 526 LEU A N 1
ATOM 4403 C CA . LEU A 1 526 ? -32.245 -2.904 16.303 1.00 73.06 526 LEU A CA 1
ATOM 4404 C C . LEU A 1 526 ? -32.263 -4.394 16.669 1.00 73.06 526 LEU A C 1
ATOM 4406 O O . LEU A 1 526 ? -32.170 -4.761 17.844 1.00 73.06 526 LEU A O 1
ATOM 4410 N N . THR A 1 527 ? -32.301 -5.250 15.645 1.00 72.75 527 THR A N 1
ATOM 4411 C CA . THR A 1 527 ? -32.170 -6.711 15.777 1.00 72.75 527 THR A CA 1
ATOM 4412 C C . THR A 1 527 ? -30.806 -7.112 16.338 1.00 72.75 527 THR A C 1
ATOM 4414 O O . THR A 1 527 ? -29.826 -6.357 16.254 1.00 72.75 527 THR A O 1
ATOM 4417 N N . GLN A 1 528 ? -30.724 -8.297 16.951 1.00 68.75 528 GLN A N 1
ATOM 4418 C CA . GLN A 1 528 ? -29.468 -8.775 17.531 1.00 68.75 528 GLN A CA 1
ATOM 4419 C C . GLN A 1 528 ? -28.459 -9.178 16.447 1.00 68.75 528 GLN A C 1
ATOM 4421 O O . GLN A 1 528 ? -28.801 -9.437 15.294 1.00 68.75 528 GLN A O 1
ATOM 4426 N N . VAL A 1 529 ? -27.176 -9.215 16.816 1.00 63.38 529 VAL A N 1
ATOM 4427 C CA . VAL A 1 529 ? -26.112 -9.681 15.918 1.00 63.38 529 VAL A CA 1
ATOM 4428 C C . VAL A 1 529 ? -26.377 -11.146 15.551 1.00 63.38 529 VAL A C 1
ATOM 4430 O O . VAL A 1 529 ? -26.414 -11.999 16.432 1.00 63.38 529 VAL A O 1
ATOM 4433 N N . GLY A 1 530 ? -26.538 -11.429 14.255 1.00 57.53 530 GLY A N 1
ATOM 4434 C CA . GLY A 1 530 ? -26.835 -12.771 13.738 1.00 57.53 530 GLY A CA 1
ATOM 4435 C C . GLY A 1 530 ? -28.279 -12.981 13.269 1.00 57.53 530 GLY A C 1
ATOM 4436 O O . GLY A 1 530 ? -28.568 -14.036 12.713 1.00 57.53 530 GLY A O 1
ATOM 4437 N N . GLU A 1 531 ? -29.162 -11.995 13.438 1.00 52.25 531 GLU A N 1
ATOM 4438 C CA . GLU A 1 531 ? -30.489 -11.968 12.806 1.00 52.25 531 GLU A CA 1
ATOM 4439 C C . GLU A 1 531 ? -30.413 -11.239 11.441 1.00 52.25 531 GLU A C 1
ATOM 4441 O O . GLU A 1 531 ? -29.595 -10.333 11.264 1.00 52.25 531 GLU A O 1
ATOM 4446 N N . GLU A 1 532 ? -31.206 -11.684 10.455 1.00 53.91 532 GLU A N 1
ATOM 4447 C CA . GLU A 1 532 ? -31.184 -11.223 9.049 1.00 53.91 532 GLU A CA 1
ATOM 4448 C C . GLU A 1 532 ? -31.431 -9.693 8.898 1.00 53.91 532 GLU A C 1
ATOM 4450 O O . GLU A 1 532 ? -31.904 -9.042 9.830 1.00 53.91 532 GLU A O 1
ATOM 4455 N N . TRP A 1 533 ? -31.135 -9.125 7.712 1.00 57.69 533 TRP A N 1
ATOM 4456 C CA . TRP A 1 533 ? -31.385 -7.716 7.296 1.00 57.69 533 TRP A CA 1
ATOM 4457 C C . TRP A 1 533 ? -30.372 -6.635 7.736 1.00 57.69 533 TRP A C 1
ATOM 4459 O O . TRP A 1 533 ? -30.723 -5.467 7.916 1.00 57.69 533 TRP A O 1
ATOM 4469 N N . VAL A 1 534 ? -29.083 -6.978 7.874 1.00 64.44 534 VAL A N 1
ATOM 4470 C CA . VAL A 1 534 ? -28.035 -6.021 8.300 1.00 64.44 534 VAL A CA 1
ATOM 4471 C C . VAL A 1 534 ? -27.879 -4.838 7.333 1.00 64.44 534 VAL A C 1
ATOM 4473 O O . VAL A 1 534 ? -27.817 -3.700 7.786 1.00 64.44 534 VAL A O 1
ATOM 4476 N N . ASN A 1 535 ? -27.842 -5.084 6.022 1.00 72.50 535 ASN A N 1
ATOM 4477 C CA . ASN A 1 535 ? -27.574 -4.039 5.026 1.00 72.50 535 ASN A CA 1
ATOM 4478 C C . ASN A 1 535 ? -28.775 -3.109 4.799 1.00 72.50 535 ASN A C 1
ATOM 4480 O O . ASN A 1 535 ? -28.597 -1.899 4.730 1.00 72.50 535 ASN A O 1
ATOM 4484 N N . GLU A 1 536 ? -29.996 -3.648 4.774 1.00 77.56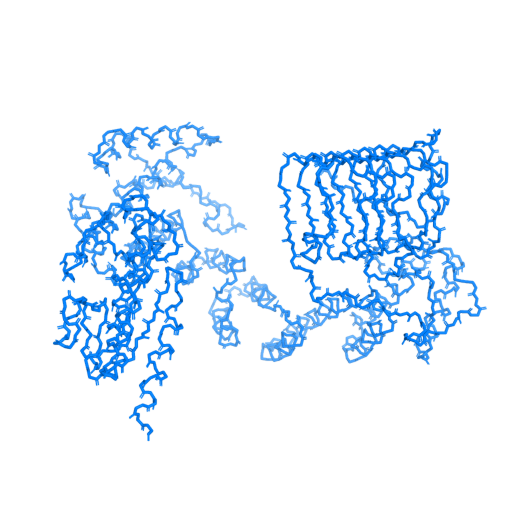 536 GLU A N 1
ATOM 4485 C CA . GLU A 1 536 ? -31.220 -2.837 4.728 1.00 77.56 536 GLU A CA 1
ATOM 4486 C C . GLU A 1 536 ? -31.336 -1.943 5.969 1.00 77.56 536 GLU A C 1
ATOM 4488 O O . GLU A 1 536 ? -31.608 -0.747 5.872 1.00 77.56 536 GLU A O 1
ATOM 4493 N N . THR A 1 537 ? -31.054 -2.506 7.148 1.00 77.06 537 THR A N 1
ATOM 4494 C CA . THR A 1 537 ? -31.055 -1.747 8.398 1.00 77.06 537 THR A CA 1
ATOM 4495 C C . THR A 1 537 ? -30.001 -0.640 8.364 1.00 77.06 537 THR A C 1
ATOM 4497 O O . THR A 1 537 ? -30.315 0.494 8.709 1.00 77.06 537 THR A O 1
ATOM 4500 N N . ILE A 1 538 ? -28.771 -0.920 7.914 1.00 78.50 538 ILE A N 1
ATOM 4501 C CA . ILE A 1 538 ? -27.738 0.117 7.743 1.00 78.50 538 ILE A CA 1
ATOM 4502 C C . ILE A 1 538 ? -28.244 1.224 6.807 1.00 78.50 538 ILE A C 1
ATOM 4504 O O . ILE A 1 538 ? -28.179 2.398 7.171 1.00 78.50 538 ILE A O 1
ATOM 4508 N N . LEU A 1 539 ? -28.804 0.859 5.650 1.00 85.50 539 LEU A N 1
ATOM 4509 C CA . LEU A 1 539 ? -29.345 1.803 4.673 1.00 85.50 539 LEU A CA 1
ATOM 4510 C C . LEU A 1 539 ? -30.435 2.702 5.276 1.00 85.50 539 LEU A C 1
ATOM 4512 O O . LEU A 1 539 ? -30.393 3.917 5.088 1.00 85.50 539 LEU A O 1
ATOM 4516 N N . TYR A 1 540 ? -31.371 2.140 6.045 1.00 88.69 540 TYR A N 1
ATOM 4517 C CA . TYR A 1 540 ? -32.425 2.905 6.718 1.00 88.69 540 TYR A CA 1
ATOM 4518 C C . TYR A 1 540 ? -31.856 3.985 7.644 1.00 88.69 540 TYR A C 1
ATOM 4520 O O . TYR A 1 540 ? -32.290 5.138 7.577 1.00 88.69 540 TYR A O 1
ATOM 4528 N N . TYR A 1 541 ? -30.871 3.645 8.480 1.00 82.94 541 TYR A N 1
ATOM 4529 C CA . TYR A 1 541 ? -30.258 4.625 9.380 1.00 82.94 541 TYR A CA 1
ATOM 4530 C C . TYR A 1 541 ? -29.476 5.688 8.616 1.00 82.94 541 TYR A C 1
ATOM 4532 O O . TYR A 1 541 ? -29.607 6.866 8.938 1.00 82.94 541 TYR A O 1
ATOM 4540 N N . LEU A 1 542 ? -28.727 5.309 7.578 1.00 85.56 542 LEU A N 1
ATOM 4541 C CA . LEU A 1 542 ? -28.003 6.278 6.754 1.00 85.56 542 LEU A CA 1
ATOM 4542 C C . LEU A 1 542 ? -28.960 7.295 6.106 1.00 85.56 542 LEU A C 1
ATOM 4544 O O . LEU A 1 542 ? -28.695 8.497 6.155 1.00 85.56 542 LEU A O 1
ATOM 4548 N N . ILE A 1 543 ? -30.107 6.844 5.582 1.00 90.38 543 ILE A N 1
ATOM 4549 C CA . ILE A 1 543 ? -31.154 7.729 5.046 1.00 90.38 543 ILE A CA 1
ATOM 4550 C C . ILE A 1 543 ? -31.739 8.610 6.155 1.00 90.38 543 ILE A C 1
ATOM 4552 O O . ILE A 1 543 ? -31.743 9.832 6.038 1.00 90.38 543 ILE A O 1
ATOM 4556 N N . LYS A 1 544 ? -32.177 8.020 7.269 1.00 88.44 544 LYS A N 1
ATOM 4557 C CA . LYS A 1 544 ? -32.765 8.762 8.394 1.00 88.44 544 LYS A CA 1
ATOM 4558 C C . LYS A 1 544 ? -31.842 9.851 8.953 1.00 88.44 544 LYS A C 1
ATOM 4560 O O . LYS A 1 544 ? -32.318 10.884 9.411 1.00 88.44 544 LYS A O 1
ATOM 4565 N N . GLU A 1 545 ? -30.534 9.619 8.935 1.00 83.31 545 GLU A N 1
ATOM 4566 C CA . GLU A 1 545 ? -29.528 10.552 9.445 1.00 83.31 545 GLU A CA 1
ATOM 4567 C C . GLU A 1 545 ? -29.153 11.661 8.467 1.00 83.31 545 GLU A C 1
ATOM 4569 O O . GLU A 1 545 ? -28.783 12.747 8.908 1.00 83.31 545 GLU A O 1
ATOM 4574 N N . ASN A 1 546 ? -29.234 11.407 7.161 1.00 89.44 546 ASN A N 1
ATOM 4575 C CA . ASN A 1 546 ? -28.951 12.426 6.148 1.00 89.44 546 ASN A CA 1
ATOM 4576 C C . ASN A 1 546 ? -30.170 13.312 5.847 1.00 89.44 546 ASN A C 1
ATOM 4578 O O . ASN A 1 546 ? -29.984 14.423 5.366 1.00 89.44 546 ASN A O 1
ATOM 4582 N N . TYR A 1 547 ? -31.380 12.848 6.174 1.00 90.88 547 TYR A N 1
ATOM 4583 C CA . TYR A 1 547 ? -32.657 13.504 5.866 1.00 90.88 547 TYR A CA 1
ATOM 4584 C C . TYR A 1 547 ? -33.493 13.757 7.132 1.00 90.88 547 TYR A C 1
ATOM 4586 O O . TYR A 1 547 ? -34.670 13.403 7.206 1.00 90.88 547 TYR A O 1
ATOM 4594 N N . THR A 1 548 ? -32.869 14.338 8.162 1.00 88.00 548 THR A N 1
ATOM 4595 C CA . THR A 1 548 ? -33.465 14.535 9.504 1.00 88.00 548 THR A CA 1
ATOM 4596 C C . THR A 1 548 ? -34.697 15.442 9.537 1.00 88.00 548 THR A C 1
ATOM 4598 O O . THR A 1 548 ? -35.465 15.418 10.498 1.00 88.00 548 THR A O 1
ATOM 4601 N N . GLU A 1 549 ? -34.873 16.262 8.508 1.00 91.44 549 GLU A N 1
ATOM 4602 C CA . GLU A 1 549 ? -35.989 17.179 8.314 1.00 91.44 549 GLU A CA 1
ATOM 4603 C C . GLU A 1 549 ? -37.259 16.492 7.789 1.00 91.44 549 GLU A C 1
ATOM 4605 O O . GLU A 1 549 ? -38.334 17.093 7.836 1.00 91.44 549 GLU A O 1
ATOM 4610 N N . TYR A 1 550 ? -37.153 15.240 7.333 1.00 91.62 550 TYR A N 1
ATOM 4611 C CA . TYR A 1 550 ? -38.276 14.434 6.860 1.00 91.62 550 TYR A CA 1
ATOM 4612 C C . TYR A 1 550 ? -38.543 13.247 7.788 1.00 91.62 550 TYR A C 1
ATOM 4614 O O . TYR A 1 550 ? -37.651 12.737 8.472 1.00 91.62 550 TYR A O 1
ATOM 4622 N N . ILE A 1 551 ? -39.785 12.763 7.799 1.00 91.62 551 ILE A N 1
ATOM 4623 C CA . ILE A 1 551 ? -40.102 11.503 8.465 1.00 91.62 551 ILE A CA 1
ATOM 4624 C C . ILE A 1 551 ? -39.592 10.365 7.578 1.00 91.62 551 ILE A C 1
ATOM 4626 O O . ILE A 1 551 ? -39.958 10.253 6.413 1.00 91.62 551 ILE A O 1
ATOM 4630 N N . VAL A 1 552 ? -38.749 9.498 8.137 1.00 93.12 552 VAL A N 1
ATOM 4631 C CA . VAL A 1 552 ? -38.260 8.290 7.458 1.00 93.12 552 VAL A CA 1
ATOM 4632 C C . VAL A 1 552 ? -38.808 7.067 8.186 1.00 93.12 552 VAL A C 1
ATOM 4634 O O . VAL A 1 552 ? -38.513 6.851 9.365 1.00 93.12 552 VAL A O 1
ATOM 4637 N N . GLU A 1 553 ? -39.618 6.275 7.489 1.00 91.25 553 GLU A N 1
ATOM 4638 C CA . GLU A 1 553 ? -40.272 5.071 8.005 1.00 91.25 553 GLU A CA 1
ATOM 4639 C C . GLU A 1 553 ? -39.576 3.807 7.477 1.00 91.25 553 GLU A C 1
ATOM 4641 O O . GLU A 1 553 ? -39.348 3.687 6.275 1.00 91.25 553 GLU A O 1
ATOM 4646 N N . GLN A 1 554 ? -39.276 2.850 8.362 1.00 90.25 55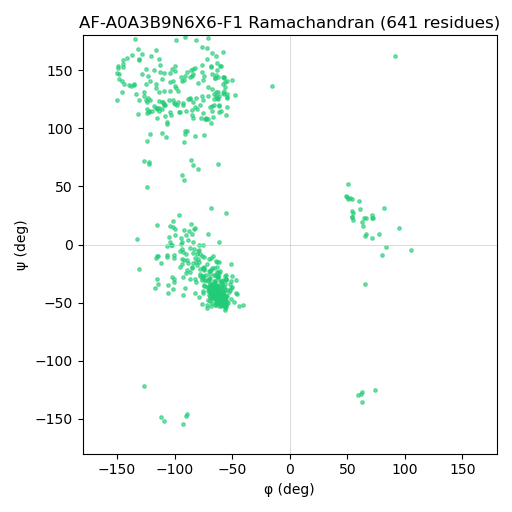4 GLN A N 1
ATOM 4647 C CA . GLN A 1 554 ? -38.784 1.516 7.992 1.00 90.25 554 GLN A CA 1
ATOM 4648 C C . GLN A 1 554 ? -39.955 0.535 7.845 1.00 90.25 554 GLN A C 1
ATOM 4650 O O . GLN A 1 554 ? -40.897 0.576 8.642 1.00 90.25 554 GLN A O 1
ATOM 4655 N N . HIS A 1 555 ? -39.890 -0.366 6.862 1.00 88.56 555 HIS A N 1
ATOM 4656 C CA . HIS A 1 555 ? -40.937 -1.341 6.535 1.00 88.56 555 HIS A CA 1
ATOM 4657 C C . HIS A 1 555 ? -42.332 -0.703 6.392 1.00 88.56 555 HIS A C 1
ATOM 4659 O O . HIS A 1 555 ? -43.351 -1.231 6.862 1.00 88.56 555 HIS A O 1
ATOM 4665 N N . ALA A 1 556 ? -42.379 0.471 5.765 1.00 89.62 556 ALA A N 1
ATOM 4666 C CA . ALA A 1 556 ? -43.563 1.303 5.674 1.00 89.62 556 ALA A CA 1
ATOM 4667 C C . ALA A 1 556 ? -44.674 0.631 4.860 1.00 89.62 556 ALA A C 1
ATOM 4669 O O . ALA A 1 556 ? -44.443 -0.004 3.827 1.00 89.62 556 ALA A O 1
ATOM 4670 N N . LYS A 1 557 ? -45.926 0.831 5.283 1.00 91.38 557 LYS A N 1
ATOM 4671 C CA . LYS A 1 557 ? -47.119 0.310 4.591 1.00 91.38 557 LYS A CA 1
ATOM 4672 C C . LYS A 1 557 ? -48.079 1.437 4.210 1.00 91.38 557 LYS A C 1
ATOM 4674 O O . LYS A 1 557 ? -49.169 1.528 4.787 1.00 91.38 557 LYS A O 1
ATOM 4679 N N . PRO A 1 558 ? -47.718 2.302 3.243 1.00 88.94 558 PRO A N 1
ATOM 4680 C CA . PRO A 1 558 ? -48.639 3.311 2.737 1.00 88.94 558 PRO A CA 1
ATOM 4681 C C . PRO A 1 558 ? -49.941 2.662 2.258 1.00 88.94 558 PRO A C 1
ATOM 4683 O O . PRO A 1 558 ? -49.914 1.611 1.622 1.00 88.94 558 PRO A O 1
ATOM 4686 N N . LYS A 1 559 ? -51.101 3.282 2.509 1.00 89.31 559 LYS A N 1
ATOM 4687 C CA . LYS A 1 559 ? -52.417 2.668 2.215 1.00 89.31 559 LYS A CA 1
ATOM 4688 C C . LYS A 1 559 ? -52.548 2.126 0.782 1.00 89.31 559 LYS A C 1
ATOM 4690 O O . LYS A 1 559 ? -53.257 1.149 0.558 1.00 89.31 559 LYS A O 1
ATOM 4695 N N . TRP A 1 560 ? -51.873 2.758 -0.175 1.00 91.50 560 TRP A N 1
ATOM 4696 C CA . TRP A 1 560 ? -51.920 2.421 -1.594 1.00 91.50 560 TRP A CA 1
ATOM 4697 C C . TRP A 1 560 ? -51.058 1.212 -1.998 1.00 91.50 560 TRP A C 1
ATOM 4699 O O . TRP A 1 560 ? -51.283 0.663 -3.075 1.00 91.50 560 TRP A O 1
ATOM 4709 N N . ILE A 1 561 ? -50.115 0.753 -1.162 1.00 88.25 561 ILE A N 1
ATOM 4710 C CA . ILE A 1 561 ? -49.231 -0.380 -1.500 1.00 88.25 561 ILE A CA 1
ATOM 4711 C C . ILE A 1 561 ? -49.876 -1.755 -1.254 1.00 88.25 561 ILE A C 1
ATOM 4713 O O . ILE A 1 561 ? -49.391 -2.793 -1.713 1.00 88.25 561 ILE A O 1
ATOM 4717 N N . GLY A 1 562 ? -51.015 -1.773 -0.554 1.00 87.44 562 GLY A N 1
ATOM 4718 C CA . GLY A 1 562 ? -51.808 -2.971 -0.301 1.00 87.44 562 GLY A CA 1
ATOM 4719 C C . GLY A 1 562 ? -51.174 -3.895 0.740 1.00 87.44 562 GLY A C 1
ATOM 4720 O O . GLY A 1 562 ? -50.923 -3.491 1.870 1.00 87.44 562 GLY A O 1
ATOM 4721 N N . LYS A 1 563 ? -50.967 -5.170 0.382 1.00 85.56 563 LYS A N 1
ATOM 4722 C CA . LYS A 1 563 ? -50.405 -6.194 1.288 1.00 85.56 563 LYS A CA 1
ATOM 4723 C C . LYS A 1 563 ? -48.870 -6.184 1.361 1.00 85.56 563 LYS A C 1
ATOM 4725 O O . LYS A 1 563 ? -48.304 -6.983 2.101 1.00 85.56 563 LYS A O 1
ATOM 4730 N N . GLN A 1 564 ? -48.213 -5.341 0.567 1.00 88.19 564 GLN A N 1
ATOM 4731 C CA . GLN A 1 564 ? -46.755 -5.220 0.515 1.00 88.19 564 GLN A CA 1
ATOM 4732 C C . GLN A 1 564 ? -46.261 -4.151 1.505 1.00 88.19 564 GLN A C 1
ATOM 4734 O O . GLN A 1 564 ? -47.061 -3.532 2.205 1.00 88.19 564 GLN A O 1
ATOM 4739 N N . HIS A 1 565 ? -44.950 -3.961 1.589 1.00 90.06 565 HIS A N 1
ATOM 4740 C CA . HIS A 1 565 ? -44.323 -2.845 2.294 1.00 90.06 565 HIS A CA 1
ATOM 4741 C C . HIS A 1 565 ? -43.178 -2.286 1.447 1.00 90.06 565 HIS A C 1
ATOM 4743 O O . HIS A 1 565 ? -42.755 -2.948 0.493 1.00 90.06 565 HIS A O 1
ATOM 4749 N N . LEU A 1 566 ? -42.754 -1.069 1.787 1.00 91.12 566 LEU A N 1
ATOM 4750 C CA . LEU A 1 566 ? -41.497 -0.479 1.345 1.00 91.12 566 LEU A CA 1
ATOM 4751 C C . LEU A 1 566 ? -40.456 -0.645 2.439 1.00 91.12 566 LEU A C 1
ATOM 4753 O O . LEU A 1 566 ? -40.774 -0.352 3.591 1.00 91.12 566 LEU A O 1
ATOM 4757 N N . ASP A 1 567 ? -39.246 -1.065 2.092 1.00 88.75 567 ASP A N 1
ATOM 4758 C CA . ASP A 1 567 ? -38.157 -1.225 3.068 1.00 88.75 567 ASP A CA 1
ATOM 4759 C C . ASP A 1 567 ? -37.878 0.101 3.788 1.00 88.75 567 ASP A C 1
ATOM 4761 O O . ASP A 1 567 ? -37.838 0.166 5.018 1.00 88.75 567 ASP A O 1
ATOM 4765 N N . ILE A 1 568 ? -37.807 1.199 3.027 1.00 93.56 568 ILE A N 1
ATOM 4766 C CA . ILE A 1 568 ? -37.709 2.566 3.545 1.00 93.56 568 ILE A CA 1
ATOM 4767 C C . ILE A 1 568 ? -38.669 3.473 2.768 1.00 93.56 568 ILE A C 1
ATOM 4769 O O . ILE A 1 568 ? -38.760 3.405 1.540 1.00 93.56 568 ILE A O 1
ATOM 4773 N N . PHE A 1 569 ? -39.374 4.361 3.466 1.00 95.69 569 PHE A N 1
ATOM 4774 C CA . PHE A 1 569 ? -40.275 5.332 2.849 1.00 95.69 569 PHE A CA 1
ATOM 4775 C C . PHE A 1 569 ? -40.148 6.709 3.496 1.00 95.69 569 PHE A C 1
ATOM 4777 O O . PHE A 1 569 ? -40.118 6.824 4.719 1.00 95.69 569 PHE A O 1
ATOM 4784 N N . ILE A 1 570 ? -40.114 7.749 2.660 1.00 95.00 570 ILE A N 1
ATOM 4785 C CA . ILE A 1 570 ? -40.155 9.156 3.069 1.00 95.00 570 ILE A CA 1
ATOM 4786 C C . ILE A 1 570 ? -41.511 9.727 2.625 1.00 95.00 570 ILE A C 1
ATOM 4788 O O . ILE A 1 570 ? -41.657 10.078 1.445 1.00 95.00 570 ILE A O 1
ATOM 4792 N N . PRO A 1 571 ? -42.532 9.777 3.505 1.00 92.81 571 PRO A N 1
ATOM 4793 C CA . PRO A 1 571 ? -43.907 10.093 3.120 1.00 92.81 571 PRO A CA 1
ATOM 4794 C C . PRO A 1 571 ? -44.081 11.466 2.477 1.00 92.81 571 PRO A C 1
ATOM 4796 O O . PRO A 1 571 ? -44.765 11.585 1.460 1.00 92.81 571 PRO A O 1
ATOM 4799 N N . GLU A 1 572 ? -43.443 12.496 3.029 1.00 92.88 572 GLU A N 1
ATOM 4800 C CA . GLU A 1 572 ? -43.538 13.882 2.561 1.00 92.88 572 GLU A CA 1
ATOM 4801 C C . GLU A 1 572 ? -43.007 14.029 1.134 1.00 92.88 572 GLU A C 1
ATOM 4803 O O . GLU A 1 572 ? -43.561 14.759 0.306 1.00 92.88 572 GLU A O 1
ATOM 4808 N N . LEU A 1 573 ? -41.955 13.277 0.819 1.00 91.06 573 LEU A N 1
ATOM 4809 C CA . LEU A 1 573 ? -41.352 13.247 -0.504 1.00 91.06 573 LEU A CA 1
ATOM 4810 C C . LEU A 1 573 ? -41.968 12.171 -1.403 1.00 91.06 573 LEU A C 1
ATOM 4812 O O . LEU A 1 573 ? -41.714 12.177 -2.607 1.00 91.06 573 LEU A O 1
ATOM 4816 N N . ASN A 1 574 ? -42.826 11.300 -0.875 1.00 93.06 574 ASN A N 1
ATOM 4817 C CA . ASN A 1 574 ? -43.367 10.133 -1.570 1.00 93.06 574 ASN A CA 1
ATOM 4818 C C . ASN A 1 574 ? -42.258 9.309 -2.263 1.00 93.06 574 ASN A C 1
ATOM 4820 O O . ASN A 1 574 ? -42.410 8.886 -3.413 1.00 93.06 574 ASN A O 1
ATOM 4824 N N . ILE A 1 575 ? -41.123 9.128 -1.583 1.00 95.00 575 ILE A N 1
ATOM 4825 C CA . ILE A 1 575 ? -39.970 8.358 -2.072 1.00 95.00 575 ILE A CA 1
ATOM 4826 C C . ILE A 1 575 ? -39.946 7.020 -1.345 1.00 95.00 575 ILE A C 1
ATOM 4828 O O . ILE A 1 575 ? -39.927 6.993 -0.117 1.00 95.00 575 ILE A O 1
ATOM 4832 N N . GLY A 1 576 ? -39.946 5.924 -2.099 1.00 94.88 576 GLY A N 1
ATOM 4833 C CA . GLY A 1 576 ? -39.662 4.586 -1.588 1.00 94.88 576 GLY A CA 1
ATOM 4834 C C . GLY A 1 576 ? -38.234 4.184 -1.932 1.00 94.88 576 GLY A C 1
ATOM 4835 O O . GLY A 1 576 ? -37.774 4.461 -3.039 1.00 94.88 576 GLY A O 1
ATOM 4836 N N . ILE A 1 577 ? -37.545 3.517 -1.014 1.00 94.38 577 ILE A N 1
ATOM 4837 C CA . ILE A 1 577 ? -36.211 2.955 -1.230 1.00 94.38 577 ILE A CA 1
ATOM 4838 C C . ILE A 1 577 ? -36.280 1.475 -0.853 1.00 94.38 577 ILE A C 1
ATOM 4840 O O . ILE A 1 577 ? -36.771 1.137 0.221 1.00 94.38 577 ILE A O 1
ATOM 4844 N N . GLU A 1 578 ? -35.837 0.610 -1.759 1.00 91.62 578 GLU A N 1
ATOM 4845 C CA . GLU A 1 578 ? -35.919 -0.849 -1.645 1.00 91.62 578 GLU A CA 1
ATOM 4846 C C . GLU A 1 578 ? -34.535 -1.471 -1.769 1.00 91.62 578 GLU A C 1
ATOM 4848 O O . GLU A 1 578 ? -33.835 -1.242 -2.761 1.00 91.62 578 GLU A O 1
ATOM 4853 N N . TYR A 1 579 ? -34.167 -2.283 -0.787 1.00 86.75 579 TYR A N 1
ATOM 4854 C CA . TYR A 1 579 ? -32.913 -3.009 -0.755 1.00 86.75 579 TYR A CA 1
ATOM 4855 C C . TYR A 1 579 ? -33.056 -4.365 -1.460 1.00 86.75 579 TYR A C 1
ATOM 4857 O O . TYR A 1 579 ? -33.907 -5.189 -1.139 1.00 86.75 579 TYR A O 1
ATOM 4865 N N . GLN A 1 580 ? -32.199 -4.615 -2.442 1.00 82.12 580 GLN A N 1
ATOM 4866 C CA . GLN A 1 580 ? -32.249 -5.776 -3.326 1.00 82.12 580 GLN A CA 1
ATOM 4867 C C . GLN A 1 580 ? -31.108 -6.738 -2.976 1.00 82.12 580 GLN A C 1
ATOM 4869 O O . GLN A 1 580 ? -29.994 -6.611 -3.489 1.00 82.12 580 GLN A O 1
ATOM 4874 N N . GLY A 1 581 ? -31.384 -7.713 -2.106 1.00 70.31 581 GLY A N 1
ATOM 4875 C CA . GLY A 1 581 ? -30.427 -8.774 -1.758 1.00 70.31 581 GLY A CA 1
ATOM 4876 C C . GLY A 1 581 ? -30.192 -9.803 -2.880 1.00 70.31 581 GLY A C 1
ATOM 4877 O O . GLY A 1 581 ? -30.948 -9.876 -3.850 1.00 70.31 581 GLY A O 1
ATOM 4878 N N . SER A 1 582 ? -29.180 -10.666 -2.720 1.00 63.75 582 SER A N 1
ATOM 4879 C CA . SER A 1 582 ? -28.798 -11.732 -3.676 1.00 63.75 582 SER A CA 1
ATOM 4880 C C . SER A 1 582 ? -29.959 -12.593 -4.224 1.00 63.75 582 SER A C 1
ATOM 4882 O O . SER A 1 582 ? -29.931 -13.025 -5.377 1.00 63.75 582 SER A O 1
ATOM 4884 N N . GLN A 1 583 ? -31.025 -12.789 -3.442 1.00 55.00 583 GLN A N 1
ATOM 4885 C CA . GLN A 1 583 ? -32.243 -13.527 -3.822 1.00 55.00 583 GLN A CA 1
ATOM 4886 C C . GLN A 1 583 ? -33.027 -12.947 -5.018 1.00 55.00 583 GLN A C 1
ATOM 4888 O O . GLN A 1 583 ? -33.885 -13.634 -5.569 1.00 55.00 583 GLN A O 1
ATOM 4893 N N . HIS A 1 584 ? -32.755 -11.702 -5.428 1.00 59.28 584 HIS A N 1
ATOM 4894 C CA . HIS A 1 584 ? -33.356 -11.082 -6.619 1.00 59.28 584 HIS A CA 1
ATOM 4895 C C . HIS A 1 584 ? -32.619 -11.440 -7.921 1.00 59.28 584 HIS A C 1
ATOM 4897 O O . HIS A 1 584 ? -33.165 -11.282 -9.019 1.00 59.28 584 HIS A O 1
ATOM 4903 N N . TYR A 1 585 ? -31.392 -11.952 -7.807 1.00 57.72 585 TYR A N 1
ATOM 4904 C CA . TYR A 1 585 ? -30.499 -12.216 -8.935 1.00 57.72 585 TYR A CA 1
ATOM 4905 C C . TYR A 1 585 ? -30.217 -13.708 -9.115 1.00 57.72 585 TYR A C 1
ATOM 4907 O O . TYR A 1 585 ? -30.117 -14.168 -10.254 1.00 57.72 585 TYR A O 1
ATOM 4915 N N . GLU A 1 586 ? -30.158 -14.467 -8.017 1.00 60.91 586 GLU A N 1
ATOM 4916 C CA . GLU A 1 586 ? -29.789 -15.882 -8.021 1.00 60.91 586 GLU A CA 1
ATOM 4917 C C . GLU A 1 586 ? -30.810 -16.764 -7.281 1.00 60.91 586 GLU A C 1
ATOM 4919 O O . GLU A 1 586 ? -31.422 -16.334 -6.298 1.00 60.91 586 GLU A O 1
ATOM 4924 N N . PRO A 1 587 ? -31.014 -18.016 -7.732 1.00 54.50 587 PRO A N 1
ATOM 4925 C CA . PRO A 1 587 ? -31.898 -18.956 -7.059 1.00 54.50 587 PRO A CA 1
ATOM 4926 C C . PRO A 1 587 ? -31.273 -19.423 -5.740 1.00 54.50 587 PRO A C 1
ATOM 4928 O O . PRO A 1 587 ? -30.341 -20.226 -5.713 1.00 54.50 587 PRO A O 1
ATOM 4931 N N . VAL A 1 588 ? -31.820 -18.953 -4.621 1.00 61.97 588 VAL A N 1
ATOM 4932 C CA . VAL A 1 588 ? -31.381 -19.350 -3.279 1.00 61.97 588 VAL A CA 1
ATOM 4933 C C . VAL A 1 588 ? -32.293 -20.460 -2.751 1.00 61.97 588 VAL A C 1
ATOM 4935 O O . VAL A 1 588 ? -33.506 -20.284 -2.643 1.00 61.97 588 VAL A O 1
ATOM 4938 N N . ALA A 1 589 ? -31.719 -21.616 -2.394 1.00 54.94 589 ALA A N 1
ATOM 4939 C CA . ALA A 1 589 ? -32.476 -22.805 -1.975 1.00 54.94 589 ALA A CA 1
ATOM 4940 C C . ALA A 1 589 ? -33.403 -22.551 -0.769 1.00 54.94 589 ALA A C 1
ATOM 4942 O O . ALA A 1 589 ? -34.524 -23.052 -0.737 1.00 54.94 589 ALA A O 1
ATOM 4943 N N . PHE A 1 590 ? -32.964 -21.723 0.185 1.00 48.91 590 PHE A N 1
ATOM 4944 C CA . PHE A 1 590 ? -33.762 -21.309 1.344 1.00 48.91 590 PHE A CA 1
ATOM 4945 C C . PHE A 1 590 ? -35.036 -20.531 0.957 1.00 48.91 590 PHE A C 1
ATOM 4947 O O . PHE A 1 590 ? -36.049 -20.633 1.640 1.00 48.91 590 PHE A O 1
ATOM 4954 N N . PHE A 1 591 ? -35.017 -19.821 -0.177 1.00 51.66 591 PHE A N 1
ATOM 4955 C CA . PHE A 1 591 ? -36.125 -19.002 -0.680 1.00 51.66 591 PHE A CA 1
ATOM 4956 C C . PHE A 1 591 ? -36.931 -19.675 -1.806 1.00 51.66 591 PHE A C 1
ATOM 4958 O O . PHE A 1 591 ? -37.711 -19.010 -2.484 1.00 51.66 591 PHE A O 1
ATOM 4965 N N . GLY A 1 592 ? -36.777 -20.989 -2.005 1.00 63.25 592 GLY A N 1
ATOM 4966 C CA . GLY A 1 592 ? -37.533 -21.751 -3.008 1.00 63.25 592 GLY A CA 1
ATOM 4967 C C . GLY A 1 592 ? -36.834 -21.926 -4.360 1.00 63.25 592 GLY A C 1
ATOM 4968 O O . GLY A 1 592 ? -37.482 -22.324 -5.325 1.00 63.25 592 GLY A O 1
ATOM 4969 N N . GLY A 1 593 ? -35.526 -21.654 -4.453 1.00 73.06 593 GLY A N 1
ATOM 4970 C CA . GLY A 1 593 ? -34.733 -21.920 -5.660 1.00 73.06 593 GLY A CA 1
ATOM 4971 C C . GLY A 1 593 ? -35.199 -21.111 -6.878 1.00 73.06 593 GLY A C 1
ATOM 4972 O O . GLY A 1 593 ? -35.448 -19.913 -6.770 1.00 73.06 593 GLY A O 1
ATOM 4973 N N . GLU A 1 594 ? -35.302 -21.750 -8.045 1.00 73.81 594 GLU A N 1
ATOM 4974 C CA . GLU A 1 594 ? -35.684 -21.084 -9.305 1.00 73.81 594 GLU A CA 1
ATOM 4975 C C . GLU A 1 594 ? -37.124 -20.547 -9.294 1.00 73.81 594 GLU A C 1
ATOM 4977 O O . GLU A 1 594 ? -37.364 -19.418 -9.720 1.00 73.81 594 GLU A O 1
ATOM 4982 N N . GLU A 1 595 ? -38.071 -21.304 -8.731 1.00 74.44 595 GLU A N 1
ATOM 4983 C CA . GLU A 1 595 ? -39.470 -20.872 -8.595 1.00 74.44 595 GLU A CA 1
ATOM 4984 C C . GLU A 1 595 ? -39.594 -19.683 -7.624 1.00 74.44 595 GLU A C 1
ATOM 4986 O O . GLU A 1 595 ? -40.386 -18.760 -7.833 1.00 74.44 595 GLU A O 1
ATOM 4991 N N . GLY A 1 596 ? -38.764 -19.659 -6.577 1.00 74.50 596 GLY A N 1
ATOM 4992 C CA . GLY A 1 596 ? -38.647 -18.528 -5.656 1.00 74.50 596 GLY A CA 1
ATOM 4993 C C . GLY A 1 596 ? -38.170 -17.241 -6.338 1.00 74.50 596 GLY A C 1
ATOM 4994 O O . GLY A 1 596 ? -38.747 -16.174 -6.111 1.00 74.50 596 GLY A O 1
ATOM 4995 N N . LEU A 1 597 ? -37.168 -17.350 -7.217 1.00 74.00 597 LEU A N 1
ATOM 4996 C CA . LEU A 1 597 ? -36.605 -16.228 -7.976 1.00 74.00 597 LEU A CA 1
ATOM 4997 C C . LEU A 1 597 ? -37.618 -15.628 -8.966 1.00 74.00 597 LEU A C 1
ATOM 4999 O O . LEU A 1 597 ? -37.717 -14.407 -9.095 1.00 74.00 597 LEU A O 1
ATOM 5003 N N . GLU A 1 598 ? -38.391 -16.464 -9.660 1.00 79.62 598 GLU A N 1
ATOM 5004 C CA . GLU A 1 598 ? -39.392 -15.994 -10.627 1.00 79.62 598 GLU A CA 1
ATOM 5005 C C . GLU A 1 598 ? -40.563 -15.276 -9.936 1.00 79.62 598 GLU A C 1
ATOM 5007 O O . GLU A 1 598 ? -40.958 -14.178 -10.340 1.00 79.62 598 GLU A O 1
ATOM 5012 N N . ASN A 1 599 ? -41.027 -15.818 -8.807 1.00 78.94 599 ASN A N 1
ATOM 5013 C CA . ASN A 1 599 ? -42.025 -15.166 -7.961 1.00 78.94 599 ASN A CA 1
ATOM 5014 C C . ASN A 1 599 ? -41.514 -13.850 -7.345 1.00 78.94 599 ASN A C 1
ATOM 5016 O O . ASN A 1 599 ? -42.287 -12.901 -7.189 1.00 78.94 599 ASN A O 1
ATOM 5020 N N . ALA A 1 600 ? -40.226 -13.758 -6.989 1.00 75.88 600 ALA A N 1
ATOM 5021 C CA . ALA A 1 600 ? -39.619 -12.515 -6.510 1.00 75.88 600 ALA A CA 1
ATOM 5022 C C . ALA A 1 600 ? -39.658 -11.422 -7.590 1.00 75.88 600 ALA A C 1
ATOM 5024 O O . ALA A 1 600 ? -40.230 -10.359 -7.349 1.00 75.88 600 ALA A O 1
ATOM 5025 N N . LYS A 1 601 ? -39.204 -11.734 -8.812 1.00 80.69 601 LYS A N 1
ATOM 5026 C CA . LYS A 1 601 ? -39.243 -10.807 -9.958 1.00 80.69 601 LYS A CA 1
ATOM 5027 C C . LYS A 1 601 ? -40.655 -10.320 -10.278 1.00 80.69 601 LYS A C 1
ATOM 5029 O O . LYS A 1 601 ? -40.855 -9.145 -10.593 1.00 80.69 601 LYS A O 1
ATOM 5034 N N . GLU A 1 602 ? -41.653 -11.202 -10.192 1.00 83.81 602 GLU A N 1
ATOM 5035 C CA . GLU A 1 602 ? -43.043 -10.811 -10.426 1.00 83.81 602 GLU A CA 1
ATOM 5036 C C . GLU A 1 602 ? -43.568 -9.860 -9.334 1.00 83.81 602 GLU A C 1
ATOM 5038 O O . GLU A 1 602 ? -44.267 -8.885 -9.639 1.00 83.81 602 GLU A O 1
ATOM 5043 N N . ARG A 1 603 ? -43.209 -10.093 -8.063 1.00 79.81 603 ARG A N 1
ATOM 5044 C CA . ARG A 1 603 ? -43.559 -9.192 -6.952 1.00 79.81 603 ARG A CA 1
ATOM 5045 C C . ARG A 1 603 ? -42.903 -7.821 -7.102 1.00 79.81 603 ARG A C 1
ATOM 5047 O O . ARG A 1 603 ? -43.612 -6.824 -6.968 1.00 79.81 603 ARG A O 1
ATOM 5054 N N . ASP A 1 604 ? -41.622 -7.763 -7.460 1.00 82.38 604 ASP A N 1
ATOM 5055 C CA . ASP A 1 604 ? -40.894 -6.499 -7.646 1.00 82.38 604 ASP A CA 1
ATOM 5056 C C . ASP A 1 604 ? -41.495 -5.661 -8.773 1.00 82.38 604 ASP A C 1
ATOM 5058 O O . ASP A 1 604 ? -41.743 -4.464 -8.607 1.00 82.38 604 ASP A O 1
ATOM 5062 N N . LYS A 1 605 ? -41.831 -6.300 -9.901 1.00 85.88 605 LYS A N 1
ATOM 5063 C CA . LYS A 1 605 ? -42.498 -5.630 -11.022 1.00 85.88 605 LYS A CA 1
ATOM 5064 C C . LYS A 1 605 ? -43.852 -5.054 -10.606 1.00 85.88 605 LYS A C 1
ATOM 5066 O O . LYS A 1 605 ? -44.152 -3.895 -10.893 1.00 85.88 605 LYS A O 1
ATOM 5071 N N . ARG A 1 606 ? -44.668 -5.832 -9.885 1.00 85.81 606 ARG A N 1
ATOM 5072 C CA . ARG A 1 606 ? -45.960 -5.354 -9.361 1.00 85.81 606 ARG A CA 1
ATOM 5073 C C . ARG A 1 606 ? -45.772 -4.192 -8.384 1.00 85.81 606 ARG A C 1
ATOM 5075 O O . ARG A 1 606 ? -46.548 -3.240 -8.432 1.00 85.81 606 ARG A O 1
ATOM 5082 N N . LYS A 1 607 ? -44.759 -4.248 -7.514 1.00 89.00 607 LYS A N 1
ATOM 5083 C CA . LYS A 1 607 ? -44.434 -3.176 -6.560 1.00 89.00 607 LYS A CA 1
ATOM 5084 C C . LYS A 1 607 ? -44.061 -1.883 -7.296 1.00 89.00 607 LYS A C 1
ATOM 5086 O O . LYS A 1 607 ? -44.662 -0.845 -7.028 1.00 89.00 607 LYS A O 1
ATOM 5091 N N . GLN A 1 608 ? -43.185 -1.964 -8.300 1.00 87.31 608 GLN A N 1
ATOM 5092 C CA . GLN A 1 608 ? -42.819 -0.832 -9.162 1.00 87.31 608 GLN A CA 1
ATOM 5093 C C . GLN A 1 608 ? -44.036 -0.208 -9.857 1.00 87.31 608 GLN A C 1
ATOM 5095 O O . GLN A 1 608 ? -44.213 1.009 -9.819 1.00 87.31 608 GLN A O 1
ATOM 5100 N N . GLU A 1 609 ? -44.912 -1.024 -10.451 1.00 88.62 609 GLU A N 1
ATOM 5101 C CA . GLU A 1 609 ? -46.130 -0.534 -11.108 1.00 88.62 609 GLU A CA 1
ATOM 5102 C C . GLU A 1 609 ? -47.060 0.205 -10.134 1.00 88.62 609 GLU A C 1
ATOM 5104 O O . GLU A 1 609 ? -47.632 1.241 -10.484 1.00 88.62 609 GLU A O 1
ATOM 5109 N N . ILE A 1 610 ? -47.209 -0.305 -8.907 1.00 89.88 610 ILE A N 1
ATOM 5110 C CA . ILE A 1 610 ? -48.016 0.333 -7.860 1.00 89.88 610 ILE A CA 1
ATOM 5111 C C . ILE A 1 610 ? -47.396 1.672 -7.438 1.00 89.88 610 ILE A C 1
ATOM 5113 O O . ILE A 1 610 ? -48.128 2.660 -7.336 1.00 89.88 610 ILE A O 1
ATOM 5117 N N . CYS A 1 611 ? -46.076 1.738 -7.246 1.00 90.62 611 CYS A N 1
ATOM 5118 C CA . CYS A 1 611 ? -45.379 2.985 -6.923 1.00 90.62 611 CYS A CA 1
ATOM 5119 C C . CYS A 1 611 ? -45.576 4.038 -8.022 1.00 90.62 611 CYS A C 1
ATOM 5121 O O . CYS A 1 611 ? -46.011 5.152 -7.727 1.00 90.62 611 CYS A O 1
ATOM 5123 N N . ILE A 1 612 ? -45.377 3.666 -9.293 1.00 88.50 612 ILE A N 1
ATOM 5124 C CA . ILE A 1 612 ? -45.552 4.568 -10.443 1.00 88.50 612 ILE A CA 1
ATOM 5125 C C . ILE A 1 612 ? -46.978 5.132 -10.497 1.00 88.50 612 ILE A C 1
ATOM 5127 O O . ILE A 1 612 ? -47.154 6.343 -10.637 1.00 88.50 612 ILE A O 1
ATOM 5131 N N . ARG A 1 613 ? -48.008 4.285 -10.338 1.00 89.94 613 ARG A N 1
ATOM 5132 C CA . ARG A 1 613 ? -49.420 4.721 -10.368 1.00 89.94 613 ARG A CA 1
ATOM 5133 C C . ARG A 1 613 ? -49.776 5.709 -9.257 1.00 89.94 613 ARG A C 1
ATOM 5135 O O . ARG A 1 613 ? -50.687 6.507 -9.441 1.00 89.94 613 ARG A O 1
ATOM 5142 N N . ASN A 1 614 ? -49.071 5.660 -8.129 1.00 91.19 614 ASN A N 1
ATOM 5143 C CA . ASN A 1 614 ? -49.293 6.541 -6.980 1.00 91.19 614 ASN A CA 1
ATOM 5144 C C . ASN A 1 614 ? -48.292 7.707 -6.922 1.00 91.19 614 ASN A C 1
ATOM 5146 O O . ASN A 1 614 ? -48.173 8.369 -5.891 1.00 91.19 614 ASN A O 1
ATOM 5150 N N . GLY A 1 615 ? -47.550 7.952 -8.009 1.00 88.56 615 GLY A N 1
ATOM 5151 C CA . GLY A 1 615 ? -46.555 9.023 -8.081 1.00 88.56 615 GLY A CA 1
ATOM 5152 C C . GLY A 1 615 ? -45.401 8.858 -7.089 1.00 88.56 615 GLY A C 1
ATOM 5153 O O . GLY A 1 615 ? -44.734 9.842 -6.771 1.00 88.56 615 GLY A O 1
ATOM 5154 N N . CYS A 1 616 ? -45.194 7.645 -6.570 1.00 91.75 616 CYS A N 1
ATOM 5155 C CA . CYS A 1 616 ? -44.099 7.326 -5.669 1.00 91.75 616 CYS A CA 1
ATOM 5156 C C . CYS A 1 616 ? -42.848 7.026 -6.495 1.00 91.75 616 CYS A C 1
ATOM 5158 O O . CYS A 1 616 ? -42.860 6.154 -7.370 1.00 91.75 616 CYS A O 1
ATOM 5160 N N . LYS A 1 617 ? -41.770 7.770 -6.238 1.00 93.06 617 LYS A N 1
ATOM 5161 C CA . LYS A 1 617 ? -40.469 7.511 -6.860 1.00 93.06 617 LYS A CA 1
ATOM 5162 C C . LYS A 1 617 ? -39.797 6.381 -6.091 1.00 93.06 617 LYS A C 1
ATOM 5164 O O . LYS A 1 617 ? -39.537 6.530 -4.903 1.00 93.06 617 LYS A O 1
ATOM 5169 N N . LEU A 1 618 ? -39.566 5.257 -6.766 1.00 91.88 618 LEU A N 1
ATOM 5170 C CA . LEU A 1 618 ? -38.947 4.077 -6.174 1.00 91.88 618 LEU A CA 1
ATOM 5171 C C . LEU A 1 618 ? -37.466 4.015 -6.558 1.00 91.88 618 LEU A C 1
ATOM 5173 O O . LEU A 1 618 ? -37.143 3.966 -7.745 1.00 91.88 618 LEU A O 1
ATOM 5177 N N . ILE A 1 619 ? -36.589 4.005 -5.561 1.00 91.81 619 ILE A N 1
ATOM 5178 C CA . ILE A 1 619 ? -35.148 3.804 -5.713 1.00 91.81 619 ILE A CA 1
ATOM 5179 C C . ILE A 1 619 ? -34.838 2.358 -5.338 1.00 91.81 619 ILE A C 1
ATOM 5181 O O . ILE A 1 619 ? -35.170 1.915 -4.243 1.00 91.81 619 ILE A O 1
ATOM 5185 N N . LEU A 1 620 ? -34.197 1.624 -6.244 1.00 90.00 620 LEU A N 1
ATOM 5186 C CA . LEU A 1 620 ? -33.706 0.275 -5.972 1.00 90.00 620 LEU A CA 1
ATOM 5187 C C . LEU A 1 620 ? -32.224 0.354 -5.613 1.00 90.00 620 LEU A C 1
ATOM 5189 O O . LEU A 1 620 ? -31.455 1.014 -6.320 1.00 90.00 620 LEU A O 1
ATOM 5193 N N . VAL A 1 621 ? -31.845 -0.309 -4.528 1.00 86.94 621 VAL A N 1
ATOM 5194 C CA . VAL A 1 621 ? -30.500 -0.282 -3.954 1.00 86.94 621 VAL A CA 1
ATOM 5195 C C . VAL A 1 621 ? -29.977 -1.711 -3.896 1.00 86.94 621 VAL A C 1
ATOM 5197 O O . VAL A 1 621 ? -30.558 -2.546 -3.215 1.00 86.94 621 VAL A O 1
ATOM 5200 N N . ASP A 1 622 ? -28.925 -2.018 -4.651 1.00 83.94 622 ASP A N 1
ATOM 5201 C CA . ASP A 1 622 ? -28.342 -3.364 -4.688 1.00 83.94 622 ASP A CA 1
ATOM 5202 C C . ASP A 1 622 ? -27.495 -3.688 -3.447 1.00 83.94 622 ASP A C 1
ATOM 5204 O O . ASP A 1 622 ? -27.199 -2.822 -2.630 1.00 83.94 622 ASP A O 1
ATOM 5208 N N . GLU A 1 623 ? -27.094 -4.952 -3.291 1.00 73.19 623 GLU A N 1
ATOM 5209 C CA . GLU A 1 623 ? -26.319 -5.411 -2.133 1.00 73.19 623 GLU A CA 1
ATOM 5210 C C . GLU A 1 623 ? -24.935 -4.755 -1.991 1.00 73.19 623 GLU A C 1
ATOM 5212 O O . GLU A 1 623 ? -24.414 -4.659 -0.880 1.00 73.19 623 GLU A O 1
ATOM 5217 N N . SER A 1 624 ? -24.373 -4.256 -3.091 1.00 73.19 624 SER A N 1
ATOM 5218 C CA . SER A 1 624 ? -23.059 -3.611 -3.174 1.00 73.19 624 SER A CA 1
ATOM 5219 C C . SER A 1 624 ? -23.129 -2.082 -3.221 1.00 73.19 624 SER A C 1
ATOM 5221 O O . SER A 1 624 ? -22.185 -1.444 -3.693 1.00 73.19 624 SER A O 1
ATOM 5223 N N . TYR A 1 625 ? -24.242 -1.498 -2.771 1.00 75.88 625 TYR A N 1
ATOM 5224 C CA . TYR A 1 625 ? -24.505 -0.077 -2.944 1.00 75.88 625 TYR A CA 1
ATOM 5225 C C . TYR A 1 625 ? -23.422 0.832 -2.351 1.00 75.88 625 TYR A C 1
ATOM 5227 O O . TYR A 1 625 ? -22.893 0.597 -1.264 1.00 75.88 625 TYR A O 1
ATOM 5235 N N . ASP A 1 626 ? -23.161 1.931 -3.058 1.00 80.12 626 ASP A N 1
ATOM 5236 C CA . ASP A 1 626 ? -22.488 3.106 -2.514 1.00 80.12 626 ASP A CA 1
ATOM 5237 C C . ASP A 1 626 ? -23.557 4.077 -2.000 1.00 80.12 626 ASP A C 1
ATOM 5239 O O . ASP A 1 626 ? -24.446 4.496 -2.750 1.00 80.12 626 ASP A O 1
ATOM 5243 N N . PHE A 1 627 ? -23.496 4.424 -0.713 1.00 82.88 627 PHE A N 1
ATOM 5244 C CA . PHE A 1 627 ? -24.483 5.308 -0.100 1.00 82.88 627 PHE A CA 1
ATOM 5245 C C . PHE A 1 627 ? -24.520 6.695 -0.757 1.00 82.88 627 PHE A C 1
ATOM 5247 O O . PHE A 1 627 ? -25.600 7.272 -0.863 1.00 82.88 627 PHE A O 1
ATOM 5254 N N . GLU A 1 628 ? -23.396 7.206 -1.267 1.00 83.69 628 GLU A N 1
ATOM 5255 C CA . GLU A 1 628 ? -23.377 8.508 -1.948 1.00 83.69 628 GLU A CA 1
ATOM 5256 C C . GLU A 1 628 ? -24.187 8.490 -3.257 1.00 83.69 628 GLU A C 1
ATOM 5258 O O . GLU A 1 628 ? -24.820 9.487 -3.607 1.00 83.69 628 GLU A O 1
ATOM 5263 N N . ASP A 1 629 ? -24.262 7.351 -3.957 1.00 86.88 629 ASP A N 1
ATOM 5264 C CA . ASP A 1 629 ? -25.130 7.218 -5.13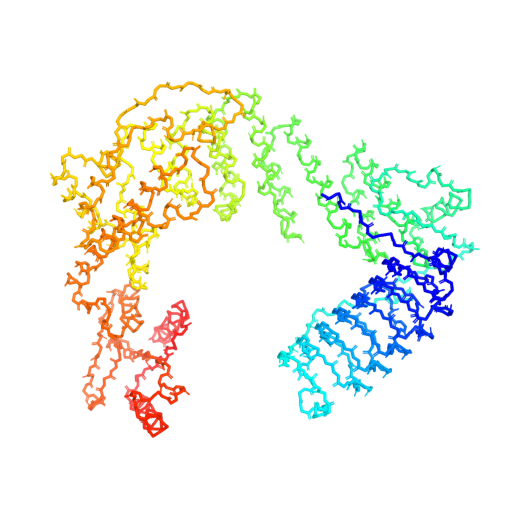5 1.00 86.88 629 ASP A CA 1
ATOM 5265 C C . ASP A 1 629 ? -26.613 7.190 -4.746 1.00 86.88 629 ASP A C 1
ATOM 5267 O O . ASP A 1 629 ? -27.450 7.809 -5.410 1.00 86.88 629 ASP A O 1
ATOM 5271 N N . VAL A 1 630 ? -26.951 6.503 -3.649 1.00 88.88 630 VAL A N 1
ATOM 5272 C CA . VAL A 1 630 ? -28.326 6.489 -3.126 1.00 88.88 630 VAL A CA 1
ATOM 5273 C C . VAL A 1 630 ? -28.743 7.895 -2.702 1.00 88.88 630 VAL A C 1
ATOM 5275 O O . VAL A 1 630 ? -29.814 8.357 -3.094 1.00 88.88 630 VAL A O 1
ATOM 5278 N N . LYS A 1 631 ? -27.878 8.591 -1.959 1.00 90.81 631 LYS A N 1
ATOM 5279 C CA . LYS A 1 631 ? -28.077 9.974 -1.526 1.00 90.81 631 LYS A CA 1
ATOM 5280 C C . LYS A 1 631 ? -28.296 10.905 -2.715 1.00 90.81 631 LYS A C 1
ATOM 5282 O O . LYS A 1 631 ? -29.317 11.579 -2.778 1.00 90.81 631 LYS A O 1
ATOM 5287 N N . ARG A 1 632 ? -27.419 10.853 -3.723 1.00 89.81 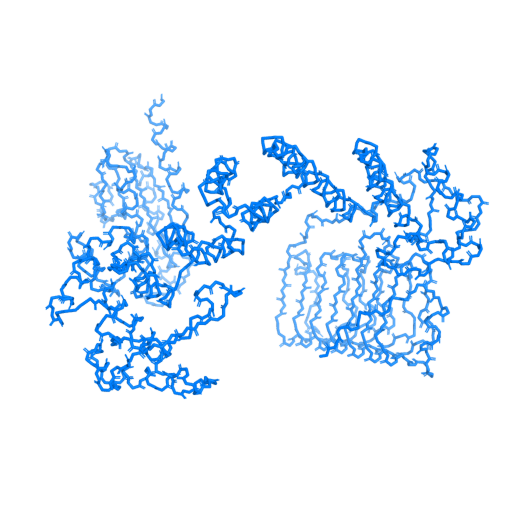632 ARG A N 1
ATOM 5288 C CA . ARG A 1 632 ? -27.568 11.637 -4.958 1.00 89.81 632 ARG A CA 1
ATOM 5289 C C . ARG A 1 632 ? -28.925 11.409 -5.629 1.00 89.81 632 ARG A C 1
ATOM 5291 O O . ARG A 1 632 ? -29.564 12.369 -6.040 1.00 89.81 632 ARG A O 1
ATOM 5298 N N . LYS A 1 633 ? -29.394 10.159 -5.724 1.00 91.56 633 LYS A N 1
ATOM 5299 C CA . LYS A 1 633 ? -30.712 9.843 -6.309 1.00 91.56 633 LYS A CA 1
ATOM 5300 C C . LYS A 1 633 ? -31.867 10.436 -5.500 1.00 91.56 633 LYS A C 1
ATOM 5302 O O . LYS A 1 633 ? -32.849 10.881 -6.089 1.00 91.56 633 LYS A O 1
ATOM 5307 N N . VAL A 1 634 ? -31.777 10.421 -4.170 1.00 91.00 634 VAL A N 1
ATOM 5308 C CA . VAL A 1 634 ? -32.781 11.052 -3.302 1.00 91.00 634 VAL A CA 1
ATOM 5309 C C . VAL A 1 634 ? -32.750 12.574 -3.477 1.00 91.00 634 VAL A C 1
ATOM 5311 O O . VAL A 1 634 ? -33.805 13.167 -3.703 1.00 91.00 634 VAL A O 1
ATOM 5314 N N . ASP A 1 635 ? -31.564 13.186 -3.471 1.00 90.88 635 ASP A N 1
ATOM 5315 C CA . ASP A 1 635 ? -31.366 14.631 -3.646 1.00 90.88 635 ASP A CA 1
ATOM 5316 C C . ASP A 1 635 ? -31.885 15.121 -5.009 1.00 90.88 635 ASP A C 1
ATOM 5318 O O . ASP A 1 635 ? -32.625 16.100 -5.069 1.00 90.88 635 ASP A O 1
ATOM 5322 N N . GLU A 1 636 ? -31.613 14.393 -6.097 1.00 89.00 636 GLU A N 1
ATOM 5323 C CA . GLU A 1 636 ? -32.152 14.692 -7.433 1.00 89.00 636 GLU A CA 1
ATOM 5324 C C . GLU A 1 636 ? -33.689 14.725 -7.434 1.00 89.00 636 GLU A C 1
ATOM 5326 O O . GLU A 1 636 ? -34.306 15.603 -8.040 1.00 89.00 636 GLU A O 1
ATOM 5331 N N . ILE A 1 637 ? -34.341 13.791 -6.731 1.00 87.44 637 ILE A N 1
ATOM 5332 C CA . ILE A 1 637 ? -35.808 13.765 -6.635 1.00 87.44 637 ILE A CA 1
ATOM 5333 C C . ILE A 1 637 ? -36.328 14.940 -5.798 1.00 87.44 637 ILE A C 1
ATOM 5335 O O . ILE A 1 637 ? -37.387 15.488 -6.121 1.00 87.44 637 ILE A O 1
ATOM 5339 N N . ILE A 1 638 ? -35.610 15.318 -4.737 1.00 87.38 638 ILE A N 1
ATOM 5340 C CA . ILE A 1 638 ? -35.927 16.489 -3.914 1.00 87.38 638 ILE A CA 1
ATOM 5341 C C . ILE A 1 638 ? -35.852 17.753 -4.777 1.00 87.38 638 ILE A C 1
ATOM 5343 O O . ILE A 1 638 ? -36.834 18.490 -4.855 1.00 87.38 638 ILE A O 1
ATOM 5347 N N . GLU A 1 639 ? -34.746 17.973 -5.487 1.00 84.31 639 GLU A N 1
ATOM 5348 C CA . GLU A 1 639 ? -34.547 19.146 -6.346 1.00 84.31 639 GLU A CA 1
ATOM 5349 C C . GLU A 1 639 ? -35.617 19.254 -7.440 1.00 84.31 639 GLU A C 1
ATOM 5351 O O . GLU A 1 639 ? -36.196 20.323 -7.634 1.00 84.31 639 GLU A O 1
ATOM 5356 N N . MET A 1 640 ? -35.975 18.140 -8.091 1.00 75.62 640 MET A N 1
ATOM 5357 C CA . MET A 1 640 ? -37.033 18.104 -9.112 1.00 75.62 640 MET A CA 1
ATOM 5358 C C . MET A 1 640 ? -38.435 18.456 -8.589 1.00 75.62 640 MET A C 1
ATOM 5360 O O . MET A 1 640 ? -39.335 18.683 -9.394 1.00 75.62 640 MET A O 1
ATOM 5364 N N . LYS A 1 641 ? -38.656 18.455 -7.269 1.00 65.00 641 LYS A N 1
ATOM 5365 C CA . LYS A 1 641 ? -39.928 18.857 -6.649 1.00 65.00 641 LYS A CA 1
ATOM 5366 C C . LYS A 1 641 ? -39.978 20.328 -6.235 1.00 65.00 641 LYS A C 1
ATOM 5368 O O . LYS A 1 641 ? -41.074 20.823 -5.974 1.00 65.00 641 LYS A O 1
ATOM 5373 N N . PHE A 1 642 ? -38.827 20.996 -6.143 1.00 57.09 642 PHE A N 1
ATOM 5374 C CA . PHE A 1 642 ? -38.711 22.406 -5.751 1.00 57.09 642 PHE A CA 1
ATOM 5375 C C . PHE A 1 642 ? -38.436 23.357 -6.935 1.00 57.09 642 PHE A C 1
ATOM 5377 O O . PHE A 1 642 ? -38.325 24.566 -6.724 1.00 57.09 642 PHE A O 1
ATOM 5384 N N . VAL A 1 643 ? -38.381 22.825 -8.163 1.00 40.31 643 VAL A N 1
ATOM 5385 C CA . VAL A 1 643 ? -38.478 23.554 -9.445 1.00 40.31 643 VAL A CA 1
ATOM 5386 C C . VAL A 1 643 ? -39.902 23.439 -9.972 1.00 40.31 643 VAL A C 1
ATOM 5388 O O . VAL A 1 643 ? -40.430 24.467 -10.457 1.00 40.31 643 VAL A O 1
#

Radius of gyration: 33.71 Å; Cα contacts (8 Å, |Δi|>4): 940; chains: 1; bounding box: 90×60×83 Å

Mean predicted aligned error: 18.47 Å